Protein AF-A0A841FTJ8-F1 (afdb_monomer)

Nearest PDB structures (foldseek):
  2ci8-assembly1_A-2  TM=3.590E-01  e=4.843E+00  Homo sapiens
  6zc9-assembly1_A  TM=1.571E-01  e=7.563E-01  Homo sapiens
  1qja-assembly1_B  TM=1.603E-01  e=1.628E+00  Homo sapiens
  8c2e-assembly1_A  TM=1.521E-01  e=3.506E+00  Homo sapiens

Radius of gyration: 32.27 Å; Cα contacts (8 Å, |Δi|>4): 971; chains: 1; bounding box: 82×83×96 Å

Structure (mmCIF, N/CA/C/O backbone):
data_AF-A0A841FTJ8-F1
#
_entry.id   AF-A0A841FTJ8-F1
#
loop_
_atom_site.group_PDB
_atom_site.id
_atom_site.type_symbol
_atom_site.label_atom_id
_atom_site.label_alt_id
_atom_site.label_comp_id
_atom_site.label_asym_id
_atom_site.label_entity_id
_atom_site.label_seq_id
_atom_site.pdbx_PDB_ins_code
_atom_site.Cartn_x
_atom_site.Cartn_y
_atom_site.Cartn_z
_atom_site.occupancy
_atom_site.B_iso_or_equiv
_atom_site.auth_seq_id
_atom_site.auth_comp_id
_atom_site.auth_asym_id
_atom_site.auth_atom_id
_atom_site.pdbx_PDB_model_num
ATOM 1 N N . MET A 1 1 ? 6.053 -15.725 -32.789 1.00 42.06 1 MET A N 1
ATOM 2 C CA . MET A 1 1 ? 6.900 -16.629 -31.986 1.00 42.06 1 MET A CA 1
ATOM 3 C C . MET A 1 1 ? 7.951 -15.773 -31.309 1.00 42.06 1 MET A C 1
ATOM 5 O O . MET A 1 1 ? 8.833 -15.284 -31.997 1.00 42.06 1 MET A O 1
ATOM 9 N N . THR A 1 2 ? 7.784 -15.495 -30.020 1.00 47.81 2 THR A N 1
ATOM 10 C CA . THR A 1 2 ? 8.752 -14.738 -29.214 1.00 47.81 2 THR A CA 1
ATOM 11 C C . THR A 1 2 ? 9.993 -15.592 -28.963 1.00 47.81 2 THR A C 1
ATOM 13 O O . THR A 1 2 ? 9.895 -16.817 -28.851 1.00 47.81 2 THR A O 1
ATOM 16 N N . GLY A 1 3 ? 11.174 -14.976 -28.895 1.00 54.88 3 GLY A N 1
ATOM 17 C CA . GLY A 1 3 ? 12.377 -15.702 -28.485 1.00 54.88 3 GLY A CA 1
ATOM 18 C C . GLY A 1 3 ? 12.261 -16.193 -27.028 1.00 54.88 3 GLY A C 1
ATOM 19 O O . GLY A 1 3 ? 11.746 -15.450 -26.193 1.00 54.88 3 GLY A O 1
ATOM 20 N N . PRO A 1 4 ? 12.789 -17.380 -26.663 1.00 55.88 4 PRO A N 1
ATOM 21 C CA . PRO A 1 4 ? 12.723 -17.936 -25.297 1.00 55.88 4 PRO A CA 1
ATOM 22 C C . PRO A 1 4 ? 13.490 -17.123 -24.230 1.00 55.88 4 PRO A C 1
ATOM 24 O O . PRO A 1 4 ? 13.618 -17.552 -23.087 1.00 55.88 4 PRO A O 1
ATOM 27 N N . HIS A 1 5 ? 14.032 -15.960 -24.598 1.00 63.34 5 HIS A N 1
ATOM 28 C CA . HIS A 1 5 ? 14.869 -15.102 -23.761 1.00 63.34 5 HIS A CA 1
ATOM 29 C C . HIS A 1 5 ? 14.371 -13.650 -23.694 1.00 63.34 5 HIS A C 1
ATOM 31 O O . HIS A 1 5 ? 15.117 -12.785 -23.238 1.00 63.34 5 HIS A O 1
ATOM 37 N N . SER A 1 6 ? 13.157 -13.350 -24.173 1.00 79.44 6 SER A N 1
ATOM 38 C CA . SER A 1 6 ? 12.636 -11.984 -24.083 1.00 79.44 6 SER A CA 1
ATOM 39 C C . SER A 1 6 ? 12.113 -11.657 -22.684 1.00 79.44 6 SER A C 1
ATOM 41 O O . SER A 1 6 ? 11.625 -12.533 -21.966 1.00 79.44 6 SER A O 1
ATOM 43 N N . VAL A 1 7 ? 12.193 -10.377 -22.302 1.00 75.06 7 VAL A N 1
ATOM 44 C CA . VAL A 1 7 ? 11.660 -9.873 -21.023 1.00 75.06 7 VAL A CA 1
ATOM 45 C C . VAL A 1 7 ? 10.173 -10.188 -20.904 1.00 75.06 7 VAL A C 1
ATOM 47 O O . VAL A 1 7 ? 9.724 -10.661 -19.865 1.00 75.06 7 VAL A O 1
ATOM 50 N N . TYR A 1 8 ? 9.418 -10.010 -21.988 1.00 75.12 8 TYR A N 1
ATOM 51 C CA . TYR A 1 8 ? 8.000 -10.347 -22.024 1.00 75.12 8 TYR A CA 1
ATOM 52 C C . TYR A 1 8 ? 7.744 -11.839 -21.760 1.00 75.12 8 TYR A C 1
ATOM 54 O O . TYR A 1 8 ? 6.919 -12.171 -20.913 1.00 75.12 8 TYR A O 1
ATOM 62 N N . ALA A 1 9 ? 8.476 -12.743 -22.421 1.00 75.94 9 ALA A N 1
ATOM 63 C CA . ALA A 1 9 ? 8.326 -14.182 -22.197 1.00 75.94 9 ALA A CA 1
ATOM 64 C C . ALA A 1 9 ? 8.664 -14.576 -20.749 1.00 75.94 9 ALA A C 1
ATOM 66 O O . ALA A 1 9 ? 7.989 -15.425 -20.169 1.00 75.94 9 ALA A O 1
ATOM 67 N N . HIS A 1 10 ? 9.667 -13.926 -20.153 1.00 75.88 10 HIS A N 1
ATOM 68 C CA . HIS A 1 10 ? 10.031 -14.133 -18.755 1.00 75.88 10 HIS A CA 1
ATOM 69 C C . HIS A 1 10 ? 8.925 -13.683 -17.793 1.00 75.88 10 HIS A C 1
ATOM 71 O O . HIS A 1 10 ? 8.542 -14.448 -16.914 1.00 75.88 10 HIS A O 1
ATOM 77 N N . VAL A 1 11 ? 8.364 -12.487 -17.994 1.00 75.44 11 VAL A N 1
ATOM 78 C CA . VAL A 1 11 ? 7.267 -11.964 -17.163 1.00 75.44 11 VAL A CA 1
ATOM 79 C C . VAL A 1 11 ? 6.016 -12.835 -17.284 1.00 75.44 11 VAL A C 1
ATOM 81 O O . VAL A 1 11 ? 5.396 -13.155 -16.275 1.00 75.44 11 VAL A O 1
ATOM 84 N N . VAL A 1 12 ? 5.663 -13.274 -18.497 1.00 78.62 12 VAL A N 1
ATOM 85 C CA . VAL A 1 12 ? 4.526 -14.184 -18.721 1.00 78.62 12 VAL A CA 1
ATOM 86 C C . VAL A 1 12 ? 4.740 -15.525 -18.015 1.00 78.62 12 VAL A C 1
ATOM 88 O O . VAL A 1 12 ? 3.825 -16.008 -17.352 1.00 78.62 12 VAL A O 1
ATOM 91 N N . ALA A 1 13 ? 5.938 -16.110 -18.112 1.00 75.81 13 ALA A N 1
ATOM 92 C CA . ALA A 1 13 ? 6.262 -17.357 -17.421 1.00 75.81 13 ALA A CA 1
ATOM 93 C C . ALA A 1 13 ? 6.172 -17.197 -15.895 1.00 75.81 13 ALA A C 1
ATOM 95 O O . ALA A 1 13 ? 5.537 -18.007 -15.226 1.00 75.81 13 ALA A O 1
ATOM 96 N N . GLN A 1 14 ? 6.715 -16.107 -15.348 1.00 72.44 14 GLN A N 1
ATOM 97 C CA . GLN A 1 14 ? 6.654 -15.851 -13.910 1.00 72.44 14 GLN A CA 1
ATOM 98 C C . GLN A 1 14 ? 5.227 -15.573 -13.418 1.00 72.44 14 GLN A C 1
ATOM 100 O O . GLN A 1 14 ? 4.876 -16.035 -12.341 1.00 72.44 14 GLN A O 1
ATOM 105 N N . LEU A 1 15 ? 4.382 -14.877 -14.189 1.00 69.12 15 LEU A N 1
ATOM 106 C CA . LEU A 1 15 ? 2.966 -14.672 -13.843 1.00 69.12 15 LEU A CA 1
ATOM 107 C C . LEU A 1 15 ? 2.156 -15.977 -13.872 1.00 69.12 15 LEU A C 1
ATOM 109 O O . LEU A 1 15 ? 1.186 -16.114 -13.127 1.00 69.12 15 LEU A O 1
ATOM 113 N N . ALA A 1 16 ? 2.541 -16.935 -14.718 1.00 73.25 16 ALA A N 1
ATOM 114 C CA . ALA A 1 16 ? 1.932 -18.262 -14.737 1.00 73.25 16 ALA A CA 1
ATOM 115 C C . ALA A 1 16 ? 2.339 -19.112 -13.516 1.00 73.25 16 ALA A C 1
ATOM 117 O O . ALA A 1 16 ? 1.539 -19.918 -13.044 1.00 73.25 16 ALA A O 1
ATOM 118 N N . GLU A 1 17 ? 3.557 -18.920 -12.999 1.00 65.56 17 GLU A N 1
ATOM 119 C CA . GLU A 1 17 ? 4.138 -19.708 -11.900 1.00 65.56 17 GLU A CA 1
ATOM 120 C C . GLU A 1 17 ? 3.917 -19.091 -10.506 1.00 65.56 17 GLU A C 1
ATOM 122 O O . GLU A 1 17 ? 3.791 -19.814 -9.517 1.00 65.56 17 GLU A O 1
ATOM 127 N N . HIS A 1 18 ? 3.834 -17.763 -10.406 1.00 53.47 18 HIS A N 1
ATOM 128 C CA . HIS A 1 18 ? 3.761 -17.029 -9.145 1.00 53.47 18 HIS A CA 1
ATOM 129 C C . HIS A 1 18 ? 2.646 -15.985 -9.177 1.00 53.47 18 HIS A C 1
ATOM 131 O O . HIS A 1 18 ? 2.782 -14.927 -9.790 1.00 53.47 18 HIS A O 1
ATOM 137 N N . ARG A 1 19 ? 1.554 -16.252 -8.449 1.00 52.12 19 ARG A N 1
ATOM 138 C CA . ARG A 1 19 ? 0.486 -15.260 -8.254 1.00 52.12 19 ARG A CA 1
ATOM 139 C C . ARG A 1 19 ? 0.878 -14.126 -7.296 1.00 52.12 19 ARG A C 1
ATOM 141 O O . ARG A 1 19 ? 0.397 -13.019 -7.492 1.00 52.12 19 ARG A O 1
ATOM 148 N N . ASP A 1 20 ? 1.811 -14.358 -6.359 1.00 45.50 20 ASP A N 1
ATOM 149 C CA . ASP A 1 20 ? 2.019 -13.437 -5.222 1.00 45.50 20 ASP A CA 1
ATOM 150 C C . ASP A 1 20 ? 3.480 -12.963 -4.983 1.00 45.50 20 ASP A C 1
ATOM 152 O O . ASP A 1 20 ? 3.733 -12.135 -4.106 1.00 45.50 20 ASP A O 1
ATOM 156 N N . GLY A 1 21 ? 4.470 -13.408 -5.770 1.00 41.66 21 GLY A N 1
ATOM 157 C CA . GLY A 1 21 ? 5.902 -13.109 -5.538 1.00 41.66 21 GLY A CA 1
ATOM 158 C C . GLY A 1 21 ? 6.442 -11.809 -6.180 1.00 41.66 21 GLY A C 1
ATOM 159 O O . GLY A 1 21 ? 5.797 -11.245 -7.069 1.00 41.66 21 GLY A O 1
ATOM 160 N N . PRO A 1 22 ? 7.618 -11.293 -5.753 1.00 40.25 22 PRO A N 1
ATOM 161 C CA . PRO A 1 22 ? 8.302 -10.181 -6.420 1.00 40.25 22 PRO A CA 1
ATOM 162 C C . PRO A 1 22 ? 9.004 -10.629 -7.715 1.00 40.25 22 PRO A C 1
ATOM 164 O O . PRO A 1 22 ? 9.734 -11.619 -7.731 1.00 40.25 22 PRO A O 1
ATOM 167 N N . PHE A 1 23 ? 8.837 -9.859 -8.795 1.00 53.91 23 PHE A N 1
ATOM 168 C CA . PHE A 1 23 ? 9.532 -10.089 -10.065 1.00 53.91 23 PHE A CA 1
ATOM 169 C C . PHE A 1 23 ? 10.942 -9.490 -10.012 1.00 53.91 23 PHE A C 1
ATOM 171 O O . PHE A 1 23 ? 11.120 -8.271 -10.006 1.00 53.91 23 PHE A O 1
ATOM 178 N N . ALA A 1 24 ? 11.965 -10.342 -9.970 1.00 45.09 24 ALA A N 1
ATOM 179 C CA . ALA A 1 24 ? 13.355 -9.906 -10.025 1.00 45.09 24 ALA A CA 1
ATOM 180 C C . ALA A 1 24 ? 13.814 -9.779 -11.486 1.00 45.09 24 ALA A C 1
ATOM 182 O O . ALA A 1 24 ? 14.283 -10.744 -12.086 1.00 45.09 24 ALA A O 1
ATOM 183 N N . PHE A 1 25 ? 13.710 -8.576 -12.055 1.00 48.94 25 PHE A N 1
ATOM 184 C CA . PHE A 1 25 ? 14.395 -8.241 -13.303 1.00 48.94 25 PHE A CA 1
ATOM 185 C C . PHE A 1 25 ? 15.772 -7.637 -12.988 1.00 48.94 25 PHE A C 1
ATOM 187 O O . PHE A 1 25 ? 15.862 -6.562 -12.398 1.00 48.94 25 PHE A O 1
ATOM 194 N N . GLN A 1 26 ? 16.855 -8.326 -13.359 1.00 49.16 26 GLN A N 1
ATOM 195 C CA . GLN A 1 26 ? 18.214 -7.793 -13.221 1.00 49.16 26 GLN A CA 1
ATOM 196 C C . GLN A 1 26 ? 18.483 -6.766 -14.329 1.00 49.16 26 GLN A C 1
ATOM 198 O O . GLN A 1 26 ? 18.614 -7.129 -15.498 1.00 49.16 26 GLN A O 1
ATOM 203 N N . GLN A 1 27 ? 18.603 -5.486 -13.965 1.00 47.94 27 GLN A N 1
ATOM 204 C CA . GLN A 1 27 ? 19.182 -4.486 -14.860 1.00 47.94 27 GLN A CA 1
ATOM 205 C C . GLN A 1 27 ? 20.668 -4.816 -15.093 1.00 47.94 27 GLN A C 1
ATOM 207 O O . GLN A 1 27 ? 21.406 -5.014 -14.125 1.00 47.94 27 GLN A O 1
ATOM 212 N N . PRO A 1 28 ? 21.151 -4.867 -16.347 1.00 41.59 28 PRO A N 1
ATOM 213 C CA . PRO A 1 28 ? 22.578 -4.718 -16.606 1.00 41.59 28 PRO A CA 1
ATOM 214 C C . PRO A 1 28 ? 23.021 -3.358 -16.048 1.00 41.59 28 PRO A C 1
ATOM 216 O O . PRO A 1 28 ? 22.341 -2.365 -16.293 1.00 41.59 28 PRO A O 1
ATOM 219 N N . ALA A 1 29 ? 24.122 -3.308 -15.293 1.00 42.47 29 ALA A N 1
ATOM 220 C CA . ALA A 1 29 ? 24.654 -2.055 -14.756 1.00 42.47 29 ALA A CA 1
ATOM 221 C C . ALA A 1 29 ? 24.838 -1.018 -15.884 1.00 42.47 29 ALA A C 1
ATOM 223 O O . ALA A 1 29 ? 25.480 -1.318 -16.889 1.00 42.47 29 ALA A O 1
ATOM 224 N N . GLU A 1 30 ? 24.294 0.190 -15.711 1.00 44.53 30 GLU A N 1
ATOM 225 C CA . GLU A 1 30 ? 24.241 1.294 -16.694 1.00 44.53 30 GLU A CA 1
ATOM 226 C C . GLU A 1 30 ? 25.617 1.913 -17.057 1.00 44.53 30 GLU A C 1
ATOM 228 O O . GLU A 1 30 ? 25.700 3.009 -17.600 1.00 44.53 30 GLU A O 1
ATOM 233 N N . GLN A 1 31 ? 26.727 1.214 -16.819 1.00 48.34 31 GLN A N 1
ATOM 234 C CA . GLN A 1 31 ? 28.083 1.782 -16.801 1.00 48.34 31 GLN A CA 1
ATOM 235 C C . GLN A 1 31 ? 28.710 2.081 -18.179 1.00 48.34 31 GLN A C 1
ATOM 237 O O . GLN A 1 31 ? 29.831 2.578 -18.237 1.00 48.34 31 GLN A O 1
ATOM 242 N N . HIS A 1 32 ? 28.028 1.807 -19.296 1.00 45.75 32 HIS A N 1
ATOM 243 C CA . HIS A 1 32 ? 28.493 2.241 -20.628 1.00 45.75 32 HIS A CA 1
ATOM 244 C C . HIS A 1 32 ? 27.820 3.516 -21.136 1.00 45.75 32 HIS A C 1
ATOM 246 O O . HIS A 1 32 ? 28.271 4.089 -22.128 1.00 45.75 32 HIS A O 1
ATOM 252 N N . ALA A 1 33 ? 26.793 3.999 -20.439 1.00 49.69 33 ALA A N 1
ATOM 253 C CA . ALA A 1 33 ? 26.031 5.148 -20.891 1.00 49.69 33 ALA A CA 1
ATOM 254 C C . ALA A 1 33 ? 26.772 6.485 -20.636 1.00 49.69 33 ALA A C 1
ATOM 256 O O . ALA A 1 33 ? 26.528 7.462 -21.340 1.00 49.69 33 ALA A O 1
ATOM 257 N N . ASP A 1 34 ? 27.730 6.537 -19.706 1.00 51.25 34 ASP A N 1
ATOM 258 C CA . ASP A 1 34 ? 28.390 7.784 -19.268 1.00 51.25 34 ASP A CA 1
ATOM 259 C C . ASP A 1 34 ? 29.349 8.425 -20.284 1.00 51.25 34 ASP A C 1
ATOM 261 O O . ASP A 1 34 ? 29.845 9.524 -20.053 1.00 51.25 34 ASP A O 1
ATOM 265 N N . THR A 1 35 ? 29.618 7.777 -21.420 1.00 58.56 35 THR A N 1
ATOM 266 C CA . THR A 1 35 ? 30.501 8.355 -22.453 1.00 58.56 35 THR A CA 1
ATOM 267 C C . THR A 1 35 ? 29.766 9.202 -23.483 1.00 58.56 35 THR A C 1
ATOM 269 O O . THR A 1 35 ? 30.394 10.030 -24.138 1.00 58.56 35 THR A O 1
ATOM 272 N N . VAL A 1 36 ? 28.450 9.016 -23.620 1.00 67.75 36 VAL A N 1
ATOM 273 C CA . VAL A 1 36 ? 27.624 9.790 -24.547 1.00 67.75 36 VAL A CA 1
ATOM 274 C C . VAL A 1 36 ? 26.747 10.733 -23.728 1.00 67.75 36 VAL A C 1
ATOM 276 O O . VAL A 1 36 ? 25.923 10.240 -22.941 1.00 67.75 36 VAL A O 1
ATOM 279 N N . PRO A 1 37 ? 26.892 12.061 -23.906 1.00 78.31 37 PRO A N 1
ATOM 280 C CA . PRO A 1 37 ? 26.016 13.044 -23.290 1.00 78.31 37 PRO A CA 1
ATOM 281 C C . PRO A 1 37 ? 24.549 12.666 -23.483 1.00 78.31 37 PRO A C 1
ATOM 283 O O . PRO A 1 37 ? 24.140 12.206 -24.546 1.00 78.31 37 PRO A O 1
ATOM 286 N N . PHE A 1 38 ? 23.750 12.854 -22.437 1.00 75.81 38 PHE A N 1
ATOM 287 C CA . PHE A 1 38 ? 22.328 12.506 -22.417 1.00 75.81 38 PHE A CA 1
ATOM 288 C C . PHE A 1 38 ? 21.565 13.018 -23.652 1.00 75.81 38 PHE A C 1
ATOM 290 O O . PHE A 1 38 ? 20.762 12.285 -24.227 1.00 75.81 38 PHE A O 1
ATOM 297 N N . GLU A 1 39 ? 21.874 14.244 -24.079 1.00 76.94 39 GLU A N 1
ATOM 298 C CA . GLU A 1 39 ? 21.274 14.922 -25.232 1.00 76.94 39 GLU A CA 1
ATOM 299 C C . GLU A 1 39 ? 21.627 14.242 -26.569 1.00 76.94 39 GLU A C 1
ATOM 301 O O . GLU A 1 39 ? 20.786 14.159 -27.458 1.00 76.94 39 GLU A O 1
ATOM 306 N N . GLU A 1 40 ? 22.821 13.651 -26.694 1.00 86.06 40 GLU A N 1
ATOM 307 C CA . GLU A 1 40 ? 23.288 12.993 -27.925 1.00 86.06 40 GLU A CA 1
ATOM 308 C C . GLU A 1 40 ? 22.736 11.567 -28.097 1.00 86.06 40 GLU A C 1
ATOM 310 O O . GLU A 1 40 ? 22.706 11.019 -29.204 1.00 86.06 40 GLU A O 1
ATOM 315 N N . ARG A 1 41 ? 22.272 10.932 -27.012 1.00 87.31 41 ARG A N 1
ATOM 316 C CA . ARG A 1 41 ? 21.759 9.552 -27.067 1.00 87.31 41 ARG A CA 1
ATOM 317 C C . ARG A 1 41 ? 20.503 9.434 -27.931 1.00 87.31 41 ARG A C 1
ATOM 319 O O . ARG A 1 41 ? 20.353 8.430 -28.625 1.00 87.31 41 ARG A O 1
ATOM 326 N N . GLY A 1 42 ? 19.627 10.442 -27.913 1.00 86.75 42 GLY A N 1
ATOM 327 C CA . GLY A 1 42 ? 18.427 10.477 -28.757 1.00 86.75 42 GLY A CA 1
ATOM 328 C C . GLY A 1 42 ? 18.781 10.421 -30.245 1.00 86.75 42 GLY A C 1
ATOM 329 O O . GLY A 1 42 ? 18.271 9.569 -30.977 1.00 86.75 42 GLY A O 1
ATOM 330 N N . ASP A 1 43 ? 19.742 11.242 -30.668 1.00 88.31 43 ASP A N 1
ATOM 331 C CA . ASP A 1 43 ? 20.221 11.283 -32.053 1.00 88.31 43 ASP A CA 1
ATOM 332 C C . ASP A 1 43 ? 20.885 9.970 -32.482 1.00 88.31 43 ASP A C 1
ATOM 334 O O . ASP A 1 43 ? 20.654 9.488 -33.596 1.00 88.31 43 ASP A O 1
ATOM 338 N N . LEU A 1 44 ? 21.660 9.333 -31.596 1.00 90.88 44 LEU A N 1
ATOM 339 C CA . LEU A 1 44 ? 22.253 8.020 -31.868 1.00 90.88 44 LEU A CA 1
ATOM 340 C C . LEU A 1 44 ? 21.196 6.921 -32.018 1.00 90.88 44 LEU A C 1
ATOM 342 O O . LEU A 1 44 ? 21.311 6.086 -32.921 1.00 90.88 44 LEU A O 1
ATOM 346 N N . ILE A 1 45 ? 20.160 6.922 -31.174 1.00 90.81 45 ILE A N 1
ATOM 347 C CA . ILE A 1 45 ? 19.036 5.981 -31.279 1.00 90.81 45 ILE A CA 1
ATOM 348 C C . ILE A 1 45 ? 18.337 6.155 -32.629 1.00 90.81 45 ILE A C 1
ATOM 350 O O . ILE A 1 45 ? 18.133 5.173 -33.345 1.00 90.81 45 ILE A O 1
ATOM 354 N N . LEU A 1 46 ? 18.031 7.394 -33.019 1.00 89.12 46 LEU A N 1
ATOM 355 C CA . LEU A 1 46 ? 17.394 7.692 -34.303 1.00 89.12 46 LEU A CA 1
ATOM 356 C C . LEU A 1 46 ? 18.269 7.287 -35.488 1.00 89.12 46 LEU A C 1
ATOM 358 O O . LEU A 1 46 ? 17.770 6.712 -36.457 1.00 89.12 46 LEU A O 1
ATOM 362 N N . ALA A 1 47 ? 19.574 7.546 -35.414 1.00 91.00 47 ALA A N 1
ATOM 363 C CA . ALA A 1 47 ? 20.517 7.147 -36.449 1.00 91.00 47 ALA A CA 1
ATOM 364 C C . ALA A 1 47 ? 20.558 5.620 -36.619 1.00 91.00 47 ALA A C 1
ATOM 366 O O . ALA A 1 47 ? 20.532 5.132 -37.752 1.00 91.00 47 ALA A O 1
ATOM 367 N N . GLU A 1 48 ? 20.581 4.852 -35.525 1.00 92.50 48 GLU A N 1
ATOM 368 C CA . GLU A 1 48 ? 20.565 3.387 -35.593 1.00 92.50 48 GLU A CA 1
ATOM 369 C C . GLU A 1 48 ? 19.217 2.832 -36.075 1.00 92.50 48 GLU A C 1
ATOM 371 O O . GLU A 1 48 ? 19.211 1.903 -36.886 1.00 92.50 48 GLU A O 1
ATOM 376 N N . ILE A 1 49 ? 18.088 3.431 -35.677 1.00 89.69 49 ILE A N 1
ATOM 377 C CA . ILE A 1 49 ? 16.758 3.061 -36.189 1.00 89.69 49 ILE A CA 1
ATOM 378 C C . ILE A 1 49 ? 16.661 3.334 -37.698 1.00 89.69 49 ILE A C 1
ATOM 380 O O . ILE A 1 49 ? 16.221 2.469 -38.451 1.00 89.69 49 ILE A O 1
ATOM 384 N N . ARG A 1 50 ? 17.135 4.484 -38.190 1.00 87.56 50 ARG A N 1
ATOM 385 C CA . ARG A 1 50 ? 17.113 4.810 -39.632 1.00 87.56 50 ARG A CA 1
ATOM 386 C C . ARG A 1 50 ? 18.024 3.892 -40.454 1.00 87.56 50 ARG A C 1
ATOM 388 O O . ARG A 1 50 ? 17.663 3.475 -41.557 1.00 87.56 50 ARG A O 1
ATOM 395 N N . ARG A 1 51 ? 19.187 3.515 -39.905 1.00 86.69 51 ARG A N 1
ATOM 396 C CA . ARG A 1 51 ? 20.131 2.549 -40.511 1.00 86.69 51 ARG A CA 1
ATOM 397 C C . ARG A 1 51 ? 19.615 1.111 -40.529 1.00 86.69 51 ARG A C 1
ATOM 399 O O . ARG A 1 51 ? 20.224 0.259 -41.174 1.00 86.69 51 ARG A O 1
ATOM 406 N N . PHE A 1 52 ? 18.539 0.819 -39.806 1.00 82.38 52 PHE A N 1
ATOM 407 C CA . PHE A 1 52 ? 18.020 -0.533 -39.656 1.00 82.38 52 PHE A CA 1
ATOM 408 C C . PHE A 1 52 ? 17.367 -1.101 -40.923 1.00 82.38 52 PHE A C 1
ATOM 410 O O . PHE A 1 52 ? 17.180 -2.314 -40.995 1.00 82.38 52 PHE A O 1
ATOM 417 N N . SER A 1 53 ? 17.072 -0.273 -41.932 1.00 64.81 53 SER A N 1
ATOM 418 C CA . SER A 1 53 ? 16.526 -0.704 -43.227 1.00 64.81 53 SER A CA 1
ATOM 419 C C . SER A 1 53 ? 17.446 -1.735 -43.922 1.00 64.81 53 SER A C 1
ATOM 421 O O . SER A 1 53 ? 18.331 -1.399 -44.700 1.00 64.81 53 SER A O 1
ATOM 423 N N . GLY A 1 54 ? 17.264 -3.024 -43.600 1.00 61.03 54 GLY A N 1
ATOM 424 C CA . GLY A 1 54 ? 18.020 -4.161 -44.145 1.00 61.03 54 GLY A CA 1
ATOM 425 C C . GLY A 1 54 ? 18.944 -4.919 -43.175 1.00 61.03 54 GLY A C 1
ATOM 426 O O . GLY A 1 54 ? 19.621 -5.851 -43.609 1.00 61.03 54 GLY A O 1
ATOM 427 N N . ARG A 1 55 ? 19.000 -4.578 -41.877 1.00 73.88 55 ARG A N 1
ATOM 428 C CA . ARG A 1 55 ? 19.806 -5.312 -40.872 1.00 73.88 55 ARG A CA 1
ATOM 429 C C . ARG A 1 55 ? 18.973 -6.314 -40.070 1.00 73.88 55 ARG A C 1
ATOM 431 O O . ARG A 1 55 ? 17.753 -6.235 -40.001 1.00 73.88 55 ARG A O 1
ATOM 438 N N . THR A 1 56 ? 19.643 -7.268 -39.417 1.00 80.56 56 THR A N 1
ATOM 439 C CA . THR A 1 56 ? 18.950 -8.210 -38.524 1.00 80.56 56 THR A CA 1
ATOM 440 C C . THR A 1 56 ? 18.460 -7.508 -37.259 1.00 80.56 56 THR A C 1
ATOM 442 O O . THR A 1 56 ? 19.196 -6.750 -36.624 1.00 80.56 56 THR A O 1
ATOM 445 N N . HIS A 1 57 ? 17.247 -7.852 -36.845 1.00 82.56 57 HIS A N 1
ATOM 446 C CA . HIS A 1 57 ? 16.598 -7.441 -35.600 1.00 82.56 57 HIS A CA 1
ATOM 447 C C . HIS A 1 57 ? 17.545 -7.531 -34.379 1.00 82.56 57 HIS A C 1
ATOM 449 O O . HIS A 1 57 ? 17.708 -6.577 -33.621 1.00 82.56 57 HIS A O 1
ATOM 455 N N . ARG A 1 58 ? 18.317 -8.620 -34.261 1.00 82.81 58 ARG A N 1
ATOM 456 C CA . ARG A 1 58 ? 19.289 -8.826 -33.172 1.00 82.81 58 ARG A CA 1
ATOM 457 C C . ARG A 1 58 ? 20.392 -7.761 -33.101 1.00 82.81 58 ARG A C 1
ATOM 459 O O . ARG A 1 58 ? 20.760 -7.351 -32.002 1.00 82.81 58 ARG A O 1
ATOM 466 N N . SER A 1 59 ? 20.917 -7.317 -34.246 1.00 85.94 59 SER A N 1
ATOM 467 C CA . SER A 1 59 ? 21.964 -6.283 -34.267 1.00 85.94 59 SER A CA 1
ATOM 468 C C . SER A 1 59 ? 21.458 -4.928 -33.779 1.00 85.94 59 SER A C 1
ATOM 470 O O . SER A 1 59 ? 22.174 -4.261 -33.040 1.00 85.94 59 SER A O 1
ATOM 472 N N . LEU A 1 60 ? 20.214 -4.558 -34.106 1.00 88.38 60 LEU A N 1
ATOM 473 C CA . LEU A 1 60 ? 19.612 -3.324 -33.603 1.00 88.38 60 LEU A CA 1
ATOM 474 C C . LEU A 1 60 ? 19.434 -3.384 -32.086 1.00 88.38 60 LEU A C 1
ATOM 476 O O . LEU A 1 60 ? 19.832 -2.458 -31.391 1.00 88.38 60 LEU A O 1
ATOM 480 N N . HIS A 1 61 ? 18.911 -4.498 -31.566 1.00 88.56 61 HIS A N 1
ATOM 481 C CA . HIS A 1 61 ? 18.739 -4.686 -30.122 1.00 88.56 61 HIS A CA 1
ATOM 482 C C . HIS A 1 61 ? 20.044 -4.473 -29.346 1.00 88.56 61 HIS A C 1
ATOM 484 O O . HIS A 1 61 ? 20.064 -3.715 -28.379 1.00 88.56 61 HIS A O 1
ATOM 490 N N . THR A 1 62 ? 21.135 -5.097 -29.804 1.00 89.44 62 THR A N 1
ATOM 491 C CA . THR A 1 62 ? 22.449 -4.978 -29.151 1.00 89.44 62 THR A CA 1
ATOM 492 C C . THR A 1 62 ? 22.945 -3.533 -29.169 1.00 89.44 62 THR A C 1
ATOM 494 O O . THR A 1 62 ? 23.365 -3.026 -28.135 1.00 89.44 62 THR A O 1
ATOM 497 N N . ARG A 1 63 ? 22.816 -2.834 -30.303 1.00 91.62 63 ARG A N 1
ATOM 498 C CA . ARG A 1 63 ? 23.233 -1.429 -30.422 1.00 91.62 63 ARG A CA 1
ATOM 499 C C . ARG A 1 63 ? 22.408 -0.493 -29.542 1.00 91.62 63 ARG A C 1
ATOM 501 O O . ARG A 1 63 ? 22.980 0.356 -28.872 1.00 91.62 63 ARG A O 1
ATOM 508 N N . LEU A 1 64 ? 21.089 -0.670 -29.481 1.00 91.50 64 LEU A N 1
ATOM 509 C CA . LEU A 1 64 ? 20.230 0.123 -28.595 1.00 91.50 64 LEU A CA 1
ATOM 510 C C . LEU A 1 64 ? 20.529 -0.143 -27.110 1.00 91.50 64 LEU A C 1
ATOM 512 O O . LEU A 1 64 ? 20.472 0.772 -26.293 1.00 91.50 64 LEU A O 1
ATOM 516 N N . ALA A 1 65 ? 20.881 -1.381 -26.753 1.00 89.00 65 ALA A N 1
ATOM 517 C CA . ALA A 1 65 ? 21.317 -1.710 -25.399 1.00 89.00 65 ALA A CA 1
ATOM 518 C C . ALA A 1 65 ? 22.667 -1.059 -25.043 1.00 89.00 65 ALA A C 1
ATOM 520 O O . ALA A 1 65 ? 22.837 -0.639 -23.904 1.00 89.00 65 ALA A O 1
ATOM 521 N N . GLU A 1 66 ? 23.593 -0.955 -26.004 1.00 89.75 66 GLU A N 1
ATOM 522 C CA . GLU A 1 66 ? 24.882 -0.264 -25.842 1.00 89.75 66 GLU A CA 1
ATOM 523 C C . GLU A 1 66 ? 24.722 1.257 -25.698 1.00 89.75 66 GLU A C 1
ATOM 525 O O . GLU A 1 66 ? 25.412 1.856 -24.879 1.00 89.75 66 GLU A O 1
ATOM 530 N N . ILE A 1 67 ? 23.815 1.878 -26.464 1.00 89.88 67 ILE A N 1
ATOM 531 C CA . ILE A 1 67 ? 23.551 3.328 -26.391 1.00 89.88 67 ILE A CA 1
ATOM 532 C C . ILE A 1 67 ? 22.868 3.704 -25.065 1.00 89.88 67 ILE A C 1
ATOM 534 O O . ILE A 1 67 ? 23.131 4.770 -24.506 1.00 89.88 67 ILE A O 1
ATOM 538 N N . GLY A 1 68 ? 22.007 2.827 -24.540 1.00 88.31 68 GLY A N 1
ATOM 539 C CA . GLY A 1 68 ? 21.226 3.091 -23.333 1.00 88.31 68 GLY A CA 1
ATOM 540 C C . GLY A 1 68 ? 19.967 3.921 -23.604 1.00 88.31 68 GLY A C 1
ATOM 541 O O . GLY A 1 68 ? 19.663 4.276 -24.740 1.00 88.31 68 GLY A O 1
ATOM 542 N N . PHE A 1 69 ? 19.190 4.193 -22.551 1.00 84.25 69 PHE A N 1
ATOM 543 C CA . PHE A 1 69 ? 17.961 4.982 -22.654 1.00 84.25 69 PHE A CA 1
ATOM 544 C C . PHE A 1 69 ? 18.244 6.437 -22.240 1.00 84.25 69 PHE A C 1
ATOM 546 O O . PHE A 1 69 ? 18.814 6.652 -21.167 1.00 84.25 69 PHE A O 1
ATOM 553 N N . PRO A 1 70 ? 17.846 7.442 -23.036 1.00 76.94 70 PRO A N 1
ATOM 554 C CA . PRO A 1 70 ? 17.969 8.869 -22.719 1.00 76.94 70 PRO A CA 1
ATOM 555 C C . PRO A 1 70 ? 16.975 9.335 -21.637 1.00 76.94 70 PRO A C 1
ATOM 557 O O . PRO A 1 70 ? 16.545 10.474 -21.638 1.00 76.94 70 PRO A O 1
ATOM 560 N N . GLY A 1 71 ? 16.570 8.474 -20.699 1.00 79.19 71 GLY A N 1
ATOM 561 C CA . GLY A 1 71 ? 15.700 8.836 -19.574 1.00 79.19 71 GLY A CA 1
ATOM 562 C C . GLY A 1 71 ? 14.296 9.349 -19.940 1.00 79.19 71 GLY A C 1
ATOM 563 O O . GLY A 1 71 ? 13.842 9.298 -21.079 1.00 79.19 71 GLY A O 1
ATOM 564 N N . ARG A 1 72 ? 13.574 9.841 -18.923 1.00 68.62 72 ARG A N 1
ATOM 565 C CA . ARG A 1 72 ? 12.146 10.216 -19.016 1.00 68.62 72 ARG A CA 1
ATOM 566 C C . ARG A 1 72 ? 11.842 11.426 -19.909 1.00 68.62 72 ARG A C 1
ATOM 568 O O . ARG A 1 72 ? 10.678 11.642 -20.223 1.00 68.62 72 ARG A O 1
ATOM 575 N N . ARG A 1 73 ? 12.858 12.216 -20.274 1.00 71.62 73 ARG A N 1
ATOM 576 C CA . ARG A 1 73 ? 12.704 13.429 -21.099 1.00 71.62 73 ARG A CA 1
ATOM 577 C C . ARG A 1 73 ? 12.683 13.141 -22.597 1.00 71.62 73 ARG A C 1
ATOM 579 O O . ARG A 1 73 ? 12.482 14.055 -23.380 1.00 71.62 73 ARG A O 1
ATOM 586 N N . TRP A 1 74 ? 12.916 11.896 -23.003 1.00 80.56 74 TRP A N 1
ATOM 587 C CA . TRP A 1 74 ? 12.880 11.533 -24.410 1.00 80.56 74 TRP A CA 1
ATOM 588 C C . TRP A 1 74 ? 11.445 11.252 -24.853 1.00 80.56 74 TRP A C 1
ATOM 590 O O . TRP A 1 74 ? 10.848 10.242 -24.466 1.00 80.56 74 TRP A O 1
ATOM 600 N N . HIS A 1 75 ? 10.891 12.159 -25.656 1.00 77.69 75 HIS A N 1
ATOM 601 C CA . HIS A 1 75 ? 9.533 12.074 -26.181 1.00 77.69 75 HIS A CA 1
ATOM 602 C C . HIS A 1 75 ? 9.562 11.620 -27.642 1.00 77.69 75 HIS A C 1
ATOM 604 O O . HIS A 1 75 ? 10.211 12.236 -28.481 1.00 77.69 75 HIS A O 1
ATOM 610 N N . ALA A 1 76 ? 8.839 10.544 -27.973 1.00 74.31 76 ALA A N 1
ATOM 611 C CA . ALA A 1 76 ? 8.800 10.047 -29.351 1.00 74.31 76 ALA A CA 1
ATOM 612 C C . ALA A 1 76 ? 8.235 11.078 -30.340 1.00 74.31 76 ALA A C 1
ATOM 614 O O . ALA A 1 76 ? 8.617 11.086 -31.505 1.00 74.31 76 ALA A O 1
ATOM 615 N N . ASP A 1 77 ? 7.347 11.956 -29.880 1.00 76.56 77 ASP A N 1
ATOM 616 C CA . ASP A 1 77 ? 6.666 12.927 -30.738 1.00 76.56 77 ASP A CA 1
ATOM 617 C C . ASP A 1 77 ? 7.583 14.078 -31.183 1.00 76.56 77 ASP A C 1
ATOM 619 O O . ASP A 1 77 ? 7.269 14.787 -32.135 1.00 76.56 77 ASP A O 1
ATOM 623 N N . GLU A 1 78 ? 8.751 14.227 -30.552 1.00 80.88 78 GLU A N 1
ATOM 624 C CA . GLU A 1 78 ? 9.784 15.196 -30.942 1.00 80.88 78 GLU A CA 1
ATOM 625 C C . GLU A 1 78 ? 10.662 14.688 -32.098 1.00 80.88 78 GLU A C 1
ATOM 627 O O . GLU A 1 78 ? 11.529 15.410 -32.599 1.00 80.88 78 GLU A O 1
ATOM 632 N N . HIS A 1 79 ? 10.454 13.444 -32.542 1.00 81.00 79 HIS A N 1
ATOM 633 C CA . HIS A 1 79 ? 11.351 12.777 -33.472 1.00 81.00 79 HIS A CA 1
ATOM 634 C C . HIS A 1 79 ? 10.629 12.111 -34.645 1.00 81.00 79 HIS A C 1
ATOM 636 O O . HIS A 1 79 ? 9.675 11.352 -34.496 1.00 81.00 79 HIS A O 1
ATOM 642 N N . ASP A 1 80 ? 11.161 12.335 -35.846 1.00 82.88 80 ASP A N 1
ATOM 643 C CA . ASP A 1 80 ? 10.709 11.654 -37.056 1.00 82.88 80 ASP A CA 1
ATOM 644 C C . ASP A 1 80 ? 11.379 10.273 -37.186 1.00 82.88 80 ASP A C 1
ATOM 646 O O . ASP A 1 80 ? 12.525 10.145 -37.648 1.00 82.88 80 ASP A O 1
ATOM 650 N N . PHE A 1 81 ? 10.657 9.235 -36.758 1.00 79.75 81 PHE A N 1
ATOM 651 C CA . PHE A 1 81 ? 11.042 7.828 -36.910 1.00 79.75 81 PHE A CA 1
ATOM 652 C C . PHE A 1 81 ? 10.674 7.240 -38.287 1.00 79.75 81 PHE A C 1
ATOM 654 O O . PHE A 1 81 ? 10.964 6.069 -38.545 1.00 79.75 81 PHE A O 1
ATOM 661 N N . GLY A 1 82 ? 10.065 8.027 -39.179 1.00 84.31 82 GLY A N 1
ATOM 662 C CA . GLY A 1 82 ? 9.542 7.573 -40.463 1.00 84.31 82 GLY A CA 1
ATOM 663 C C . GLY A 1 82 ? 8.055 7.181 -40.416 1.00 84.31 82 GLY A C 1
ATOM 664 O O . GLY A 1 82 ? 7.324 7.611 -39.523 1.00 84.31 82 GLY A O 1
ATOM 665 N N . PRO A 1 83 ? 7.575 6.378 -41.388 1.00 83.88 83 PRO A N 1
ATOM 666 C CA . PRO A 1 83 ? 6.155 6.057 -41.532 1.00 83.88 83 PRO A CA 1
ATOM 667 C C . PRO A 1 83 ? 5.570 5.376 -40.291 1.00 83.88 83 PRO A C 1
ATOM 669 O O . PRO A 1 83 ? 6.110 4.377 -39.817 1.00 83.88 83 PRO A O 1
ATOM 672 N N . GLU A 1 84 ? 4.427 5.870 -39.818 1.00 82.12 84 GLU A N 1
ATOM 673 C CA . GLU A 1 84 ? 3.797 5.473 -38.551 1.00 82.12 84 GLU A CA 1
ATOM 674 C C . GLU A 1 84 ? 3.625 3.952 -38.388 1.00 82.12 84 GLU A C 1
ATOM 676 O O . GLU A 1 84 ? 3.972 3.393 -37.348 1.00 82.12 84 GLU A O 1
ATOM 681 N N . GLU A 1 85 ? 3.189 3.257 -39.442 1.00 81.31 85 GLU A N 1
ATOM 682 C CA . GLU A 1 85 ? 3.011 1.799 -39.433 1.00 81.31 85 GLU A CA 1
ATOM 683 C C . GLU A 1 85 ? 4.336 1.047 -39.205 1.00 81.31 85 GLU A C 1
ATOM 685 O O . GLU A 1 85 ? 4.393 0.066 -38.460 1.00 81.31 85 GLU A O 1
ATOM 690 N N . SER A 1 86 ? 5.432 1.543 -39.787 1.00 85.06 86 SER A N 1
ATOM 691 C CA . SER A 1 86 ? 6.770 0.963 -39.608 1.00 85.06 86 SER A CA 1
ATOM 692 C C . SER A 1 86 ? 7.303 1.203 -38.195 1.00 85.06 86 SER A C 1
ATOM 694 O O . SER A 1 86 ? 7.932 0.318 -37.611 1.00 85.06 86 SER A O 1
ATOM 696 N N . VAL A 1 87 ? 7.007 2.372 -37.621 1.00 89.00 87 VAL A N 1
ATOM 697 C CA . VAL A 1 87 ? 7.375 2.733 -36.245 1.00 89.00 87 VAL A CA 1
ATOM 698 C C . VAL A 1 87 ? 6.644 1.842 -35.247 1.00 89.00 87 VAL A C 1
ATOM 700 O O . VAL A 1 87 ? 7.288 1.248 -34.385 1.00 89.00 87 VAL A O 1
ATOM 703 N N . ALA A 1 88 ? 5.328 1.674 -35.398 1.00 91.00 88 ALA A N 1
ATOM 704 C CA . ALA A 1 88 ? 4.528 0.816 -34.527 1.00 91.00 88 ALA A CA 1
ATOM 705 C C . ALA A 1 88 ? 4.951 -0.660 -34.628 1.00 91.00 88 ALA A C 1
ATOM 707 O O . ALA A 1 88 ? 5.077 -1.348 -33.613 1.00 91.00 88 ALA A O 1
ATOM 708 N N . ALA A 1 89 ? 5.235 -1.157 -35.838 1.00 91.19 89 ALA A N 1
ATOM 709 C CA . ALA A 1 89 ? 5.743 -2.514 -36.034 1.00 91.19 89 ALA A CA 1
ATOM 710 C C . ALA A 1 89 ? 7.100 -2.732 -35.341 1.00 91.19 89 ALA A C 1
ATOM 712 O O . ALA A 1 89 ? 7.288 -3.740 -34.650 1.00 91.19 89 ALA A O 1
ATOM 713 N N . LEU A 1 90 ? 8.027 -1.777 -35.474 1.00 91.38 90 LEU A N 1
ATOM 714 C CA . LEU A 1 90 ? 9.333 -1.832 -34.818 1.00 91.38 90 LEU A CA 1
ATOM 715 C C . LEU A 1 90 ? 9.215 -1.723 -33.291 1.00 91.38 90 LEU A C 1
ATOM 717 O O . LEU A 1 90 ? 9.856 -2.491 -32.573 1.00 91.38 90 LEU A O 1
ATOM 721 N N . ALA A 1 91 ? 8.362 -0.827 -32.795 1.00 94.19 91 ALA A N 1
ATOM 722 C CA . ALA A 1 91 ? 8.085 -0.652 -31.373 1.00 94.19 91 ALA A CA 1
ATOM 723 C C . ALA A 1 91 ? 7.563 -1.951 -30.743 1.00 94.19 91 ALA A C 1
ATOM 725 O O . ALA A 1 91 ? 8.115 -2.439 -29.757 1.00 94.19 91 ALA A O 1
ATOM 726 N N . ARG A 1 92 ? 6.562 -2.584 -31.367 1.00 95.06 92 ARG A N 1
ATOM 727 C CA . ARG A 1 92 ? 6.017 -3.879 -30.927 1.00 95.06 92 ARG A CA 1
ATOM 728 C C . ARG A 1 92 ? 7.061 -4.983 -30.940 1.00 95.06 92 ARG A C 1
ATOM 730 O O . ARG A 1 92 ? 7.064 -5.827 -30.044 1.00 95.06 92 ARG A O 1
ATOM 737 N N . TRP A 1 93 ? 7.934 -4.993 -31.945 1.00 93.81 93 TRP A N 1
ATOM 738 C CA . TRP A 1 93 ? 9.036 -5.944 -32.002 1.00 93.81 93 TRP A CA 1
ATOM 739 C C . TRP A 1 93 ? 10.011 -5.737 -30.832 1.00 93.81 93 TRP A C 1
ATOM 741 O O . TRP A 1 93 ? 10.295 -6.689 -30.106 1.00 93.81 93 TRP A O 1
ATOM 751 N N . LEU A 1 94 ? 10.448 -4.498 -30.580 1.00 93.81 94 LEU A N 1
ATOM 752 C CA . LEU A 1 94 ? 11.314 -4.165 -29.445 1.00 93.81 94 LEU A CA 1
ATOM 753 C C . LEU A 1 94 ? 10.679 -4.572 -28.112 1.00 93.81 94 LEU A C 1
ATOM 755 O O . LEU A 1 94 ? 11.328 -5.214 -27.297 1.00 93.81 94 LEU A O 1
ATOM 759 N N . ILE A 1 95 ? 9.398 -4.275 -27.909 1.00 94.88 95 ILE A N 1
ATOM 760 C CA . ILE A 1 95 ? 8.670 -4.618 -26.682 1.00 94.88 95 ILE A CA 1
ATOM 761 C C . ILE A 1 95 ? 8.611 -6.137 -26.457 1.00 94.88 95 ILE A C 1
ATOM 763 O O . ILE A 1 95 ? 8.813 -6.615 -25.339 1.00 94.88 95 ILE A O 1
ATOM 767 N N . ARG A 1 96 ? 8.340 -6.915 -27.512 1.00 92.81 96 ARG A N 1
ATOM 768 C CA . ARG A 1 96 ? 8.155 -8.372 -27.411 1.00 92.81 96 ARG A CA 1
ATOM 769 C C . ARG A 1 96 ? 9.463 -9.148 -27.325 1.00 92.81 96 ARG A C 1
ATOM 771 O O . ARG A 1 96 ? 9.483 -10.194 -26.673 1.00 92.81 96 ARG A O 1
ATOM 778 N N . ASP A 1 97 ? 10.521 -8.665 -27.974 1.00 89.25 97 ASP A N 1
ATOM 779 C CA . ASP A 1 97 ? 11.787 -9.388 -28.134 1.00 89.25 97 ASP A CA 1
ATOM 780 C C . ASP A 1 97 ? 12.974 -8.751 -27.394 1.00 89.25 97 ASP A C 1
ATOM 782 O O . ASP A 1 97 ? 14.058 -9.339 -27.375 1.00 89.25 97 ASP A O 1
ATOM 786 N N . ALA A 1 98 ? 12.807 -7.596 -26.737 1.00 89.75 98 ALA A N 1
ATOM 787 C CA . ALA A 1 98 ? 13.878 -7.021 -25.933 1.00 89.75 98 ALA A CA 1
ATOM 788 C C . ALA A 1 98 ? 14.311 -7.981 -24.820 1.00 89.75 98 ALA A C 1
ATOM 790 O O . ALA A 1 98 ? 13.490 -8.517 -24.079 1.00 89.75 98 ALA A O 1
ATOM 791 N N . SER A 1 99 ? 15.626 -8.152 -24.678 1.00 86.88 99 SER A N 1
ATOM 792 C CA . SER A 1 99 ? 16.276 -8.857 -23.567 1.00 86.88 99 SER A CA 1
ATOM 793 C C . SER A 1 99 ? 16.970 -7.908 -22.574 1.00 86.88 99 SER A C 1
ATOM 795 O O . SER A 1 99 ? 17.754 -8.356 -21.744 1.00 86.88 99 SER A O 1
ATOM 797 N N . ALA A 1 100 ? 16.752 -6.593 -22.697 1.00 87.88 100 ALA A N 1
ATOM 798 C CA . ALA A 1 100 ? 17.372 -5.553 -21.874 1.00 87.88 100 ALA A CA 1
ATOM 799 C C . ALA A 1 100 ? 16.426 -4.349 -21.719 1.00 87.88 100 ALA A C 1
ATOM 801 O O . ALA A 1 100 ? 15.565 -4.132 -22.573 1.00 87.88 100 ALA A O 1
ATOM 802 N N . SER A 1 101 ? 16.608 -3.558 -20.654 1.00 89.44 101 SER A N 1
ATOM 803 C CA . SER A 1 101 ? 15.739 -2.410 -20.338 1.00 89.44 101 SER A CA 1
ATOM 804 C C . SER A 1 101 ? 15.756 -1.297 -21.396 1.00 89.44 101 SER A C 1
ATOM 806 O O . SER A 1 101 ? 14.673 -0.826 -21.734 1.00 89.44 101 SER A O 1
ATOM 808 N N . PRO A 1 102 ? 16.909 -0.867 -21.957 1.00 92.94 102 PRO A N 1
ATOM 809 C CA . PRO A 1 102 ? 16.905 0.261 -22.889 1.00 92.94 102 PRO A CA 1
ATOM 810 C C . PRO A 1 102 ? 16.121 0.005 -24.184 1.00 92.94 102 PRO A C 1
ATOM 812 O O . PRO A 1 102 ? 15.245 0.807 -24.492 1.00 92.94 102 PRO A O 1
ATOM 815 N N . PRO A 1 103 ? 16.309 -1.121 -24.904 1.00 93.00 103 PRO A N 1
ATOM 816 C CA . PRO A 1 103 ? 15.505 -1.412 -26.093 1.00 93.00 103 PRO A CA 1
ATOM 817 C C . PRO A 1 103 ? 14.007 -1.534 -25.788 1.00 93.00 103 PRO A C 1
ATOM 819 O O . PRO A 1 103 ? 13.187 -1.122 -26.603 1.00 93.00 103 PRO A O 1
ATOM 822 N N . LEU A 1 104 ? 13.647 -2.057 -24.608 1.00 94.69 104 LEU A N 1
ATOM 823 C CA . LEU A 1 104 ? 12.258 -2.123 -24.154 1.00 94.69 104 LEU A CA 1
ATOM 824 C C . LEU A 1 104 ? 11.670 -0.722 -23.938 1.00 94.69 104 LEU A C 1
ATOM 826 O O . LEU A 1 104 ? 10.593 -0.438 -24.450 1.00 94.69 104 LEU A O 1
ATOM 830 N N . LEU A 1 105 ? 12.374 0.152 -23.214 1.00 93.81 105 LEU A N 1
ATOM 831 C CA . LEU A 1 105 ? 11.939 1.529 -22.968 1.00 93.81 105 LEU A CA 1
ATOM 832 C C . LEU A 1 105 ? 11.839 2.334 -24.264 1.00 93.81 105 LEU A C 1
ATOM 834 O O . LEU A 1 105 ? 10.864 3.049 -24.446 1.00 93.81 105 LEU A O 1
ATOM 838 N N . ILE A 1 106 ? 12.782 2.156 -25.195 1.00 93.62 106 ILE A N 1
ATOM 839 C CA . ILE A 1 106 ? 12.714 2.769 -26.527 1.00 93.62 106 ILE A CA 1
ATOM 840 C C . ILE A 1 106 ? 11.458 2.301 -27.265 1.00 93.62 106 ILE A C 1
ATOM 842 O O . ILE A 1 106 ? 10.712 3.127 -27.784 1.00 93.62 106 ILE A O 1
ATOM 846 N N . GLY A 1 107 ? 11.189 0.992 -27.260 1.00 95.19 107 GLY A N 1
ATOM 847 C CA . GLY A 1 107 ? 9.976 0.430 -27.849 1.00 95.19 107 GLY A CA 1
ATOM 848 C C . GLY A 1 107 ? 8.696 0.981 -27.215 1.00 95.19 107 GLY A C 1
ATOM 849 O O . GLY A 1 107 ? 7.781 1.360 -27.938 1.00 95.19 107 GLY A O 1
ATOM 850 N N . LEU A 1 108 ? 8.639 1.084 -25.883 1.00 95.19 108 LEU A N 1
ATOM 851 C CA . LEU A 1 108 ? 7.509 1.677 -25.159 1.00 95.19 108 LEU A CA 1
ATOM 852 C C . LEU A 1 108 ? 7.325 3.157 -25.532 1.00 95.19 108 LEU A C 1
ATOM 854 O O . LEU A 1 108 ? 6.224 3.558 -25.896 1.00 95.19 108 LEU A O 1
ATOM 858 N N . THR A 1 109 ? 8.396 3.954 -25.533 1.00 93.12 109 THR A N 1
ATOM 859 C CA . THR A 1 109 ? 8.344 5.365 -25.939 1.00 93.12 109 THR A CA 1
ATOM 860 C C . THR A 1 109 ? 7.843 5.523 -27.374 1.00 93.12 109 THR A C 1
ATOM 862 O O . THR A 1 109 ? 6.964 6.343 -27.611 1.00 93.12 109 THR A O 1
ATOM 865 N N . MET A 1 110 ? 8.324 4.706 -28.317 1.00 92.94 110 MET A N 1
ATOM 866 C CA . MET A 1 110 ? 7.860 4.725 -29.711 1.00 92.94 110 MET A CA 1
ATOM 867 C C . MET A 1 110 ? 6.395 4.293 -29.870 1.00 92.94 110 MET A C 1
ATOM 869 O O . MET A 1 110 ? 5.726 4.747 -30.795 1.00 92.94 110 MET A O 1
ATOM 873 N N . LEU A 1 111 ? 5.897 3.407 -29.001 1.00 94.81 111 LEU A N 1
ATOM 874 C CA . LEU A 1 111 ? 4.506 2.943 -29.037 1.00 94.81 111 LEU A CA 1
ATOM 875 C C . LEU A 1 111 ? 3.525 3.972 -28.448 1.00 94.81 111 LEU A C 1
ATOM 877 O O . LEU A 1 111 ? 2.321 3.882 -28.689 1.00 94.81 111 LEU A O 1
ATOM 881 N N . ARG A 1 112 ? 4.013 4.958 -27.691 1.00 93.50 112 ARG A N 1
ATOM 882 C CA . ARG A 1 112 ? 3.180 6.015 -27.111 1.00 93.50 112 ARG A CA 1
ATOM 883 C C . ARG A 1 112 ? 2.448 6.812 -28.198 1.00 93.50 112 ARG A C 1
ATOM 885 O O . ARG A 1 112 ? 3.011 7.077 -29.261 1.00 93.50 112 ARG A O 1
ATOM 892 N N . GLY A 1 113 ? 1.170 7.113 -27.966 1.00 91.69 113 GLY A N 1
ATOM 893 C CA . GLY A 1 113 ? 0.264 7.734 -28.938 1.00 91.69 113 GLY A CA 1
ATOM 894 C C . GLY A 1 113 ? -0.153 6.834 -30.110 1.00 91.69 113 GLY A C 1
ATOM 895 O O . GLY A 1 113 ? -1.013 7.224 -30.892 1.00 91.69 113 GLY A O 1
ATOM 896 N N . ARG A 1 114 ? 0.433 5.632 -30.238 1.00 93.56 114 ARG A N 1
ATOM 897 C CA . ARG A 1 114 ? 0.253 4.701 -31.371 1.00 93.56 114 ARG A CA 1
ATOM 898 C C . ARG A 1 114 ? -0.249 3.319 -30.943 1.00 93.56 114 ARG A C 1
ATOM 900 O O . ARG A 1 114 ? -0.420 2.439 -31.784 1.00 93.56 114 ARG A O 1
ATOM 907 N N . ALA A 1 115 ? -0.437 3.102 -29.643 1.00 94.56 115 ALA A N 1
ATOM 908 C CA . ALA A 1 115 ? -0.892 1.828 -29.105 1.00 94.56 115 ALA A CA 1
ATOM 909 C C . ALA A 1 115 ? -2.332 1.534 -29.545 1.00 94.56 115 ALA A C 1
ATOM 911 O O . ALA A 1 115 ? -3.234 2.351 -29.353 1.00 94.56 115 ALA A O 1
ATOM 912 N N . GLY A 1 116 ? -2.544 0.344 -30.104 1.00 92.88 116 GLY A N 1
ATOM 913 C CA . GLY A 1 116 ? -3.867 -0.169 -30.445 1.00 92.88 116 GLY A CA 1
ATOM 914 C C . GLY A 1 116 ? -4.404 -1.139 -29.384 1.00 92.88 116 GLY A C 1
ATOM 915 O O . GLY A 1 116 ? -3.675 -1.534 -28.466 1.00 92.88 116 GLY A O 1
ATOM 916 N N . PRO A 1 117 ? -5.670 -1.579 -29.494 1.00 92.69 117 PRO A N 1
ATOM 917 C CA . PRO A 1 117 ? -6.233 -2.619 -28.629 1.00 92.69 117 PRO A CA 1
ATOM 918 C C . PRO A 1 117 ? -5.399 -3.913 -28.595 1.00 92.69 117 PRO A C 1
ATOM 920 O O . PRO A 1 117 ? -5.332 -4.578 -27.564 1.00 92.69 117 PRO A O 1
ATOM 923 N N . GLU A 1 118 ? -4.713 -4.253 -29.689 1.00 92.62 118 GLU A N 1
ATOM 924 C CA . GLU A 1 118 ? -3.816 -5.410 -29.797 1.00 92.62 118 GLU A CA 1
ATOM 925 C C . GLU A 1 118 ? -2.572 -5.332 -28.894 1.00 92.62 118 GLU A C 1
ATOM 927 O O . GLU A 1 118 ? -1.911 -6.347 -28.653 1.00 92.62 118 GLU A O 1
ATOM 932 N N . ASP A 1 119 ? -2.246 -4.140 -28.388 1.00 95.31 119 ASP A N 1
ATOM 933 C CA . ASP A 1 119 ? -1.099 -3.901 -27.516 1.00 95.31 119 ASP A CA 1
ATOM 934 C C . ASP A 1 119 ? -1.471 -3.987 -26.022 1.00 95.31 119 ASP A C 1
ATOM 936 O O . ASP A 1 119 ? -0.594 -4.114 -25.163 1.00 95.31 119 ASP A O 1
ATOM 940 N N . ALA A 1 120 ? -2.766 -3.981 -25.686 1.00 94.62 120 ALA A N 1
ATOM 941 C CA . ALA A 1 120 ? -3.239 -3.907 -24.304 1.00 94.62 120 ALA A CA 1
ATOM 942 C C . ALA A 1 120 ? -2.767 -5.091 -23.448 1.00 94.62 120 ALA A C 1
ATOM 944 O O . ALA A 1 120 ? -2.340 -4.911 -22.305 1.00 94.62 120 ALA A O 1
ATOM 945 N N . ASP A 1 121 ? -2.772 -6.304 -24.008 1.00 92.62 121 ASP A N 1
ATOM 946 C CA . ASP A 1 121 ? -2.303 -7.484 -23.290 1.00 92.62 121 ASP A CA 1
ATOM 947 C C . ASP A 1 121 ? -0.804 -7.427 -23.011 1.00 92.62 121 ASP A C 1
ATOM 949 O O . ASP A 1 121 ? -0.396 -7.656 -21.876 1.00 92.62 121 ASP A O 1
ATOM 953 N N . VAL A 1 122 ? 0.036 -7.098 -23.996 1.00 94.00 122 VAL A N 1
ATOM 954 C CA . VAL A 1 122 ? 1.489 -7.032 -23.770 1.00 94.00 122 VAL A CA 1
ATOM 955 C C . VAL A 1 122 ? 1.839 -5.946 -22.748 1.00 94.00 122 VAL A C 1
ATOM 957 O O . VAL A 1 122 ? 2.602 -6.213 -21.819 1.00 94.00 122 VAL A O 1
ATOM 960 N N . LEU A 1 123 ? 1.207 -4.772 -22.840 1.00 96.19 123 LEU A N 1
ATOM 961 C CA . LEU A 1 123 ? 1.395 -3.669 -21.896 1.00 96.19 123 LEU A CA 1
ATOM 962 C C . LEU A 1 123 ? 0.928 -4.038 -20.482 1.00 96.19 123 LEU A C 1
ATOM 964 O O . LEU A 1 123 ? 1.626 -3.743 -19.513 1.00 96.19 123 LEU A O 1
ATOM 968 N N . ARG A 1 124 ? -0.194 -4.760 -20.355 1.00 94.88 124 ARG A N 1
ATOM 969 C CA . ARG A 1 124 ? -0.687 -5.267 -19.066 1.00 94.88 124 ARG A CA 1
ATOM 970 C C . ARG A 1 124 ? 0.335 -6.152 -18.353 1.00 94.88 124 ARG A C 1
ATOM 972 O O . ARG A 1 124 ? 0.483 -6.035 -17.143 1.00 94.88 124 ARG A O 1
ATOM 979 N N . HIS A 1 125 ? 1.041 -7.024 -19.072 1.00 93.25 125 HIS A N 1
ATOM 980 C CA . HIS A 1 125 ? 2.081 -7.863 -18.462 1.00 93.25 125 HIS A CA 1
ATOM 981 C C . HIS A 1 125 ? 3.320 -7.033 -18.102 1.00 93.25 125 HIS A C 1
ATOM 983 O O . HIS A 1 125 ? 3.899 -7.205 -17.035 1.00 93.25 125 HIS A O 1
ATOM 989 N N . LEU A 1 126 ? 3.719 -6.094 -18.960 1.00 93.88 126 LEU A N 1
ATOM 990 C CA . LEU A 1 126 ? 4.895 -5.258 -18.707 1.00 93.88 126 LEU A CA 1
ATOM 991 C C . LEU A 1 126 ? 4.704 -4.272 -17.551 1.00 93.88 126 LEU A C 1
ATOM 993 O O . LEU A 1 126 ? 5.695 -3.865 -16.952 1.00 93.88 126 LEU A O 1
ATOM 997 N N . ALA A 1 127 ? 3.461 -3.954 -17.181 1.00 94.00 127 ALA A N 1
ATOM 998 C CA . ALA A 1 127 ? 3.135 -3.130 -16.018 1.00 94.00 127 ALA A CA 1
ATOM 999 C C . ALA A 1 127 ? 3.722 -3.658 -14.692 1.00 94.00 127 ALA A C 1
ATOM 1001 O O . ALA A 1 127 ? 3.917 -2.874 -13.767 1.00 94.00 127 ALA A O 1
ATOM 1002 N N . PHE A 1 128 ? 4.034 -4.957 -14.591 1.00 90.69 128 PHE A N 1
ATOM 1003 C CA . PHE A 1 128 ? 4.652 -5.553 -13.396 1.00 90.69 128 PHE A CA 1
ATOM 1004 C C . PHE A 1 128 ? 6.169 -5.401 -13.331 1.00 90.69 128 PHE A C 1
ATOM 1006 O O . PHE A 1 128 ? 6.776 -5.755 -12.317 1.00 90.69 128 PHE A O 1
ATOM 1013 N N . LEU A 1 129 ? 6.800 -4.902 -14.395 1.00 88.44 129 LEU A N 1
ATOM 1014 C CA . LEU A 1 129 ? 8.220 -4.606 -14.344 1.00 88.44 129 LEU A CA 1
ATOM 1015 C C . LEU A 1 129 ? 8.475 -3.475 -13.339 1.00 88.44 129 LEU A C 1
ATOM 1017 O O . LEU A 1 129 ? 7.712 -2.508 -13.285 1.00 88.44 129 LEU A O 1
ATOM 1021 N N . PRO A 1 130 ? 9.547 -3.566 -12.539 1.00 81.31 130 PRO A N 1
ATOM 1022 C CA . PRO A 1 130 ? 9.885 -2.512 -11.594 1.00 81.31 130 PRO A CA 1
ATOM 1023 C C . PRO A 1 130 ? 10.280 -1.225 -12.330 1.00 81.31 130 PRO A C 1
ATOM 1025 O O . PRO A 1 130 ? 10.779 -1.273 -13.452 1.00 81.31 130 PRO A O 1
ATOM 1028 N N . ASN A 1 131 ? 10.155 -0.082 -11.653 1.00 85.69 131 ASN A N 1
ATOM 1029 C CA . ASN A 1 131 ? 10.667 1.220 -12.098 1.00 85.69 131 ASN A CA 1
ATOM 1030 C C . ASN A 1 131 ? 10.053 1.717 -13.430 1.00 85.69 131 ASN A C 1
ATOM 1032 O O . ASN A 1 131 ? 8.838 1.670 -13.622 1.00 85.69 131 ASN A O 1
ATOM 1036 N N . GLU A 1 132 ? 10.893 2.257 -14.320 1.00 88.62 132 GLU A N 1
ATOM 1037 C CA . GLU A 1 132 ? 10.491 2.959 -15.547 1.00 88.62 132 GLU A CA 1
ATOM 1038 C C . GLU A 1 132 ? 9.675 2.111 -16.530 1.00 88.62 132 GLU A C 1
ATOM 1040 O O . GLU A 1 132 ? 8.657 2.611 -17.004 1.00 88.62 132 GLU A O 1
ATOM 1045 N N . PRO A 1 133 ? 10.039 0.850 -16.856 1.00 91.31 133 PRO A N 1
ATOM 1046 C CA . PRO A 1 133 ? 9.304 0.095 -17.870 1.00 91.31 133 PRO A CA 1
ATOM 1047 C C . PRO A 1 133 ? 7.854 -0.186 -17.473 1.00 91.31 133 PRO A C 1
ATOM 1049 O O . PRO A 1 133 ? 6.962 -0.045 -18.308 1.00 91.31 133 PRO A O 1
ATOM 1052 N N . GLY A 1 134 ? 7.603 -0.528 -16.204 1.00 92.75 134 GLY A N 1
ATOM 1053 C CA . GLY A 1 134 ? 6.242 -0.731 -15.705 1.00 92.75 134 GLY A CA 1
ATOM 1054 C C . GLY A 1 134 ? 5.432 0.562 -15.714 1.00 92.75 134 GLY A C 1
ATOM 1055 O O . GLY A 1 134 ? 4.285 0.575 -16.162 1.00 92.75 134 GLY A O 1
ATOM 1056 N N . ALA A 1 135 ? 6.048 1.676 -15.305 1.00 92.00 135 ALA A N 1
ATOM 1057 C CA . ALA A 1 135 ? 5.408 2.987 -15.340 1.00 92.00 135 ALA A CA 1
ATOM 1058 C C . ALA A 1 135 ? 5.064 3.439 -16.768 1.00 92.00 135 ALA A C 1
ATOM 1060 O O . ALA A 1 135 ? 3.950 3.902 -17.015 1.00 92.00 135 ALA A O 1
ATOM 1061 N N . ALA A 1 136 ? 5.992 3.262 -17.712 1.00 93.50 136 ALA A N 1
ATOM 1062 C CA . ALA A 1 136 ? 5.786 3.570 -19.121 1.00 93.50 136 ALA A CA 1
ATOM 1063 C C . ALA A 1 136 ? 4.683 2.693 -19.729 1.00 93.50 136 ALA A C 1
ATOM 1065 O O . ALA A 1 136 ? 3.797 3.212 -20.405 1.00 93.50 136 ALA A O 1
ATOM 1066 N N . ALA A 1 137 ? 4.675 1.389 -19.430 1.00 96.00 137 ALA A N 1
ATOM 1067 C CA . ALA A 1 137 ? 3.639 0.475 -19.903 1.00 96.00 137 ALA A CA 1
ATOM 1068 C C . ALA A 1 137 ? 2.237 0.879 -19.418 1.00 96.00 137 ALA A C 1
ATOM 1070 O O . ALA A 1 137 ? 1.300 0.880 -20.213 1.00 96.00 137 ALA A O 1
ATOM 1071 N N . ILE A 1 138 ? 2.091 1.280 -18.150 1.00 95.94 138 ILE A N 1
ATOM 1072 C CA . ILE A 1 138 ? 0.816 1.777 -17.604 1.00 95.94 138 ILE A CA 1
ATOM 1073 C C . ILE A 1 138 ? 0.414 3.102 -18.253 1.00 95.94 138 ILE A C 1
ATOM 1075 O O . ILE A 1 138 ? -0.755 3.278 -18.587 1.00 95.94 138 ILE A O 1
ATOM 1079 N N . GLY A 1 139 ? 1.367 4.018 -18.453 1.00 94.50 139 GLY A N 1
ATOM 1080 C CA . GLY A 1 139 ? 1.120 5.295 -19.123 1.00 94.50 139 GLY A CA 1
ATOM 1081 C C . GLY A 1 139 ? 0.575 5.110 -20.539 1.00 94.50 139 GLY A C 1
ATOM 1082 O O . GLY A 1 139 ? -0.423 5.727 -20.887 1.00 94.50 139 GLY A O 1
ATOM 1083 N N . ILE A 1 140 ? 1.167 4.198 -21.315 1.00 95.62 140 ILE A N 1
ATOM 1084 C CA . ILE A 1 140 ? 0.695 3.867 -22.668 1.00 95.62 140 ILE A CA 1
ATOM 1085 C C . ILE A 1 140 ? -0.652 3.152 -22.601 1.00 95.62 140 ILE A C 1
ATOM 1087 O O . ILE A 1 140 ? -1.561 3.481 -23.349 1.00 95.62 140 ILE A O 1
ATOM 1091 N N . LEU A 1 141 ? -0.828 2.205 -21.675 1.00 96.06 141 LEU A N 1
ATOM 1092 C CA . LEU A 1 141 ? -2.103 1.511 -21.491 1.00 96.06 141 LEU A CA 1
ATOM 1093 C C . LEU A 1 141 ? -3.236 2.481 -21.117 1.00 96.06 141 LEU A C 1
ATOM 1095 O O . LEU A 1 141 ? -4.394 2.191 -21.397 1.00 96.06 141 LEU A O 1
ATOM 1099 N N . ALA A 1 142 ? -2.929 3.633 -20.518 1.00 95.00 142 ALA A N 1
ATOM 1100 C CA . ALA A 1 142 ? -3.904 4.660 -20.174 1.00 95.00 142 ALA A CA 1
ATOM 1101 C C . ALA A 1 142 ? -4.421 5.477 -21.373 1.00 95.00 142 ALA A C 1
ATOM 1103 O O . ALA A 1 142 ? -5.431 6.164 -21.211 1.00 95.00 142 ALA A O 1
ATOM 1104 N N . GLU A 1 143 ? -3.797 5.398 -22.551 1.00 92.94 143 GLU A N 1
ATOM 1105 C CA . GLU A 1 143 ? -4.169 6.209 -23.720 1.00 92.94 143 GLU A CA 1
ATOM 1106 C C . GLU A 1 143 ? -5.318 5.590 -24.550 1.00 92.94 143 GLU A C 1
ATOM 1108 O O . GLU A 1 143 ? -6.292 6.299 -24.815 1.00 92.94 143 GLU A O 1
ATOM 1113 N N . PRO A 1 144 ? -5.299 4.291 -24.927 1.00 90.44 144 PRO A N 1
ATOM 1114 C CA . PRO A 1 144 ? -6.348 3.721 -25.765 1.00 90.44 144 PRO A CA 1
ATOM 1115 C C . PRO A 1 144 ? -7.711 3.640 -25.057 1.00 90.44 144 PRO A C 1
ATOM 1117 O O . PRO A 1 144 ? -7.781 3.277 -23.872 1.00 90.44 144 PRO A O 1
ATOM 1120 N N . PRO A 1 145 ? -8.821 3.876 -25.783 1.00 87.00 145 PRO A N 1
ATOM 1121 C CA . PRO A 1 145 ? -10.149 3.533 -25.294 1.00 87.00 145 PRO A CA 1
ATOM 1122 C C . PRO A 1 145 ? -10.273 2.010 -25.117 1.00 87.00 145 PRO A C 1
ATOM 1124 O O . PRO A 1 145 ? -9.700 1.227 -25.871 1.00 87.00 145 PRO A O 1
ATOM 1127 N N . GLY A 1 146 ? -11.024 1.573 -24.103 1.00 89.25 146 GLY A N 1
ATOM 1128 C CA . GLY A 1 146 ? -11.265 0.148 -23.830 1.00 89.25 146 GLY A CA 1
ATOM 1129 C C . GLY A 1 146 ? -10.211 -0.550 -22.960 1.00 89.25 146 GLY A C 1
ATOM 1130 O O . GLY A 1 146 ? -10.436 -1.675 -22.521 1.00 89.25 146 GLY A O 1
ATOM 1131 N N . SER A 1 147 ? -9.103 0.107 -22.606 1.00 94.06 147 SER A N 1
ATOM 1132 C CA . SER A 1 147 ? -8.079 -0.491 -21.731 1.00 94.06 147 SER A CA 1
ATOM 1133 C C . SER A 1 147 ? -8.427 -0.488 -20.231 1.00 94.06 147 SER A C 1
ATOM 1135 O O . SER A 1 147 ? -7.642 -0.959 -19.405 1.00 94.06 147 SER A O 1
ATOM 1137 N N . THR A 1 148 ? -9.611 0.005 -19.853 1.00 95.69 148 THR A N 1
ATOM 1138 C CA . THR A 1 148 ? -10.028 0.189 -18.450 1.00 95.69 148 THR A CA 1
ATOM 1139 C C . THR A 1 148 ? -10.039 -1.133 -17.700 1.00 95.69 148 THR A C 1
ATOM 1141 O O . THR A 1 148 ? -9.532 -1.205 -16.586 1.00 95.69 148 THR A O 1
ATOM 1144 N N . GLY A 1 149 ? -10.504 -2.212 -18.339 1.00 96.19 149 GLY A N 1
ATOM 1145 C CA . GLY A 1 149 ? -10.465 -3.552 -17.751 1.00 96.19 149 GLY A CA 1
ATOM 1146 C C . GLY A 1 149 ? -9.046 -4.019 -17.405 1.00 96.19 149 GLY A C 1
ATOM 1147 O O . GLY A 1 149 ? -8.839 -4.625 -16.356 1.00 96.19 149 GLY A O 1
ATOM 1148 N N . HIS A 1 150 ? -8.048 -3.681 -18.229 1.00 96.00 150 HIS A N 1
ATOM 1149 C CA . HIS A 1 150 ? -6.651 -4.024 -17.952 1.00 96.00 150 HIS A CA 1
ATOM 1150 C C . HIS A 1 150 ? -6.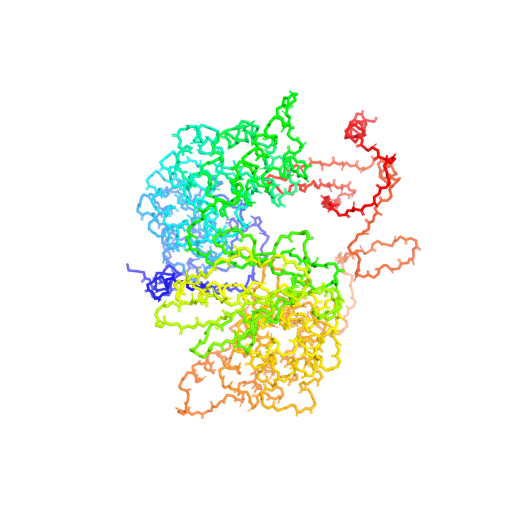089 -3.203 -16.783 1.00 96.00 150 HIS A C 1
ATOM 1152 O O . HIS A 1 150 ? -5.406 -3.764 -15.931 1.00 96.00 150 HIS A O 1
ATOM 1158 N N . LEU A 1 151 ? -6.409 -1.907 -16.700 1.00 95.94 151 LEU A N 1
ATOM 1159 C CA . LEU A 1 151 ? -5.997 -1.046 -15.584 1.00 95.94 151 LEU A CA 1
ATOM 1160 C C . LEU A 1 151 ? -6.650 -1.459 -14.256 1.00 95.94 151 LEU A C 1
ATOM 1162 O O . LEU A 1 151 ? -5.960 -1.533 -13.243 1.00 95.94 151 LEU A O 1
ATOM 1166 N N . LEU A 1 152 ? -7.946 -1.789 -14.267 1.00 94.81 152 LEU A N 1
ATOM 1167 C CA . LEU A 1 152 ? -8.665 -2.326 -13.105 1.00 94.81 152 LEU A CA 1
ATOM 1168 C C . LEU A 1 152 ? -8.043 -3.639 -12.624 1.00 94.81 152 LEU A C 1
ATOM 1170 O O . LEU A 1 152 ? -7.857 -3.843 -11.427 1.00 94.81 152 LEU A O 1
ATOM 1174 N N . TRP A 1 153 ? -7.667 -4.511 -13.560 1.00 93.62 153 TRP A N 1
ATOM 1175 C CA . TRP A 1 153 ? -6.988 -5.764 -13.248 1.00 93.62 153 TRP A CA 1
ATOM 1176 C C . TRP A 1 153 ? -5.595 -5.530 -12.639 1.00 93.62 153 TRP A C 1
ATOM 1178 O O . TRP A 1 153 ? -5.267 -6.154 -11.631 1.00 93.62 153 TRP A O 1
ATOM 1188 N N . ILE A 1 154 ? -4.796 -4.597 -13.180 1.00 92.75 154 ILE A N 1
ATOM 1189 C CA . ILE A 1 154 ? -3.481 -4.237 -12.610 1.00 92.75 154 ILE A CA 1
ATOM 1190 C C . ILE A 1 154 ? -3.656 -3.685 -11.193 1.00 92.75 154 ILE A C 1
ATOM 1192 O O . ILE A 1 154 ? -2.939 -4.104 -10.286 1.00 92.75 154 ILE A O 1
ATOM 1196 N N . ALA A 1 155 ? -4.608 -2.768 -11.000 1.00 91.25 155 ALA A N 1
ATOM 1197 C CA . ALA A 1 155 ? -4.882 -2.153 -9.707 1.00 91.25 155 ALA A CA 1
ATOM 1198 C C . ALA A 1 155 ? -5.360 -3.183 -8.668 1.00 91.25 155 ALA A C 1
ATOM 1200 O O . ALA A 1 155 ? -4.915 -3.141 -7.526 1.00 91.25 155 ALA A O 1
ATOM 1201 N N . GLY A 1 156 ? -6.202 -4.140 -9.074 1.00 86.81 156 GLY A N 1
ATOM 1202 C CA . GLY A 1 156 ? -6.710 -5.192 -8.192 1.00 86.81 156 GLY A CA 1
ATOM 1203 C C . GLY A 1 156 ? -5.668 -6.239 -7.789 1.00 86.81 156 GLY A C 1
ATOM 1204 O O . GLY A 1 156 ? -5.708 -6.723 -6.664 1.00 86.81 156 GLY A O 1
ATOM 1205 N N . ILE A 1 157 ? -4.727 -6.586 -8.675 1.00 83.94 157 ILE A N 1
ATOM 1206 C CA . ILE A 1 157 ? -3.715 -7.623 -8.392 1.00 83.94 157 ILE A CA 1
ATOM 1207 C C . ILE A 1 157 ? -2.493 -7.065 -7.669 1.00 83.94 157 ILE A C 1
ATOM 1209 O O . ILE A 1 157 ? -1.927 -7.728 -6.805 1.00 83.94 157 ILE A O 1
ATOM 1213 N N . CYS A 1 158 ? -2.046 -5.863 -8.026 1.00 76.38 158 CYS A N 1
ATOM 1214 C CA . CYS A 1 158 ? -0.788 -5.336 -7.505 1.00 76.38 158 CYS A CA 1
ATOM 1215 C C . CYS A 1 158 ? -0.867 -4.867 -6.044 1.00 76.38 158 CYS A C 1
ATOM 1217 O O . CYS A 1 158 ? 0.189 -4.616 -5.460 1.00 76.38 158 CYS A O 1
ATOM 1219 N N . GLY A 1 159 ? -2.064 -4.734 -5.459 1.00 73.81 159 GLY A N 1
ATOM 1220 C CA . GLY A 1 159 ? -2.242 -4.252 -4.088 1.00 73.81 159 GLY A CA 1
ATOM 1221 C C . GLY A 1 159 ? -1.498 -2.934 -3.850 1.00 73.81 159 GLY A C 1
ATOM 1222 O O . GLY A 1 159 ? -1.690 -1.970 -4.579 1.00 73.81 159 GLY A O 1
ATOM 1223 N N . GLU A 1 160 ? -0.602 -2.899 -2.866 1.00 64.88 160 GLU A N 1
ATOM 1224 C CA . GLU A 1 160 ? 0.182 -1.711 -2.473 1.00 64.88 160 GLU A CA 1
ATOM 1225 C C . GLU A 1 160 ? 1.383 -1.390 -3.386 1.00 64.88 160 GLU A C 1
ATOM 1227 O O . GLU A 1 160 ? 2.141 -0.451 -3.134 1.00 64.88 160 GLU A O 1
ATOM 1232 N N . ARG A 1 161 ? 1.630 -2.174 -4.441 1.00 68.56 161 ARG A N 1
ATOM 1233 C CA . ARG A 1 161 ? 2.853 -2.028 -5.246 1.00 68.56 161 ARG A CA 1
ATOM 1234 C C . ARG A 1 161 ? 2.791 -0.786 -6.147 1.00 68.56 161 ARG A C 1
ATOM 1236 O O . ARG A 1 161 ? 1.727 -0.365 -6.597 1.00 68.56 161 ARG A O 1
ATOM 1243 N N . GLY A 1 162 ? 3.964 -0.254 -6.507 1.00 77.19 162 GLY A N 1
ATOM 1244 C CA . GLY A 1 162 ? 4.115 0.904 -7.407 1.00 77.19 162 GLY A CA 1
ATOM 1245 C C . GLY A 1 162 ? 3.227 0.897 -8.671 1.00 77.19 162 GLY A C 1
ATOM 1246 O O . GLY A 1 162 ? 2.638 1.937 -8.977 1.00 77.19 162 GLY A O 1
ATOM 1247 N N . PRO A 1 163 ? 3.048 -0.244 -9.370 1.00 83.56 163 PRO A N 1
ATOM 1248 C CA . PRO A 1 163 ? 2.134 -0.350 -10.509 1.00 83.56 163 PRO A CA 1
ATOM 1249 C C . PRO A 1 163 ? 0.665 -0.044 -10.178 1.00 83.56 163 PRO A C 1
ATOM 1251 O O . PRO A 1 163 ? -0.011 0.611 -10.967 1.00 83.56 163 PRO A O 1
ATOM 1254 N N . ALA A 1 164 ? 0.166 -0.454 -9.007 1.00 85.75 164 ALA A N 1
ATOM 1255 C CA . ALA A 1 164 ? -1.224 -0.215 -8.614 1.00 85.75 164 ALA A CA 1
ATOM 1256 C C . ALA A 1 164 ? -1.514 1.282 -8.475 1.00 85.75 164 ALA A C 1
ATOM 1258 O O . ALA A 1 164 ? -2.525 1.781 -8.970 1.00 85.75 164 ALA A O 1
ATOM 1259 N N . ARG A 1 165 ? -0.573 2.026 -7.880 1.00 87.00 165 ARG A N 1
ATOM 1260 C CA . ARG A 1 165 ? -0.666 3.483 -7.753 1.00 87.00 165 ARG A CA 1
ATOM 1261 C C . ARG A 1 165 ? -0.757 4.158 -9.122 1.00 87.00 165 ARG A C 1
ATOM 1263 O O . ARG A 1 165 ? -1.586 5.045 -9.314 1.00 87.00 165 ARG A O 1
ATOM 1270 N N . LEU A 1 166 ? 0.071 3.764 -10.084 1.00 90.19 166 LEU A N 1
ATOM 1271 C CA . LEU A 1 166 ? 0.022 4.353 -11.426 1.00 90.19 166 LEU A CA 1
ATOM 1272 C C . LEU A 1 166 ? -1.261 3.962 -12.172 1.00 90.19 166 LEU A C 1
ATOM 1274 O O . LEU A 1 166 ? -1.860 4.810 -12.829 1.00 90.19 166 LEU A O 1
ATOM 1278 N N . ALA A 1 167 ? -1.726 2.720 -12.012 1.00 93.88 167 ALA A N 1
ATOM 1279 C CA . ALA A 1 167 ? -2.977 2.259 -12.605 1.00 93.88 167 ALA A CA 1
ATOM 1280 C C . ALA A 1 167 ? -4.189 3.027 -12.055 1.00 93.88 167 ALA A C 1
ATOM 1282 O O . ALA A 1 167 ? -5.012 3.499 -12.832 1.00 93.88 167 ALA A O 1
ATOM 1283 N N . VAL A 1 168 ? -4.273 3.247 -10.739 1.00 93.38 168 VAL A N 1
ATOM 1284 C CA . VAL A 1 168 ? -5.341 4.067 -10.139 1.00 93.38 168 VAL A CA 1
ATOM 1285 C C . VAL A 1 168 ? -5.275 5.515 -10.600 1.00 93.38 168 VAL A C 1
ATOM 1287 O O . VAL A 1 168 ? -6.311 6.089 -10.917 1.00 93.38 168 VAL A O 1
ATOM 1290 N N . ALA A 1 169 ? -4.078 6.095 -10.720 1.00 92.25 169 ALA A N 1
ATOM 1291 C CA . ALA A 1 169 ? -3.939 7.442 -11.269 1.00 92.25 169 ALA A CA 1
ATOM 1292 C C . ALA A 1 169 ? -4.490 7.541 -12.703 1.00 92.25 169 ALA A C 1
ATOM 1294 O O . ALA A 1 169 ? -5.139 8.532 -13.030 1.00 92.25 169 ALA A O 1
ATOM 1295 N N . ALA A 1 170 ? -4.266 6.518 -13.534 1.00 94.00 170 ALA A N 1
ATOM 1296 C CA . ALA A 1 170 ? -4.830 6.435 -14.880 1.00 94.00 170 ALA A CA 1
ATOM 1297 C C . ALA A 1 170 ? -6.357 6.232 -14.874 1.00 94.00 170 ALA A C 1
ATOM 1299 O O . ALA A 1 170 ? -7.062 6.825 -15.690 1.00 94.00 170 ALA A O 1
ATOM 1300 N N . LEU A 1 171 ? -6.881 5.434 -13.939 1.00 95.81 171 LEU A N 1
ATOM 1301 C CA . LEU A 1 171 ? -8.320 5.191 -13.783 1.00 95.81 171 LEU A CA 1
ATOM 1302 C C . LEU A 1 171 ? -9.095 6.448 -13.365 1.00 95.81 171 LEU A C 1
ATOM 1304 O O . LEU A 1 171 ? -10.257 6.574 -13.732 1.00 95.81 171 LEU A O 1
ATOM 1308 N N . CYS A 1 172 ? -8.472 7.404 -12.667 1.00 94.88 172 CYS A N 1
ATOM 1309 C CA . CYS A 1 172 ? -9.122 8.664 -12.284 1.00 94.88 172 CYS A CA 1
ATOM 1310 C C . CYS A 1 172 ? -9.629 9.495 -13.481 1.00 94.88 172 CYS A C 1
ATOM 1312 O O . CYS A 1 172 ? -10.504 10.335 -13.311 1.00 94.88 172 CYS A O 1
ATOM 1314 N N . GLY A 1 173 ? -9.098 9.281 -14.689 1.00 92.69 173 GLY A N 1
ATOM 1315 C CA . GLY A 1 173 ? -9.588 9.932 -15.909 1.00 92.69 173 GLY A CA 1
ATOM 1316 C C . GLY A 1 173 ? -10.741 9.199 -16.602 1.00 92.69 173 GLY A C 1
ATOM 1317 O O . GLY A 1 173 ? -11.102 9.580 -17.713 1.00 92.69 173 GLY A O 1
ATOM 1318 N N . ARG A 1 174 ? -11.275 8.118 -16.011 1.00 95.00 174 ARG A N 1
ATOM 1319 C CA . ARG A 1 174 ? -12.186 7.180 -16.684 1.00 95.00 174 ARG A CA 1
ATOM 1320 C C . ARG A 1 174 ? -13.522 7.055 -15.946 1.00 95.00 174 ARG A C 1
ATOM 1322 O O . ARG A 1 174 ? -13.562 6.424 -14.888 1.00 95.00 174 ARG A O 1
ATOM 1329 N N . PRO A 1 175 ? -14.626 7.598 -16.492 1.00 94.06 175 PRO A N 1
ATOM 1330 C CA . PRO A 1 175 ? -15.944 7.536 -15.855 1.00 94.06 175 PRO A CA 1
ATOM 1331 C C . PRO A 1 175 ? -16.400 6.110 -15.518 1.00 94.06 175 PRO A C 1
ATOM 1333 O O . PRO A 1 175 ? -16.964 5.863 -14.455 1.00 94.06 175 PRO A O 1
ATOM 1336 N N . GLU A 1 176 ? -16.100 5.137 -16.377 1.00 94.94 176 GLU A N 1
ATOM 1337 C CA . GLU A 1 176 ? -16.444 3.729 -16.169 1.00 94.94 176 GLU A CA 1
ATOM 1338 C C . GLU A 1 176 ? -15.702 3.077 -14.986 1.00 94.94 176 GLU A C 1
ATOM 1340 O O . GLU A 1 176 ? -16.114 2.020 -14.508 1.00 94.94 176 GLU A O 1
ATOM 1345 N N . ALA A 1 177 ? -14.621 3.694 -14.496 1.00 96.12 177 ALA A N 1
ATOM 1346 C CA . ALA A 1 177 ? -13.864 3.216 -13.344 1.00 96.12 177 ALA A CA 1
ATOM 1347 C C . ALA A 1 177 ? -14.399 3.746 -12.005 1.00 96.12 177 ALA A C 1
ATOM 1349 O O . ALA A 1 177 ? -14.032 3.203 -10.962 1.00 96.12 177 ALA A O 1
ATOM 1350 N N . VAL A 1 178 ? -15.272 4.763 -12.009 1.00 95.31 178 VAL A N 1
ATOM 1351 C CA . VAL A 1 178 ? -15.794 5.410 -10.791 1.00 95.31 178 VAL A CA 1
ATOM 1352 C C . VAL A 1 178 ? -16.396 4.407 -9.795 1.00 95.31 178 VAL A C 1
ATOM 1354 O O . VAL A 1 178 ? -15.992 4.439 -8.630 1.00 95.31 178 VAL A O 1
ATOM 1357 N N . PRO A 1 179 ? -17.254 3.444 -10.201 1.00 95.75 179 PRO A N 1
ATOM 1358 C CA . PRO A 1 179 ? -17.810 2.464 -9.265 1.00 95.75 179 PRO A CA 1
ATOM 1359 C C . PRO A 1 179 ? -16.750 1.583 -8.593 1.00 95.75 179 PRO A C 1
ATOM 1361 O O . PRO A 1 179 ? -16.945 1.137 -7.460 1.00 95.75 179 PRO A O 1
ATOM 1364 N N . TRP A 1 180 ? -15.646 1.302 -9.292 1.00 95.31 180 TRP A N 1
ATOM 1365 C CA . TRP A 1 180 ? -14.541 0.528 -8.737 1.00 95.31 180 TRP A CA 1
ATOM 1366 C C . TRP A 1 180 ? -13.680 1.388 -7.814 1.00 95.31 180 TRP A C 1
ATOM 1368 O O . TRP A 1 180 ? -13.379 0.942 -6.709 1.00 95.31 180 TRP A O 1
ATOM 1378 N N . LEU A 1 181 ? -13.346 2.617 -8.228 1.00 94.56 181 LEU A N 1
ATOM 1379 C CA . LEU A 1 181 ? -12.559 3.566 -7.438 1.00 94.56 181 LEU A CA 1
ATOM 1380 C C . LEU A 1 181 ? -13.218 3.823 -6.079 1.00 94.56 181 LEU A C 1
ATOM 1382 O O . LEU A 1 181 ? -12.570 3.652 -5.054 1.00 94.56 181 LEU A O 1
ATOM 1386 N N . LEU A 1 182 ? -14.527 4.091 -6.065 1.00 93.44 182 LEU A N 1
ATOM 1387 C CA . LEU A 1 182 ? -15.301 4.291 -4.835 1.00 93.44 182 LEU A CA 1
ATOM 1388 C C . LEU A 1 182 ? -15.212 3.120 -3.845 1.00 93.44 182 LEU A C 1
ATOM 1390 O O . LEU A 1 182 ? -15.282 3.328 -2.635 1.00 93.44 182 LEU A O 1
ATOM 1394 N N . ARG A 1 183 ? -15.064 1.885 -4.337 1.00 93.19 183 ARG A N 1
ATOM 1395 C CA . ARG A 1 183 ? -15.151 0.666 -3.514 1.00 93.19 183 ARG A CA 1
ATOM 1396 C C . ARG A 1 183 ? -13.808 -0.002 -3.221 1.00 93.19 183 ARG A C 1
ATOM 1398 O O . ARG A 1 183 ? -13.716 -0.726 -2.233 1.00 93.19 183 ARG A O 1
ATOM 1405 N N . HIS A 1 184 ? -12.775 0.255 -4.020 1.00 89.50 184 HIS A N 1
ATOM 1406 C CA . HIS A 1 184 ? -11.535 -0.525 -3.967 1.00 89.50 184 HIS A CA 1
ATOM 1407 C C . HIS A 1 184 ? -10.252 0.308 -4.009 1.00 89.50 184 HIS A C 1
ATOM 1409 O O . HIS A 1 184 ? -9.186 -0.236 -3.743 1.00 89.50 184 HIS A O 1
ATOM 1415 N N . SER A 1 185 ? -10.296 1.613 -4.312 1.00 82.75 185 SER A N 1
ATOM 1416 C CA . SER A 1 185 ? -9.049 2.377 -4.495 1.00 82.75 185 SER A CA 1
ATOM 1417 C C . SER A 1 185 ? -8.231 2.565 -3.213 1.00 82.75 185 SER A C 1
ATOM 1419 O O . SER A 1 185 ? -7.092 3.011 -3.300 1.00 82.75 185 SER A O 1
ATOM 1421 N N . MET A 1 186 ? -8.812 2.281 -2.041 1.00 80.12 186 MET A N 1
ATOM 1422 C CA . MET A 1 186 ? -8.208 2.517 -0.723 1.00 80.12 186 MET A CA 1
ATOM 1423 C C . MET A 1 186 ? -8.097 1.253 0.144 1.00 80.12 186 MET A C 1
ATOM 1425 O O . MET A 1 186 ? -7.882 1.359 1.346 1.00 80.12 186 MET A O 1
ATOM 1429 N N . THR A 1 187 ? -8.225 0.049 -0.423 1.00 70.56 187 THR A N 1
ATOM 1430 C CA . THR A 1 187 ? -8.218 -1.208 0.356 1.00 70.56 187 THR A CA 1
ATOM 1431 C C . THR A 1 187 ? -6.818 -1.693 0.771 1.00 70.56 187 THR A C 1
ATOM 1433 O O . THR A 1 187 ? -6.660 -2.863 1.103 1.00 70.56 187 THR A O 1
ATOM 1436 N N . GLY A 1 188 ? -5.795 -0.832 0.744 1.00 64.75 188 GLY A N 1
ATOM 1437 C CA . GLY A 1 188 ? -4.429 -1.159 1.170 1.00 64.75 188 GLY A CA 1
ATOM 1438 C C . GLY A 1 188 ? -3.915 -0.206 2.260 1.00 64.75 188 GLY A C 1
ATOM 1439 O O . GLY A 1 188 ? -4.377 0.934 2.320 1.00 64.75 188 GLY A O 1
ATOM 1440 N N . PRO A 1 189 ? -2.975 -0.640 3.118 1.00 52.53 189 PRO A N 1
ATOM 1441 C CA . PRO A 1 189 ? -2.348 0.192 4.140 1.00 52.53 189 PRO A CA 1
ATOM 1442 C C . PRO A 1 189 ? -1.704 1.447 3.532 1.00 52.53 189 PRO A C 1
ATOM 1444 O O . PRO A 1 189 ? -1.083 1.386 2.476 1.00 52.53 189 PRO A O 1
ATOM 1447 N N . ASP A 1 190 ? -1.934 2.567 4.221 1.00 54.41 190 ASP A N 1
ATOM 1448 C CA . ASP A 1 190 ? -1.351 3.923 4.265 1.00 54.41 190 ASP A CA 1
ATOM 1449 C C . ASP A 1 190 ? -0.543 4.554 3.096 1.00 54.41 190 ASP A C 1
ATOM 1451 O O . ASP A 1 190 ? -0.344 5.768 3.119 1.00 54.41 190 ASP A O 1
ATOM 1455 N N . ASP A 1 191 ? -0.121 3.853 2.042 1.00 56.09 191 ASP A N 1
ATOM 1456 C CA . ASP A 1 191 ? 0.786 4.375 1.000 1.00 56.09 191 ASP A CA 1
ATOM 1457 C C . ASP A 1 191 ? 0.083 4.901 -0.277 1.00 56.09 191 ASP A C 1
ATOM 1459 O O . ASP A 1 191 ? 0.729 5.429 -1.191 1.00 56.09 191 ASP A O 1
ATOM 1463 N N . TRP A 1 192 ? -1.256 4.881 -0.326 1.00 63.22 192 TRP A N 1
ATOM 1464 C CA . TRP A 1 192 ? -2.061 5.457 -1.425 1.00 63.22 192 TRP A CA 1
ATOM 1465 C C . TRP A 1 192 ? -2.159 6.994 -1.409 1.00 63.22 192 TRP A C 1
ATOM 1467 O O . TRP A 1 192 ? -2.762 7.596 -2.304 1.00 63.22 192 TRP A O 1
ATOM 1477 N N . THR A 1 193 ? -1.532 7.643 -0.425 1.00 65.38 193 THR A N 1
ATOM 1478 C CA . THR A 1 193 ? -1.616 9.090 -0.130 1.00 65.38 193 THR A CA 1
ATOM 1479 C C . THR A 1 193 ? -1.472 9.999 -1.346 1.00 65.38 193 THR A C 1
ATOM 1481 O O . THR A 1 193 ? -2.163 11.006 -1.447 1.00 65.38 193 THR A O 1
ATOM 1484 N N . GLY A 1 194 ? -0.644 9.627 -2.326 1.00 77.50 194 GLY A N 1
ATOM 1485 C CA . GLY A 1 194 ? -0.421 10.446 -3.519 1.00 77.50 194 GLY A CA 1
ATOM 1486 C C . GLY A 1 194 ? -1.602 10.555 -4.495 1.00 77.50 194 GLY A C 1
ATOM 1487 O O . GLY A 1 194 ? -1.638 11.508 -5.268 1.00 77.50 194 GLY A O 1
ATOM 1488 N N . ASN A 1 195 ? -2.546 9.608 -4.496 1.00 86.19 195 ASN A N 1
ATOM 1489 C CA . ASN A 1 195 ? -3.670 9.604 -5.445 1.00 86.19 195 ASN A CA 1
ATOM 1490 C C . ASN A 1 195 ? -5.000 10.022 -4.826 1.00 86.19 195 ASN A C 1
ATOM 1492 O O . ASN A 1 195 ? -5.921 10.321 -5.581 1.00 86.19 195 ASN A O 1
ATOM 1496 N N . ALA A 1 196 ? -5.113 10.066 -3.499 1.00 89.94 196 ALA A N 1
ATOM 1497 C CA . ALA A 1 196 ? -6.375 10.347 -2.822 1.00 89.94 196 ALA A CA 1
ATOM 1498 C C . ALA A 1 196 ? -7.082 11.627 -3.331 1.00 89.94 196 ALA A C 1
ATOM 1500 O O . ALA A 1 196 ? -8.265 11.532 -3.653 1.00 89.94 196 ALA A O 1
ATOM 1501 N N . PRO A 1 197 ? -6.401 12.774 -3.564 1.00 90.25 197 PRO A N 1
ATOM 1502 C CA . PRO A 1 197 ? -7.060 13.952 -4.142 1.00 90.25 197 PRO A CA 1
ATOM 1503 C C . PRO A 1 197 ? -7.561 13.732 -5.578 1.00 90.25 197 PRO A C 1
ATOM 1505 O O . PRO A 1 197 ? -8.601 14.257 -5.965 1.00 90.25 197 PRO A O 1
ATOM 1508 N N . ARG A 1 198 ? -6.833 12.948 -6.388 1.00 91.19 198 ARG A N 1
ATOM 1509 C CA . ARG A 1 198 ? -7.246 12.615 -7.763 1.00 91.19 198 ARG A CA 1
ATOM 1510 C C . ARG A 1 198 ? -8.452 11.689 -7.762 1.00 91.19 198 ARG A C 1
ATOM 1512 O O . ARG A 1 198 ? -9.350 11.892 -8.566 1.00 91.19 198 ARG A O 1
ATOM 1519 N N . VAL A 1 199 ? -8.459 10.698 -6.870 1.00 93.56 199 VAL A N 1
ATOM 1520 C CA . VAL A 1 199 ? -9.595 9.793 -6.688 1.00 93.56 199 VAL A CA 1
ATOM 1521 C C . VAL A 1 199 ? -10.812 10.593 -6.243 1.00 93.56 199 VAL A C 1
ATOM 1523 O O . VAL A 1 199 ? -11.833 10.494 -6.905 1.00 93.56 199 VAL A O 1
ATOM 1526 N N . ALA A 1 200 ? -10.687 11.437 -5.211 1.00 94.62 200 ALA A N 1
ATOM 1527 C CA . ALA A 1 200 ? -11.786 12.258 -4.696 1.00 94.62 200 ALA A CA 1
ATOM 1528 C C . ALA A 1 200 ? -12.480 13.077 -5.798 1.00 94.62 200 ALA A C 1
ATOM 1530 O O . ALA A 1 200 ? -13.702 13.056 -5.898 1.00 94.62 200 ALA A O 1
ATOM 1531 N N . ARG A 1 201 ? -11.694 13.732 -6.667 1.00 95.00 201 ARG A N 1
ATOM 1532 C CA . ARG A 1 201 ? -12.210 14.475 -7.830 1.00 95.00 201 ARG A CA 1
ATOM 1533 C C . ARG A 1 201 ? -12.839 13.564 -8.875 1.00 95.00 201 ARG A C 1
ATOM 1535 O O . ARG A 1 201 ? -13.909 13.869 -9.381 1.00 95.00 201 ARG A O 1
ATOM 1542 N N . ALA A 1 202 ? -12.169 12.462 -9.211 1.00 95.06 202 ALA A N 1
ATOM 1543 C CA . ALA A 1 202 ? -12.639 11.531 -10.233 1.00 95.06 202 ALA A CA 1
ATOM 1544 C C . ALA A 1 202 ? -13.997 10.922 -9.885 1.00 95.06 202 ALA A C 1
ATOM 1546 O O . ALA A 1 202 ? -14.811 10.691 -10.775 1.00 95.06 202 ALA A O 1
ATOM 1547 N N . VAL A 1 203 ? -14.230 10.664 -8.597 1.00 96.25 203 VAL A N 1
ATOM 1548 C CA . VAL A 1 203 ? -15.485 10.087 -8.119 1.00 96.25 203 VAL A CA 1
ATOM 1549 C C . VAL A 1 203 ? -16.535 11.129 -7.739 1.00 96.25 203 VAL A C 1
ATOM 1551 O O . VAL A 1 203 ? -17.617 10.718 -7.340 1.00 96.25 203 VAL A O 1
ATOM 1554 N N . ASP A 1 204 ? -16.228 12.432 -7.825 1.00 96.56 204 ASP A N 1
ATOM 1555 C CA . ASP A 1 204 ? -17.052 13.511 -7.254 1.00 96.56 204 ASP A CA 1
ATOM 1556 C C . ASP A 1 204 ? -17.481 13.148 -5.820 1.00 96.56 204 ASP A C 1
ATOM 1558 O O . ASP A 1 204 ? -18.642 12.852 -5.536 1.00 96.56 204 ASP A O 1
ATOM 1562 N N . LEU A 1 205 ? -16.499 13.054 -4.913 1.00 96.62 205 LEU A N 1
ATOM 1563 C CA . LEU A 1 205 ? -16.690 12.453 -3.589 1.00 96.62 205 LEU A CA 1
ATOM 1564 C C . LEU A 1 205 ? -17.908 12.995 -2.805 1.00 96.62 205 LEU A C 1
ATOM 1566 O O . LEU A 1 205 ? -18.612 12.168 -2.222 1.00 96.62 205 LEU A O 1
ATOM 1570 N N . PRO A 1 206 ? -18.219 14.312 -2.783 1.00 98.00 206 PRO A N 1
ATOM 1571 C CA . PRO A 1 206 ? -19.407 14.825 -2.110 1.00 98.00 206 PRO A CA 1
ATOM 1572 C C . PRO A 1 206 ? -20.688 14.270 -2.726 1.00 98.00 206 PRO A C 1
ATOM 1574 O O . PRO A 1 206 ? -21.596 13.861 -2.005 1.00 98.00 206 PRO A O 1
ATOM 1577 N N . ARG A 1 207 ? -20.778 14.234 -4.060 1.00 97.25 207 ARG A N 1
ATOM 1578 C CA . ARG A 1 207 ? -21.931 13.668 -4.759 1.00 97.25 207 ARG A CA 1
ATOM 1579 C C . ARG A 1 207 ? -22.039 12.166 -4.529 1.00 97.25 207 ARG A C 1
ATOM 1581 O O . ARG A 1 207 ? -23.119 11.700 -4.180 1.00 97.25 207 ARG A O 1
ATOM 1588 N N . ALA A 1 208 ? -20.938 11.429 -4.654 1.00 96.56 208 ALA A N 1
ATOM 1589 C CA . ALA A 1 208 ? -20.921 9.988 -4.433 1.00 96.56 208 ALA A CA 1
ATOM 1590 C C . ALA A 1 208 ? -21.342 9.614 -3.006 1.00 96.56 208 ALA A C 1
ATOM 1592 O O . ALA A 1 208 ? -22.070 8.643 -2.827 1.00 96.56 208 ALA A O 1
ATOM 1593 N N . LEU A 1 209 ? -20.954 10.398 -1.995 1.00 97.44 209 LEU A N 1
ATOM 1594 C CA . LEU A 1 209 ? -21.408 10.207 -0.614 1.00 97.44 209 LEU A CA 1
ATOM 1595 C C . LEU A 1 209 ? -22.910 10.459 -0.440 1.00 97.44 209 LEU A C 1
ATOM 1597 O O . LEU A 1 209 ? -23.548 9.769 0.346 1.00 97.44 209 LEU A O 1
ATOM 1601 N N . ARG A 1 210 ? -23.496 11.404 -1.181 1.00 96.69 210 ARG A N 1
ATOM 1602 C CA . ARG A 1 210 ? -24.950 11.647 -1.151 1.00 96.69 210 ARG A CA 1
ATOM 1603 C C . ARG A 1 210 ? -25.739 10.574 -1.902 1.00 96.69 210 ARG A C 1
ATOM 1605 O O . ARG A 1 210 ? -26.828 10.217 -1.470 1.00 96.69 210 ARG A O 1
ATOM 1612 N N . GLU A 1 211 ? -25.208 10.078 -3.019 1.00 96.94 211 GLU A N 1
ATOM 1613 C CA . GLU A 1 211 ? -25.875 9.082 -3.871 1.00 96.94 211 GLU A CA 1
ATOM 1614 C C . GLU A 1 211 ? -25.713 7.642 -3.355 1.00 96.94 211 GLU A C 1
ATOM 1616 O O . GLU A 1 211 ? -26.631 6.842 -3.515 1.00 96.94 211 GLU A O 1
ATOM 1621 N N . HIS A 1 212 ? -24.577 7.321 -2.726 1.00 96.38 212 HIS A N 1
ATOM 1622 C CA . HIS A 1 212 ? -24.200 5.965 -2.293 1.00 96.38 212 HIS A CA 1
ATOM 1623 C C . HIS A 1 212 ? -23.814 5.885 -0.807 1.00 96.38 212 HIS A C 1
ATOM 1625 O O . HIS A 1 212 ? -23.110 4.967 -0.382 1.00 96.38 212 HIS A O 1
ATOM 1631 N N . GLY A 1 213 ? -24.228 6.864 0.001 1.00 94.38 213 GLY A N 1
ATOM 1632 C CA . GLY A 1 213 ? -23.911 6.930 1.432 1.00 94.38 213 GLY A CA 1
ATOM 1633 C C . GLY A 1 213 ? -24.569 5.848 2.291 1.00 94.38 213 GLY A C 1
ATOM 1634 O O . GLY A 1 213 ? -24.254 5.729 3.471 1.00 94.38 213 GLY A O 1
ATOM 1635 N N . ASP A 1 214 ? -25.475 5.054 1.723 1.00 95.94 214 ASP A N 1
ATOM 1636 C CA . ASP A 1 214 ? -26.052 3.862 2.343 1.00 95.94 214 ASP A CA 1
ATOM 1637 C C . ASP A 1 214 ? -25.120 2.636 2.262 1.00 95.94 214 ASP A C 1
ATOM 1639 O O . ASP A 1 214 ? -25.244 1.708 3.065 1.00 95.94 214 ASP A O 1
ATOM 1643 N N . GLU A 1 215 ? -24.142 2.638 1.350 1.00 96.50 215 GLU A N 1
ATOM 1644 C CA . GLU A 1 215 ? -23.135 1.585 1.231 1.00 96.50 215 GLU A CA 1
ATOM 1645 C C . GLU A 1 215 ? -21.964 1.810 2.210 1.00 96.50 215 GLU A C 1
ATOM 1647 O O . GLU A 1 215 ? -21.096 2.657 1.991 1.00 96.50 215 GLU A O 1
ATOM 1652 N N . VAL A 1 216 ? -21.854 0.975 3.253 1.00 94.69 216 VAL A N 1
ATOM 1653 C CA . VAL A 1 216 ? -20.774 1.052 4.270 1.00 94.69 216 VAL A CA 1
ATOM 1654 C C . VAL A 1 216 ? -19.372 1.106 3.648 1.00 94.69 216 VAL A C 1
ATOM 1656 O O . VAL A 1 216 ? -18.507 1.843 4.117 1.00 94.69 216 VAL A O 1
ATOM 1659 N N . VAL A 1 217 ? -19.135 0.351 2.568 1.00 93.31 217 VAL A N 1
ATOM 1660 C CA . VAL A 1 217 ? -17.836 0.331 1.874 1.00 93.31 217 VAL A CA 1
ATOM 1661 C C . VAL A 1 217 ? -17.476 1.690 1.262 1.00 93.31 217 VAL A C 1
ATOM 1663 O O . VAL A 1 217 ? -16.309 2.077 1.301 1.00 93.31 217 VAL A O 1
ATOM 1666 N N . VAL A 1 218 ? -18.459 2.436 0.748 1.00 96.12 218 VAL A N 1
ATOM 1667 C CA . VAL A 1 218 ? -18.250 3.766 0.160 1.00 96.12 218 VAL A CA 1
ATOM 1668 C C . VAL A 1 218 ? -17.920 4.769 1.258 1.00 96.12 218 VAL A C 1
ATOM 1670 O O . VAL A 1 218 ? -16.933 5.494 1.141 1.00 96.12 218 VAL A O 1
ATOM 1673 N N . VAL A 1 219 ? -18.677 4.759 2.359 1.00 96.69 219 VAL A N 1
ATOM 1674 C CA . VAL A 1 219 ? -18.430 5.647 3.507 1.00 96.69 219 VAL A CA 1
ATOM 1675 C C . VAL A 1 219 ? -17.049 5.385 4.120 1.00 96.69 219 VAL A C 1
ATOM 1677 O O . VAL A 1 219 ? -16.297 6.325 4.385 1.00 96.69 219 VAL A O 1
ATOM 1680 N N . ARG A 1 220 ? -16.661 4.111 4.272 1.00 94.62 220 ARG A N 1
ATOM 1681 C CA . ARG A 1 220 ? -15.332 3.721 4.770 1.00 94.62 220 ARG A CA 1
ATOM 1682 C C . ARG A 1 220 ? -14.221 4.232 3.858 1.00 94.62 220 ARG A C 1
ATOM 1684 O O . ARG A 1 220 ? -13.264 4.849 4.322 1.00 94.62 220 ARG A O 1
ATOM 1691 N N . ASN A 1 221 ? -14.340 4.000 2.554 1.00 93.06 221 ASN A N 1
ATOM 1692 C CA . ASN A 1 221 ? -13.326 4.444 1.603 1.00 93.06 221 ASN A CA 1
ATOM 1693 C C . ASN A 1 221 ? -13.248 5.965 1.512 1.00 93.06 221 ASN A C 1
ATOM 1695 O O . ASN A 1 221 ? -12.150 6.498 1.383 1.00 93.06 221 ASN A O 1
ATOM 1699 N N . ALA A 1 222 ? -14.371 6.670 1.642 1.00 95.56 222 ALA A N 1
ATOM 1700 C CA . ALA A 1 222 ? -14.379 8.122 1.722 1.00 95.56 222 ALA A CA 1
ATOM 1701 C C . ALA A 1 222 ? -13.575 8.634 2.924 1.00 95.56 222 ALA A C 1
ATOM 1703 O O . ALA A 1 222 ? -12.753 9.533 2.750 1.00 95.56 222 ALA A O 1
ATOM 1704 N N . ALA A 1 223 ? -13.717 8.018 4.106 1.00 94.81 223 ALA A N 1
ATOM 1705 C CA . ALA A 1 223 ? -12.874 8.341 5.260 1.00 94.81 223 ALA A CA 1
ATOM 1706 C C . ALA A 1 223 ? -11.383 8.147 4.942 1.00 94.81 223 ALA A C 1
ATOM 1708 O O . ALA A 1 223 ? -10.571 9.030 5.213 1.00 94.81 223 ALA A O 1
ATOM 1709 N N . HIS A 1 224 ? -11.011 7.033 4.300 1.00 91.94 224 HIS A N 1
ATOM 1710 C CA . HIS A 1 224 ? -9.623 6.804 3.890 1.00 91.94 224 HIS A CA 1
ATOM 1711 C C . HIS A 1 224 ? -9.123 7.831 2.870 1.00 91.94 224 HIS A C 1
ATOM 1713 O O . HIS A 1 224 ? -7.981 8.280 2.984 1.00 91.94 224 HIS A O 1
ATOM 1719 N N . ILE A 1 225 ? -9.947 8.225 1.894 1.00 92.12 225 ILE A N 1
ATOM 1720 C CA . ILE A 1 225 ? -9.606 9.272 0.922 1.00 92.12 225 ILE A CA 1
ATOM 1721 C C . ILE A 1 225 ? -9.348 10.595 1.652 1.00 92.12 225 ILE A C 1
ATOM 1723 O O . ILE A 1 225 ? -8.302 11.206 1.426 1.00 92.12 225 ILE A O 1
ATOM 1727 N N . LEU A 1 226 ? -10.245 11.001 2.557 1.00 92.81 226 LEU A N 1
ATOM 1728 C CA . LEU A 1 226 ? -10.118 12.242 3.328 1.00 92.81 226 LEU A CA 1
ATOM 1729 C C . LEU A 1 226 ? -8.874 12.238 4.227 1.00 92.81 226 LEU A C 1
ATOM 1731 O O . LEU A 1 226 ? -8.141 13.217 4.228 1.00 92.81 226 LEU A O 1
ATOM 1735 N N . LEU A 1 227 ? -8.568 11.124 4.901 1.00 90.00 227 LEU A N 1
ATOM 1736 C CA . LEU A 1 227 ? -7.375 10.984 5.753 1.00 90.00 227 LEU A CA 1
ATOM 1737 C C . LEU A 1 227 ? -6.056 10.904 4.963 1.00 90.00 227 LEU A C 1
ATOM 1739 O O . LEU A 1 227 ? -4.982 11.210 5.486 1.00 90.00 227 LEU A O 1
ATOM 1743 N N . SER A 1 228 ? -6.111 10.464 3.704 1.00 85.31 228 SER A N 1
ATOM 1744 C CA . SER A 1 228 ? -4.923 10.250 2.866 1.00 85.31 228 SER A CA 1
ATOM 1745 C C . SER A 1 228 ? -4.576 11.456 1.993 1.00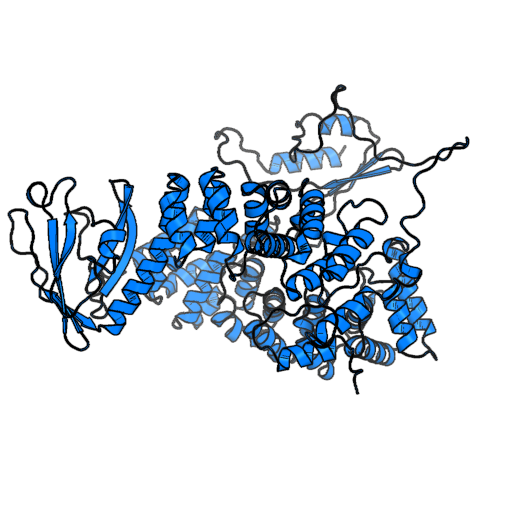 85.31 228 SER A C 1
ATOM 1747 O O . SER A 1 228 ? -3.398 11.711 1.734 1.00 85.31 228 SER A O 1
ATOM 1749 N N . ALA A 1 229 ? -5.581 12.214 1.551 1.00 80.25 229 ALA A N 1
ATOM 1750 C CA . ALA A 1 229 ? -5.428 13.408 0.724 1.00 80.25 229 ALA A CA 1
ATOM 1751 C C . ALA A 1 229 ? -4.538 14.530 1.311 1.00 80.25 229 ALA A C 1
ATOM 1753 O O . ALA A 1 229 ? -3.872 15.212 0.525 1.00 80.25 229 ALA A O 1
ATOM 1754 N N . PRO A 1 230 ? -4.456 14.739 2.639 1.00 71.25 230 PRO A N 1
ATOM 1755 C CA . PRO A 1 230 ? -3.555 15.735 3.213 1.00 71.25 230 PRO A CA 1
ATOM 1756 C C . PRO A 1 230 ? -2.096 15.266 3.352 1.00 71.25 230 PRO A C 1
ATOM 1758 O O . PRO A 1 230 ? -1.209 16.093 3.536 1.00 71.25 230 PRO A O 1
ATOM 1761 N N . ARG A 1 231 ? -1.802 13.966 3.203 1.00 69.12 231 ARG A N 1
ATOM 1762 C CA . ARG A 1 231 ? -0.462 13.376 3.420 1.00 69.12 231 ARG A CA 1
ATOM 1763 C C . ARG A 1 231 ? 0.402 13.287 2.157 1.00 69.12 231 ARG A C 1
ATOM 1765 O O . ARG A 1 231 ? 1.348 12.498 2.102 1.00 69.12 231 ARG A O 1
ATOM 1772 N N . VAL A 1 232 ? 0.088 14.058 1.116 1.00 61.97 232 VAL A N 1
ATOM 1773 C CA . VAL A 1 232 ? 0.846 14.022 -0.141 1.00 61.97 232 VAL A CA 1
ATOM 1774 C C . VAL A 1 232 ? 2.293 14.461 0.125 1.00 61.97 232 VAL A C 1
ATOM 1776 O O . VAL A 1 232 ? 2.573 15.626 0.374 1.00 61.97 232 VAL A O 1
ATOM 1779 N N . ARG A 1 233 ? 3.222 13.497 0.051 1.00 54.50 233 ARG A N 1
ATOM 1780 C CA . ARG A 1 233 ? 4.668 13.639 0.329 1.00 54.50 233 ARG A CA 1
ATOM 1781 C C . ARG A 1 233 ? 5.412 14.680 -0.515 1.00 54.50 233 ARG A C 1
ATOM 1783 O O . ARG A 1 233 ? 6.578 14.949 -0.242 1.00 54.50 233 ARG A O 1
ATOM 1790 N N . THR A 1 234 ? 4.806 15.217 -1.566 1.00 52.19 234 THR A N 1
ATOM 1791 C CA . THR A 1 234 ? 5.460 16.216 -2.411 1.00 52.19 234 THR A CA 1
ATOM 1792 C C . THR A 1 234 ? 5.313 17.579 -1.754 1.00 52.19 234 THR A C 1
ATOM 1794 O O . THR A 1 234 ? 4.188 18.023 -1.554 1.00 52.19 234 THR A O 1
ATOM 1797 N N . GLY A 1 235 ? 6.425 18.261 -1.467 1.00 48.38 235 GLY A N 1
ATOM 1798 C CA . GLY A 1 235 ? 6.466 19.589 -0.837 1.00 48.38 235 GLY A CA 1
ATOM 1799 C C . GLY A 1 235 ? 5.684 20.705 -1.551 1.00 48.38 235 GLY A C 1
ATOM 1800 O O . GLY A 1 235 ? 5.707 21.846 -1.102 1.00 48.38 235 GLY A O 1
ATOM 1801 N N . SER A 1 236 ? 4.959 20.409 -2.635 1.00 53.66 236 SER A N 1
ATOM 1802 C CA . SER A 1 236 ? 3.931 21.291 -3.170 1.00 53.66 236 SER A CA 1
ATOM 1803 C C . SER A 1 236 ? 2.623 21.104 -2.389 1.00 53.66 236 SER A C 1
ATOM 1805 O O . SER A 1 236 ? 1.869 20.154 -2.624 1.00 53.66 236 SER A O 1
ATOM 1807 N N . LEU A 1 237 ? 2.306 22.057 -1.510 1.00 51.16 237 LEU A N 1
ATOM 1808 C CA . LEU A 1 237 ? 0.990 22.144 -0.862 1.00 51.16 237 LEU A CA 1
ATOM 1809 C C . LEU A 1 237 ? -0.152 22.116 -1.900 1.00 51.16 237 LEU A C 1
ATOM 1811 O O . LEU A 1 237 ? -1.192 21.528 -1.638 1.00 51.16 237 LEU A O 1
ATOM 1815 N N . ARG A 1 238 ? 0.073 22.649 -3.113 1.00 53.53 238 ARG A N 1
ATOM 1816 C CA . ARG A 1 238 ? -0.920 22.757 -4.202 1.00 53.53 238 ARG A CA 1
ATOM 1817 C C . ARG A 1 238 ? -1.418 21.425 -4.784 1.00 53.53 238 ARG A C 1
ATOM 1819 O O . ARG A 1 238 ? -2.473 21.402 -5.410 1.00 53.53 238 ARG A O 1
ATOM 1826 N N . GLY A 1 239 ? -0.683 20.324 -4.613 1.00 57.16 239 GLY A N 1
ATOM 1827 C CA . GLY A 1 239 ? -1.075 19.008 -5.142 1.00 57.16 239 GLY A CA 1
ATOM 1828 C C . GLY A 1 239 ? -2.002 18.203 -4.223 1.00 57.16 239 GLY A C 1
ATOM 1829 O O . GLY A 1 239 ? -2.605 17.226 -4.673 1.00 57.16 239 GLY A O 1
ATOM 1830 N N . GLY A 1 240 ? -2.095 18.596 -2.950 1.00 71.88 240 GLY A N 1
ATOM 1831 C CA . GLY A 1 240 ? -2.859 17.900 -1.917 1.00 71.88 240 GLY A CA 1
ATOM 1832 C C . GLY A 1 240 ? -4.312 18.360 -1.810 1.00 71.88 240 GLY A C 1
ATOM 1833 O O . GLY A 1 240 ? -4.924 18.821 -2.775 1.00 71.88 240 GLY A O 1
ATOM 1834 N N . LEU A 1 241 ? -4.857 18.235 -0.601 1.00 76.00 241 LEU A N 1
ATOM 1835 C CA . LEU A 1 241 ? -6.233 18.597 -0.253 1.00 76.00 241 LEU A CA 1
ATOM 1836 C C . LEU A 1 241 ? -6.589 20.065 -0.574 1.00 76.00 241 LEU A C 1
ATOM 1838 O O . LEU A 1 241 ? -7.714 20.337 -0.966 1.00 76.00 241 LEU A O 1
ATOM 1842 N N . THR A 1 242 ? -5.641 21.004 -0.492 1.00 76.06 242 THR A N 1
ATOM 1843 C CA . THR A 1 242 ? -5.881 22.424 -0.834 1.00 76.06 242 THR A CA 1
ATOM 1844 C C . THR A 1 242 ? -6.104 22.655 -2.331 1.00 76.06 242 THR A C 1
ATOM 1846 O O . THR A 1 242 ? -6.716 23.641 -2.721 1.00 76.06 242 THR A O 1
ATOM 1849 N N . GLY A 1 243 ? -5.643 21.736 -3.186 1.00 77.06 243 GLY A N 1
ATOM 1850 C CA . GLY A 1 243 ? -5.958 21.730 -4.615 1.00 77.06 243 GLY A CA 1
ATOM 1851 C C . GLY A 1 243 ? -7.269 21.009 -4.939 1.00 77.06 243 GLY A C 1
ATOM 1852 O O . GLY A 1 243 ? -7.605 20.846 -6.112 1.00 77.06 243 GLY A O 1
ATOM 1853 N N . TYR A 1 244 ? -7.978 20.478 -3.941 1.00 86.00 244 TYR A N 1
ATOM 1854 C CA . TYR A 1 244 ? -9.286 19.859 -4.110 1.00 86.00 244 TYR A CA 1
ATOM 1855 C C . TYR A 1 244 ? -10.375 20.856 -3.705 1.00 86.00 244 TYR A C 1
ATOM 1857 O O . TYR A 1 244 ? -10.678 21.000 -2.527 1.00 86.00 244 TYR A O 1
ATOM 1865 N N . ALA A 1 245 ? -10.934 21.555 -4.698 1.00 88.88 245 ALA A N 1
ATOM 1866 C CA . ALA A 1 245 ? -11.902 22.633 -4.482 1.00 88.88 245 ALA A CA 1
ATOM 1867 C C . ALA A 1 245 ? -13.114 22.193 -3.640 1.00 88.88 245 ALA A C 1
ATOM 1869 O O . ALA A 1 245 ? -13.565 22.943 -2.781 1.00 88.88 245 ALA A O 1
ATOM 1870 N N . ASP A 1 246 ? -13.560 20.948 -3.813 1.00 94.25 246 ASP A N 1
ATOM 1871 C CA . ASP A 1 246 ? -14.741 20.403 -3.136 1.00 94.25 246 ASP A CA 1
ATOM 1872 C C . ASP A 1 246 ? -14.399 19.695 -1.812 1.00 94.25 246 ASP A C 1
ATOM 1874 O O . ASP A 1 246 ? -15.183 18.895 -1.300 1.00 94.25 246 ASP A O 1
ATOM 1878 N N . ALA A 1 247 ? -13.211 19.942 -1.240 1.00 94.06 247 ALA A N 1
ATOM 1879 C CA . ALA A 1 247 ? -12.785 19.298 0.002 1.00 94.06 247 ALA A CA 1
ATOM 1880 C C . ALA A 1 247 ? -13.755 19.582 1.157 1.00 94.06 247 ALA A C 1
ATOM 1882 O O . ALA A 1 247 ? -14.167 18.648 1.842 1.00 94.06 247 ALA A O 1
ATOM 1883 N N . VAL A 1 248 ? -14.158 20.845 1.343 1.00 96.50 248 VAL A N 1
ATOM 1884 C CA . VAL A 1 248 ? -15.118 21.250 2.388 1.00 96.50 248 VAL A CA 1
ATOM 1885 C C . VAL A 1 248 ? -16.447 20.507 2.223 1.00 96.50 248 VAL A C 1
ATOM 1887 O O . VAL A 1 248 ? -16.948 19.922 3.185 1.00 96.50 248 VAL A O 1
ATOM 1890 N N . ASP A 1 249 ? -16.966 20.442 0.995 1.00 97.25 249 ASP A N 1
ATOM 1891 C CA . ASP A 1 249 ? -18.204 19.723 0.684 1.00 97.25 249 ASP A CA 1
ATOM 1892 C C . ASP A 1 249 ? -18.072 18.214 0.912 1.00 97.25 249 ASP A C 1
ATOM 1894 O O . ASP A 1 249 ? -19.027 17.569 1.346 1.00 97.25 249 ASP A O 1
ATOM 1898 N N . ALA A 1 250 ? -16.892 17.638 0.668 1.00 97.25 250 ALA A N 1
ATOM 1899 C CA . ALA A 1 250 ? -16.634 16.225 0.914 1.00 97.25 250 ALA A CA 1
ATOM 1900 C C . ALA A 1 250 ? -16.629 15.900 2.416 1.00 97.25 250 ALA A C 1
ATOM 1902 O O . ALA A 1 250 ? -17.201 14.885 2.814 1.00 97.25 250 ALA A O 1
ATOM 1903 N N . TYR A 1 251 ? -16.046 16.763 3.260 1.00 97.62 251 TYR A N 1
ATOM 1904 C CA . TYR A 1 251 ? -16.137 16.616 4.719 1.00 97.62 251 TYR A CA 1
ATOM 1905 C C . TYR A 1 251 ? -17.577 16.769 5.212 1.00 97.62 251 TYR A C 1
ATOM 1907 O O . TYR A 1 251 ? -18.011 15.973 6.045 1.00 97.62 251 TYR A O 1
ATOM 1915 N N . ALA A 1 252 ? -18.326 17.742 4.686 1.00 97.81 252 ALA A N 1
ATOM 1916 C CA . ALA A 1 252 ? -19.732 17.934 5.035 1.00 97.81 252 ALA A CA 1
ATOM 1917 C C . ALA A 1 252 ? -20.578 16.702 4.669 1.00 97.81 252 ALA A C 1
ATOM 1919 O O . ALA A 1 252 ? -21.273 16.153 5.525 1.00 97.81 252 ALA A O 1
ATOM 1920 N N . ALA A 1 253 ? -20.445 16.209 3.432 1.00 98.06 253 ALA A N 1
ATOM 1921 C CA . ALA A 1 253 ? -21.134 15.011 2.959 1.00 98.06 253 ALA A CA 1
ATOM 1922 C C . ALA A 1 253 ? -20.726 13.758 3.751 1.00 98.06 253 ALA A C 1
ATOM 1924 O O . ALA A 1 253 ? -21.565 12.914 4.049 1.00 98.06 253 ALA A O 1
ATOM 1925 N N . PHE A 1 254 ? -19.458 13.634 4.155 1.00 98.00 254 PHE A N 1
ATOM 1926 C CA . PHE A 1 254 ? -19.024 12.525 5.004 1.00 98.00 254 PHE A CA 1
ATOM 1927 C C . PHE A 1 254 ? -19.670 12.596 6.392 1.00 98.00 254 PHE A C 1
ATOM 1929 O O . PHE A 1 254 ? -20.204 11.597 6.872 1.00 98.00 254 PHE A O 1
ATOM 1936 N N . ALA A 1 255 ? -19.693 13.776 7.020 1.00 98.00 255 ALA A N 1
ATOM 1937 C CA . ALA A 1 255 ? -20.356 13.978 8.309 1.00 98.00 255 ALA A CA 1
ATOM 1938 C C . ALA A 1 255 ? -21.857 13.647 8.246 1.00 98.00 255 ALA A C 1
ATOM 1940 O O . ALA A 1 255 ? -22.452 13.258 9.256 1.00 98.00 255 ALA A O 1
ATOM 1941 N N . GLU A 1 256 ? -22.470 13.782 7.065 1.00 97.81 256 GLU A N 1
ATOM 1942 C CA . GLU A 1 256 ? -23.865 13.428 6.833 1.00 97.81 256 GLU A CA 1
ATOM 1943 C C . GLU A 1 256 ? -24.162 11.936 6.921 1.00 97.81 256 GLU A C 1
ATOM 1945 O O . GLU A 1 256 ? -25.230 11.586 7.425 1.00 97.81 256 GLU A O 1
ATOM 1950 N N . VAL A 1 257 ? -23.226 11.094 6.483 1.00 97.81 257 VAL A N 1
ATOM 1951 C CA . VAL A 1 257 ? -23.439 9.648 6.295 1.00 97.81 257 VAL A CA 1
ATOM 1952 C C . VAL A 1 257 ? -22.546 8.771 7.180 1.00 97.81 257 VAL A C 1
ATOM 1954 O O . VAL A 1 257 ? -22.659 7.548 7.165 1.00 97.81 257 VAL A O 1
ATOM 1957 N N . CYS A 1 258 ? -21.642 9.363 7.967 1.00 96.56 258 CYS A N 1
ATOM 1958 C CA . CYS A 1 258 ? -20.696 8.621 8.807 1.00 96.56 258 CYS A CA 1
ATOM 1959 C C . CYS A 1 258 ? -21.355 7.777 9.914 1.00 96.56 258 CYS A C 1
ATOM 1961 O O . CYS A 1 258 ? -20.733 6.837 10.398 1.00 96.56 258 CYS A O 1
ATOM 1963 N N . ASP A 1 259 ? -22.614 8.047 10.274 1.00 96.06 259 ASP A N 1
ATOM 1964 C CA . ASP A 1 259 ? -23.400 7.245 11.223 1.00 96.06 259 ASP A CA 1
ATOM 1965 C C . ASP A 1 259 ? -23.763 5.845 10.697 1.00 96.06 259 ASP A C 1
ATOM 1967 O O . ASP A 1 259 ? -24.257 5.005 11.449 1.00 96.06 259 ASP A O 1
ATOM 1971 N N . ARG A 1 260 ? -23.500 5.580 9.412 1.00 95.31 260 ARG A N 1
ATOM 1972 C CA . ARG A 1 260 ? -23.637 4.262 8.783 1.00 95.31 260 ARG A CA 1
ATOM 1973 C C . ARG A 1 260 ? -22.437 3.353 9.008 1.00 95.31 260 ARG A C 1
ATOM 1975 O O . ARG A 1 260 ? -22.555 2.149 8.778 1.00 95.31 260 ARG A O 1
ATOM 1982 N N . LEU A 1 261 ? -21.292 3.895 9.428 1.00 93.94 261 LEU A N 1
ATOM 1983 C CA . LEU A 1 261 ? -20.139 3.066 9.763 1.00 93.94 261 LEU A CA 1
ATOM 1984 C C . LEU A 1 261 ? -20.439 2.228 11.013 1.00 93.94 261 LEU A C 1
ATOM 1986 O O . LEU A 1 261 ? -21.059 2.724 11.955 1.00 93.94 261 LEU A O 1
ATOM 1990 N N . PRO A 1 262 ? -20.005 0.957 11.054 1.00 91.25 262 PRO A N 1
ATOM 1991 C CA . PRO A 1 262 ? -20.157 0.142 12.248 1.00 91.25 262 PRO A CA 1
ATOM 1992 C C . PRO A 1 262 ? -19.321 0.724 13.394 1.00 91.25 262 PRO A C 1
ATOM 1994 O O . PRO A 1 262 ? -18.273 1.325 13.166 1.00 91.25 262 PRO A O 1
ATOM 1997 N N . VAL A 1 263 ? -19.728 0.462 14.641 1.00 87.19 263 VAL A N 1
ATOM 1998 C CA . VAL A 1 263 ? -19.020 0.941 15.848 1.00 87.19 263 VAL A CA 1
ATOM 1999 C C . VAL A 1 263 ? -17.534 0.561 15.839 1.00 87.19 263 VAL A C 1
ATOM 2001 O O . VAL A 1 263 ? -16.688 1.365 16.220 1.00 87.19 263 VAL A O 1
ATOM 2004 N N . ALA A 1 264 ? -17.194 -0.623 15.316 1.00 83.44 264 ALA A N 1
ATOM 2005 C CA . ALA A 1 264 ? -15.810 -1.081 15.160 1.00 83.44 264 ALA A CA 1
ATOM 2006 C C . ALA A 1 264 ? -14.937 -0.163 14.275 1.00 83.44 264 ALA A C 1
ATOM 2008 O O . ALA A 1 264 ? -13.713 -0.251 14.323 1.00 83.44 264 ALA A O 1
ATOM 2009 N N . GLU A 1 265 ? -15.550 0.715 13.480 1.00 87.00 265 GLU A N 1
ATOM 2010 C CA . GLU A 1 265 ? -14.895 1.657 12.571 1.00 87.00 265 GLU A CA 1
ATOM 2011 C C . GLU A 1 265 ? -15.005 3.118 13.027 1.00 87.00 265 GLU A C 1
ATOM 2013 O O . GLU A 1 265 ? -14.530 4.014 12.331 1.00 87.00 265 GLU A O 1
ATOM 2018 N N . HIS A 1 266 ? -15.549 3.392 14.217 1.00 93.44 266 HIS A N 1
ATOM 2019 C CA . HIS A 1 266 ? -15.617 4.751 14.770 1.00 93.44 266 HIS A CA 1
ATOM 2020 C C . HIS A 1 266 ? -14.237 5.416 14.923 1.00 93.44 266 HIS A C 1
ATOM 2022 O O . HIS A 1 266 ? -14.137 6.637 14.818 1.00 93.44 266 HIS A O 1
ATOM 2028 N N . GLY A 1 267 ? -13.152 4.639 15.034 1.00 89.44 267 GLY A N 1
ATOM 2029 C CA . GLY A 1 267 ? -11.783 5.168 14.976 1.00 89.44 267 GLY A CA 1
ATOM 2030 C C . GLY A 1 267 ? -11.420 5.850 13.642 1.00 89.44 267 GLY A C 1
ATOM 2031 O O . GLY A 1 267 ? -10.468 6.625 13.578 1.00 89.44 267 GLY A O 1
ATOM 2032 N N . LEU A 1 268 ? -12.154 5.604 12.547 1.00 90.50 268 LEU A N 1
ATOM 2033 C CA . LEU A 1 268 ? -12.036 6.399 11.316 1.00 90.50 268 LEU A CA 1
ATOM 2034 C C . LEU A 1 268 ? -12.697 7.771 11.475 1.00 90.50 268 LEU A C 1
ATOM 2036 O O . LEU A 1 268 ? -12.106 8.773 11.083 1.00 90.50 268 LEU A O 1
ATOM 2040 N N . ILE A 1 269 ? -13.889 7.816 12.072 1.00 96.12 269 ILE A N 1
ATOM 2041 C CA . ILE A 1 269 ? -14.654 9.050 12.316 1.00 96.12 269 ILE A CA 1
ATOM 2042 C C . ILE A 1 269 ? -13.871 9.981 13.245 1.00 96.12 269 ILE A C 1
ATOM 2044 O O . ILE A 1 269 ? -13.743 11.170 12.960 1.00 96.12 269 ILE A O 1
ATOM 2048 N N . GLU A 1 270 ? -13.307 9.429 14.320 1.00 93.75 270 GLU A N 1
ATOM 2049 C CA . GLU A 1 270 ? -12.445 10.155 15.252 1.00 93.75 270 GLU A CA 1
ATOM 2050 C C . GLU A 1 270 ? -11.227 10.757 14.551 1.00 93.75 270 GLU A C 1
ATOM 2052 O O . GLU A 1 270 ? -11.005 11.962 14.639 1.00 93.75 270 GLU A O 1
ATOM 2057 N N . ARG A 1 271 ? -10.498 9.963 13.759 1.00 91.00 271 ARG A N 1
ATOM 2058 C CA . ARG A 1 271 ? -9.351 10.483 13.007 1.00 91.00 271 ARG A CA 1
ATOM 2059 C C . ARG A 1 271 ? -9.748 11.586 12.033 1.00 91.00 271 ARG A C 1
ATOM 2061 O O . ARG A 1 271 ? -9.037 12.577 11.947 1.00 91.00 271 ARG A O 1
ATOM 2068 N N . VAL A 1 272 ? -10.867 11.439 11.316 1.00 94.88 272 VAL A N 1
ATOM 2069 C CA . VAL A 1 272 ? -11.362 12.473 10.389 1.00 94.88 272 VAL A CA 1
ATOM 2070 C C . VAL A 1 272 ? -11.703 13.758 11.146 1.00 94.88 272 VAL A C 1
ATOM 2072 O O . VAL A 1 272 ? -11.368 14.840 10.671 1.00 94.88 272 VAL A O 1
ATOM 2075 N N . ARG A 1 273 ? -12.325 13.652 12.329 1.00 95.94 273 ARG A N 1
ATOM 2076 C CA . ARG A 1 273 ? -12.613 14.792 13.212 1.00 95.94 273 ARG A CA 1
ATOM 2077 C C . ARG A 1 273 ? -11.329 15.489 13.655 1.00 95.94 273 ARG A C 1
ATOM 2079 O O . ARG A 1 273 ? -11.260 16.712 13.588 1.00 95.94 273 ARG A O 1
ATOM 2086 N N . ASP A 1 274 ? -10.330 14.738 14.098 1.00 89.88 274 ASP A N 1
ATOM 2087 C CA . ASP A 1 274 ? -9.078 15.303 14.607 1.00 89.88 274 ASP A CA 1
ATOM 2088 C C . ASP A 1 274 ? -8.273 15.990 13.485 1.00 89.88 274 ASP A C 1
ATOM 2090 O O . ASP A 1 274 ? -7.685 17.057 13.691 1.00 89.88 274 ASP A O 1
ATOM 2094 N N . ASP A 1 275 ? -8.330 15.448 12.263 1.00 89.19 275 ASP A N 1
ATOM 2095 C CA . ASP A 1 275 ? -7.697 16.011 11.061 1.00 89.19 275 ASP A CA 1
ATOM 2096 C C . ASP A 1 275 ? -8.201 17.432 10.739 1.00 89.19 275 ASP A C 1
ATOM 2098 O O . ASP A 1 275 ? -7.428 18.265 10.258 1.00 89.19 275 ASP A O 1
ATOM 2102 N N . LEU A 1 276 ? -9.462 17.753 11.080 1.00 92.00 276 LEU A N 1
ATOM 2103 C CA . LEU A 1 276 ? -10.046 19.098 10.929 1.00 92.00 276 LEU A CA 1
ATOM 2104 C C . LEU A 1 276 ? -9.289 20.178 11.718 1.00 92.00 276 LEU A C 1
ATOM 2106 O O . LEU A 1 276 ? -9.362 21.356 11.358 1.00 92.00 276 LEU A O 1
ATOM 2110 N N . TYR A 1 277 ? -8.573 19.794 12.779 1.00 85.31 277 TYR A N 1
ATOM 2111 C CA . TYR A 1 277 ? -7.887 20.720 13.683 1.00 85.31 277 TYR A CA 1
ATOM 2112 C C . TYR A 1 277 ? -6.366 20.583 13.672 1.00 85.31 277 TYR A C 1
ATOM 2114 O O . TYR A 1 277 ? -5.672 21.572 13.904 1.00 85.31 277 TYR A O 1
ATOM 2122 N N . LEU A 1 278 ? -5.841 19.382 13.421 1.00 75.94 278 LEU A N 1
ATOM 2123 C CA . LEU A 1 278 ? -4.420 19.082 13.616 1.00 75.94 278 LEU A CA 1
ATOM 2124 C C . LEU A 1 278 ? -3.593 19.095 12.322 1.00 75.94 278 LEU A C 1
ATOM 2126 O O . LEU A 1 278 ? -2.363 19.104 12.387 1.00 75.94 278 LEU A O 1
ATOM 2130 N N . HIS A 1 279 ? -4.235 19.108 11.149 1.00 81.94 279 HIS A N 1
ATOM 2131 C CA . HIS A 1 279 ? -3.560 18.850 9.873 1.00 81.94 279 HIS A CA 1
ATOM 2132 C C . HIS A 1 279 ? -3.987 19.808 8.744 1.00 81.94 279 HIS A C 1
ATOM 2134 O O . HIS A 1 279 ? -4.570 20.863 8.980 1.00 81.94 279 HIS A O 1
ATOM 2140 N N . VAL A 1 280 ? -3.652 19.473 7.490 1.00 82.56 280 VAL A N 1
ATOM 2141 C CA . VAL A 1 280 ? -3.955 20.288 6.293 1.00 82.56 280 VAL A CA 1
ATOM 2142 C C . VAL A 1 280 ? -5.437 20.676 6.161 1.00 82.56 280 VAL A C 1
ATOM 2144 O O . VAL A 1 280 ? -5.677 21.783 5.684 1.00 82.56 280 VAL A O 1
ATOM 2147 N N . PRO A 1 281 ? -6.439 19.876 6.590 1.00 87.25 281 PRO A N 1
ATOM 2148 C CA . PRO A 1 281 ? -7.828 20.330 6.570 1.00 87.25 281 PRO A CA 1
ATOM 2149 C C . PRO A 1 281 ? -8.060 21.613 7.377 1.00 87.25 281 PRO A C 1
ATOM 2151 O O . PRO A 1 281 ? -8.900 22.419 6.989 1.00 87.25 281 PRO A O 1
ATOM 2154 N N . ALA A 1 282 ? -7.284 21.873 8.436 1.00 86.69 282 ALA A N 1
ATOM 2155 C CA . ALA A 1 282 ? -7.365 23.122 9.196 1.00 86.69 282 ALA A CA 1
ATOM 2156 C C . ALA A 1 282 ? -6.970 24.367 8.373 1.00 86.69 282 ALA A C 1
ATOM 2158 O O . ALA A 1 282 ? -7.281 25.483 8.786 1.00 86.69 282 ALA A O 1
ATOM 2159 N N . LEU A 1 283 ? -6.299 24.176 7.229 1.00 87.25 283 LEU A N 1
ATOM 2160 C CA . LEU A 1 283 ? -5.869 25.223 6.297 1.00 87.25 283 LEU A CA 1
ATOM 2161 C C . LEU A 1 283 ? -6.840 25.441 5.126 1.00 87.25 283 LEU A C 1
ATOM 2163 O O . LEU A 1 283 ? -6.546 26.260 4.259 1.00 87.25 283 LEU A O 1
ATOM 2167 N N . LEU A 1 284 ? -7.945 24.693 5.043 1.00 89.06 284 LEU A N 1
ATOM 2168 C CA . LEU A 1 284 ? -8.958 24.929 4.012 1.00 89.06 284 LEU A CA 1
ATOM 2169 C C . LEU A 1 284 ? -9.718 26.233 4.285 1.00 89.06 284 LEU A C 1
ATOM 2171 O O . LEU A 1 284 ? -9.887 26.640 5.436 1.00 89.06 284 LEU A O 1
ATOM 2175 N N . ASP A 1 285 ? -10.238 26.844 3.222 1.00 92.69 285 ASP A N 1
ATOM 2176 C CA . ASP A 1 285 ? -11.089 28.033 3.296 1.00 92.69 285 ASP A CA 1
ATOM 2177 C C . ASP A 1 285 ? -12.511 27.656 3.751 1.00 92.69 285 ASP A C 1
ATOM 2179 O O . ASP A 1 285 ? -13.467 27.636 2.974 1.00 92.69 285 ASP A O 1
ATOM 2183 N N . TRP A 1 286 ? -12.652 27.301 5.029 1.00 95.25 286 TRP A N 1
ATOM 2184 C CA . TRP A 1 286 ? -13.941 26.955 5.626 1.00 95.25 286 TRP A CA 1
ATOM 2185 C C . TRP A 1 286 ? -14.871 28.173 5.687 1.00 95.25 286 TRP A C 1
ATOM 2187 O O . TRP A 1 286 ? -14.470 29.221 6.208 1.00 95.25 286 TRP A O 1
ATOM 2197 N N . PRO A 1 287 ? -16.143 28.044 5.268 1.00 96.50 287 PRO A N 1
ATOM 2198 C CA . PRO A 1 287 ? -17.139 29.048 5.602 1.00 96.50 287 PRO A CA 1
ATOM 2199 C C . PRO A 1 287 ? -17.282 29.177 7.134 1.00 96.50 287 PRO A C 1
ATOM 2201 O O . PRO A 1 287 ? -17.107 28.185 7.855 1.00 96.50 287 PRO A O 1
ATOM 2204 N N . PRO A 1 288 ? -17.585 30.379 7.665 1.00 96.50 288 PRO A N 1
ATOM 2205 C CA . PRO A 1 288 ? -17.652 30.604 9.107 1.00 96.50 288 PRO A CA 1
ATOM 2206 C C . PRO A 1 288 ? -18.601 29.630 9.820 1.00 96.50 288 PRO A C 1
ATOM 2208 O O . PRO A 1 288 ? -19.785 29.569 9.502 1.00 96.50 288 PRO A O 1
ATOM 2211 N N . GLY A 1 289 ? -18.079 28.892 10.805 1.00 95.94 289 GLY A N 1
ATOM 2212 C CA . GLY A 1 289 ? -18.837 27.940 11.626 1.00 95.94 289 GLY A CA 1
ATOM 2213 C C . GLY A 1 289 ? -19.028 26.549 11.012 1.00 95.94 289 GLY A C 1
ATOM 2214 O O . GLY A 1 289 ? -19.370 25.617 11.737 1.00 95.94 289 GLY A O 1
ATOM 2215 N N . THR A 1 290 ? -18.768 26.367 9.711 1.00 96.81 290 THR A N 1
ATOM 2216 C CA . THR A 1 290 ? -18.982 25.082 9.023 1.00 96.81 290 THR A CA 1
ATOM 2217 C C . THR A 1 290 ? -18.062 23.984 9.552 1.00 96.81 290 THR A C 1
ATOM 2219 O O . THR A 1 290 ? -18.495 22.848 9.738 1.00 96.81 290 THR A O 1
ATOM 2222 N N . ARG A 1 291 ? -16.797 24.304 9.846 1.00 96.81 291 ARG A N 1
ATOM 2223 C CA . ARG A 1 291 ? -15.847 23.329 10.400 1.00 96.81 291 ARG A CA 1
ATOM 2224 C C . ARG A 1 291 ? -16.292 22.836 11.777 1.00 96.81 291 ARG A C 1
ATOM 2226 O O . ARG A 1 291 ? -16.264 21.637 12.042 1.00 96.81 291 ARG A O 1
ATOM 2233 N N . GLU A 1 292 ? -16.703 23.758 12.645 1.00 97.25 292 GLU A N 1
ATOM 2234 C CA . GLU A 1 292 ? -17.172 23.460 13.998 1.00 97.25 292 GLU A CA 1
ATOM 2235 C C . GLU A 1 292 ? -18.484 22.663 13.974 1.00 97.25 292 GLU A C 1
ATOM 2237 O O . GLU A 1 292 ? -18.642 21.726 14.755 1.00 97.25 292 GLU A O 1
ATOM 2242 N N . GLU A 1 293 ? -19.394 22.973 13.046 1.00 97.75 293 GLU A N 1
ATOM 2243 C CA . GLU A 1 293 ? -20.626 22.209 12.824 1.00 97.75 293 GLU A CA 1
ATOM 2244 C C . GLU A 1 293 ? -20.334 20.761 12.400 1.00 97.75 293 GLU A C 1
ATOM 2246 O O . GLU A 1 293 ? -20.876 19.818 12.984 1.00 97.75 293 GLU A O 1
ATOM 2251 N N . ILE A 1 294 ? -19.432 20.566 11.432 1.00 98.00 294 ILE A N 1
ATOM 2252 C CA . ILE A 1 294 ? -19.003 19.235 10.985 1.00 98.00 294 ILE A CA 1
ATOM 2253 C C . ILE A 1 294 ? -18.370 18.464 12.147 1.00 98.00 294 ILE A C 1
ATOM 2255 O O . ILE A 1 294 ? -18.770 17.332 12.423 1.00 98.00 294 ILE A O 1
ATOM 2259 N N . ALA A 1 295 ? -17.434 19.071 12.879 1.00 96.94 295 ALA A N 1
ATOM 2260 C CA . ALA A 1 295 ? -16.788 18.437 14.026 1.00 96.94 295 ALA A CA 1
ATOM 2261 C C . ALA A 1 295 ? -17.786 18.058 15.135 1.00 96.94 295 ALA A C 1
ATOM 2263 O O . ALA A 1 295 ? -17.700 16.963 15.704 1.00 96.94 295 ALA A O 1
ATOM 2264 N N . ALA A 1 296 ? -18.767 18.921 15.416 1.00 96.81 296 ALA A N 1
ATOM 2265 C CA . ALA A 1 296 ? -19.842 18.638 16.362 1.00 96.81 296 ALA A CA 1
ATOM 2266 C C . ALA A 1 296 ? -20.705 17.457 15.895 1.00 96.81 296 ALA A C 1
ATOM 2268 O O . ALA A 1 296 ? -21.055 16.596 16.702 1.00 96.81 296 ALA A O 1
ATOM 2269 N N . ARG A 1 297 ? -20.998 17.359 14.593 1.00 97.44 297 ARG A N 1
ATOM 2270 C CA . ARG A 1 297 ? -21.757 16.240 14.021 1.00 97.44 297 ARG A CA 1
ATOM 2271 C C . ARG A 1 297 ? -21.006 14.914 14.122 1.00 97.44 297 ARG A C 1
ATOM 2273 O O . ARG A 1 297 ? -21.600 13.931 14.564 1.00 97.44 297 ARG A O 1
ATOM 2280 N N . LEU A 1 298 ? -19.714 14.894 13.785 1.00 96.81 298 LEU A N 1
ATOM 2281 C CA . LEU A 1 298 ? -18.856 13.714 13.960 1.00 96.81 298 LEU A CA 1
ATOM 2282 C C . LEU A 1 298 ? -18.807 13.295 15.440 1.00 96.81 298 LEU A C 1
ATOM 2284 O O . LEU A 1 298 ? -18.999 12.126 15.767 1.00 96.81 298 LEU A O 1
ATOM 2288 N N . THR A 1 299 ? -18.658 14.261 16.351 1.00 95.56 299 THR A N 1
ATOM 2289 C CA . THR A 1 299 ? -18.681 14.024 17.806 1.00 95.56 299 THR A CA 1
ATOM 2290 C C . THR A 1 299 ? -20.025 13.468 18.276 1.00 95.56 299 THR A C 1
ATOM 2292 O O . THR A 1 299 ? -20.061 12.550 19.090 1.00 95.56 299 THR A O 1
ATOM 2295 N N . ALA A 1 300 ? -21.139 13.960 17.735 1.00 95.69 300 ALA A N 1
ATOM 2296 C CA . ALA A 1 300 ? -22.464 13.438 18.043 1.00 95.69 300 ALA A CA 1
ATOM 2297 C C . ALA A 1 300 ? -22.650 11.996 17.551 1.00 95.69 300 ALA A C 1
ATOM 2299 O O . ALA A 1 300 ? -23.343 11.231 18.207 1.00 95.69 300 ALA A O 1
ATOM 2300 N N . VAL A 1 301 ? -22.045 11.591 16.428 1.00 94.81 301 VAL A N 1
ATOM 2301 C CA . VAL A 1 301 ? -22.031 10.179 15.996 1.00 94.81 301 VAL A CA 1
ATOM 2302 C C . VAL A 1 301 ? -21.214 9.323 16.964 1.00 94.81 301 VAL A C 1
ATOM 2304 O O . VAL A 1 301 ? -21.710 8.298 17.425 1.00 94.81 301 VAL A O 1
ATOM 2307 N N . LEU A 1 302 ? -20.032 9.792 17.369 1.00 91.06 302 LEU A N 1
ATOM 2308 C CA . LEU A 1 302 ? -19.198 9.116 18.369 1.00 91.06 302 LEU A CA 1
ATOM 2309 C C . LEU A 1 302 ? -19.885 9.009 19.744 1.00 91.06 302 LEU A C 1
ATOM 2311 O O . LEU A 1 302 ? -19.716 8.008 20.428 1.00 91.06 302 LEU A O 1
ATOM 2315 N N . GLY A 1 303 ? -20.706 9.994 20.127 1.00 87.00 303 GLY A N 1
ATOM 2316 C CA . GLY A 1 303 ? -21.510 9.975 21.358 1.00 87.00 303 GLY A CA 1
ATOM 2317 C C . GLY A 1 303 ? -22.857 9.247 21.239 1.00 87.00 303 GLY A C 1
ATOM 2318 O O . GLY A 1 303 ? -23.426 8.849 22.251 1.00 87.00 303 GLY A O 1
ATOM 2319 N N . ARG A 1 304 ? -23.374 9.071 20.012 1.00 81.06 304 ARG A N 1
ATOM 2320 C CA . ARG A 1 304 ? -24.521 8.202 19.680 1.00 81.06 304 ARG A CA 1
ATOM 2321 C C . ARG A 1 304 ? -24.131 6.748 19.544 1.00 81.06 304 ARG A C 1
ATOM 2323 O O . ARG A 1 304 ? -25.032 5.910 19.492 1.00 81.06 304 ARG A O 1
ATOM 2330 N N . SER A 1 305 ? -22.828 6.465 19.491 1.00 53.28 305 SER A N 1
ATOM 2331 C CA . SER A 1 305 ? -22.318 5.151 19.837 1.00 53.28 305 SER A CA 1
ATOM 2332 C C . SER A 1 305 ? -23.067 4.765 21.105 1.00 53.28 305 SER A C 1
ATOM 2334 O O . SER A 1 305 ? -22.966 5.499 22.092 1.00 53.28 305 SER A O 1
ATOM 2336 N N . PRO A 1 306 ? -23.960 3.763 21.037 1.00 42.81 306 PRO A N 1
ATOM 2337 C CA . PRO A 1 306 ? -24.830 3.455 22.154 1.00 42.81 306 PRO A CA 1
ATOM 2338 C C . PRO A 1 306 ? -23.935 3.361 23.380 1.00 42.81 306 PRO A C 1
ATOM 2340 O O . PRO A 1 306 ? -22.851 2.780 23.274 1.00 42.81 306 PRO A O 1
ATOM 2343 N N . ALA A 1 307 ? -24.359 3.932 24.517 1.00 47.00 307 ALA A N 1
ATOM 2344 C CA . ALA A 1 307 ? -23.873 3.432 25.801 1.00 47.00 307 ALA A CA 1
ATOM 2345 C C . ALA A 1 307 ? -23.837 1.915 25.633 1.00 47.00 307 ALA A C 1
ATOM 2347 O O . ALA A 1 307 ? -24.881 1.387 25.234 1.00 47.00 307 ALA A O 1
ATOM 2348 N N . PRO A 1 308 ? -22.635 1.317 25.697 1.00 40.97 308 PRO A N 1
ATOM 2349 C CA . PRO A 1 308 ? -22.176 0.242 24.831 1.00 40.97 308 PRO A CA 1
ATOM 2350 C C . PRO A 1 308 ? -23.340 -0.610 24.376 1.00 40.97 308 PRO A C 1
ATOM 2352 O O . PRO A 1 308 ? -24.046 -1.153 25.236 1.00 40.97 308 PRO A O 1
ATOM 2355 N N . ALA A 1 309 ? -23.579 -0.640 23.050 1.00 34.81 309 ALA A N 1
ATOM 2356 C CA . ALA A 1 309 ? -24.580 -1.506 22.431 1.00 34.81 309 ALA A CA 1
ATOM 2357 C C . ALA A 1 309 ? -24.611 -2.778 23.253 1.00 34.81 309 ALA A C 1
ATOM 2359 O O . ALA A 1 309 ? -23.546 -3.328 23.522 1.00 34.81 309 ALA A O 1
ATOM 2360 N N . THR A 1 310 ? -25.794 -3.222 23.675 1.00 42.56 310 THR A N 1
ATOM 2361 C CA . THR A 1 310 ? -25.889 -4.630 24.058 1.00 42.56 310 THR A CA 1
ATOM 2362 C C . THR A 1 310 ? -25.424 -5.352 22.796 1.00 42.56 310 THR A C 1
ATOM 2364 O O . THR A 1 310 ? -26.094 -5.226 21.770 1.00 42.56 310 THR A O 1
ATOM 2367 N N . PRO A 1 311 ? -24.203 -5.874 22.751 1.00 37.12 311 PRO A N 1
ATOM 2368 C CA . PRO A 1 311 ? -23.547 -6.187 21.513 1.00 37.12 311 PRO A CA 1
ATOM 2369 C C . PRO A 1 311 ? -24.012 -7.576 21.151 1.00 37.12 311 PRO A C 1
ATOM 2371 O O . PRO A 1 311 ? -24.847 -8.187 21.826 1.00 37.12 311 PRO A O 1
ATOM 2374 N N . SER A 1 312 ? -23.453 -8.098 20.072 1.00 42.62 312 SER A N 1
ATOM 2375 C CA . SER A 1 312 ? -23.318 -9.543 19.990 1.00 42.62 312 SER A CA 1
ATOM 2376 C C . SER A 1 312 ? -22.899 -10.058 21.366 1.00 42.62 312 SER A C 1
ATOM 2378 O O . SER A 1 312 ? -21.903 -9.567 21.901 1.00 42.62 312 SER A O 1
ATOM 2380 N N . ALA A 1 313 ? -23.688 -10.968 21.937 1.00 51.53 313 ALA A N 1
ATOM 2381 C CA . ALA A 1 313 ? -23.306 -11.672 23.145 1.00 51.53 313 ALA A CA 1
ATOM 2382 C C . ALA A 1 313 ? -21.889 -12.222 22.912 1.00 51.53 313 ALA A C 1
ATOM 2384 O O . ALA A 1 313 ? -21.712 -13.065 22.034 1.00 51.53 313 ALA A O 1
ATOM 2385 N N . GLY A 1 314 ? -20.865 -11.627 23.515 1.00 79.44 314 GLY A N 1
ATOM 2386 C CA . GLY A 1 314 ? -19.530 -11.668 22.931 1.00 79.44 314 GLY A CA 1
ATOM 2387 C C . GLY A 1 314 ? -18.457 -11.057 23.816 1.00 79.44 314 GLY A C 1
ATOM 2388 O O . GLY A 1 314 ? -18.604 -9.961 24.358 1.00 79.44 314 GLY A O 1
ATOM 2389 N N . PHE A 1 315 ? -17.367 -11.801 23.943 1.00 90.31 315 PHE A N 1
ATOM 2390 C CA . PHE A 1 315 ? -16.169 -11.444 24.688 1.00 90.31 315 PHE A CA 1
ATOM 2391 C C . PHE A 1 315 ? -15.201 -10.659 23.794 1.00 90.31 315 PHE A C 1
ATOM 2393 O O . PHE A 1 315 ? -14.939 -11.073 22.664 1.00 90.31 315 PHE A O 1
ATOM 2400 N N . ARG A 1 316 ? -14.671 -9.532 24.285 1.00 91.12 316 ARG A N 1
ATOM 2401 C CA . ARG A 1 316 ? -13.673 -8.704 23.588 1.00 91.12 316 ARG A CA 1
ATOM 2402 C C . ARG A 1 316 ? -12.644 -8.132 24.561 1.00 91.12 316 ARG A C 1
ATOM 2404 O O . ARG A 1 316 ? -12.975 -7.819 25.698 1.00 91.12 316 ARG A O 1
ATOM 2411 N N . VAL A 1 317 ? -11.400 -7.986 24.112 1.00 88.38 317 VAL A N 1
ATOM 2412 C CA . VAL A 1 317 ? -10.280 -7.464 24.906 1.00 88.38 317 VAL A CA 1
ATOM 2413 C C . VAL A 1 317 ? -9.602 -6.321 24.152 1.00 88.38 317 VAL A C 1
ATOM 2415 O O . VAL A 1 317 ? -9.052 -6.503 23.065 1.00 88.38 317 VAL A O 1
ATOM 2418 N N . GLU A 1 318 ? -9.625 -5.122 24.719 1.00 87.31 318 GLU A N 1
ATOM 2419 C CA . GLU A 1 318 ? -9.013 -3.924 24.134 1.00 87.31 318 GLU A CA 1
ATOM 2420 C C . GLU A 1 318 ? -7.843 -3.434 24.983 1.00 87.31 318 GLU A C 1
ATOM 2422 O O . GLU A 1 318 ? -7.850 -3.577 26.203 1.00 87.31 318 GLU A O 1
ATOM 2427 N N . THR A 1 319 ? -6.824 -2.847 24.355 1.00 77.31 319 THR A N 1
ATOM 2428 C CA . THR A 1 319 ? -5.757 -2.154 25.081 1.00 77.31 319 THR A CA 1
ATOM 2429 C C . THR A 1 319 ? -6.277 -0.789 25.529 1.00 77.31 319 THR A C 1
ATOM 2431 O O . THR A 1 319 ? -6.635 0.054 24.711 1.00 77.31 319 THR A O 1
ATOM 2434 N N . ALA A 1 320 ? -6.349 -0.574 26.841 1.00 68.62 320 ALA A N 1
ATOM 2435 C CA . ALA A 1 320 ? -6.850 0.659 27.451 1.00 68.62 320 ALA A CA 1
ATOM 2436 C C . ALA A 1 320 ? -5.745 1.718 27.661 1.00 68.62 320 ALA A C 1
ATOM 2438 O O . ALA A 1 320 ? -5.973 2.731 28.322 1.00 68.62 320 ALA A O 1
ATOM 2439 N N . GLY A 1 321 ? -4.551 1.493 27.098 1.00 67.19 321 GLY A N 1
ATOM 2440 C CA . GLY A 1 321 ? -3.362 2.324 27.292 1.00 67.19 321 GLY A CA 1
ATOM 2441 C C . GLY A 1 321 ? -2.605 2.003 28.585 1.00 67.19 321 GLY A C 1
ATOM 2442 O O . GLY A 1 321 ? -2.822 0.969 29.215 1.00 67.19 321 GLY A O 1
ATOM 2443 N N . ILE A 1 322 ? -1.687 2.891 28.978 1.00 58.66 322 ILE A N 1
ATOM 2444 C CA . ILE A 1 322 ? -0.877 2.753 30.197 1.00 58.66 322 ILE A CA 1
ATOM 2445 C C . ILE A 1 322 ? -1.686 3.271 31.396 1.00 58.66 322 ILE A C 1
ATOM 2447 O O . ILE A 1 322 ? -2.041 4.449 31.453 1.00 58.66 322 ILE A O 1
ATOM 2451 N N . GLY A 1 323 ? -1.982 2.391 32.353 1.00 60.72 323 GLY A N 1
ATOM 2452 C CA . GLY A 1 323 ? -2.671 2.731 33.597 1.00 60.72 323 GLY A CA 1
ATOM 2453 C C . GLY A 1 323 ? -1.819 3.588 34.541 1.00 60.72 323 GLY A C 1
ATOM 2454 O O . GLY A 1 323 ? -0.624 3.791 34.329 1.00 60.72 323 GLY A O 1
ATOM 2455 N N . ALA A 1 324 ? -2.424 4.063 35.636 1.00 53.31 324 ALA A N 1
ATOM 2456 C CA . ALA A 1 324 ? -1.782 4.964 36.605 1.00 53.31 324 ALA A CA 1
ATOM 2457 C C . ALA A 1 324 ? -0.487 4.409 37.242 1.00 53.31 324 ALA A C 1
ATOM 2459 O O . ALA A 1 324 ? 0.341 5.180 37.718 1.00 53.31 324 ALA A O 1
ATOM 2460 N N . GLU A 1 325 ? -0.294 3.087 37.225 1.00 59.91 325 GLU A N 1
ATOM 2461 C CA . GLU A 1 325 ? 0.907 2.412 37.736 1.00 59.91 325 GLU A CA 1
ATOM 2462 C C . GLU A 1 325 ? 1.996 2.175 36.675 1.00 59.91 325 GLU A C 1
ATOM 2464 O O . GLU A 1 325 ? 2.996 1.519 36.958 1.00 59.91 325 GLU A O 1
ATOM 2469 N N . GLY A 1 326 ? 1.818 2.658 35.441 1.00 56.41 326 GLY A N 1
ATOM 2470 C CA . GLY A 1 326 ? 2.769 2.408 34.355 1.00 56.41 326 GLY A CA 1
ATOM 2471 C C . GLY A 1 326 ? 2.643 1.026 33.702 1.00 56.41 326 GLY A C 1
ATOM 2472 O O . GLY A 1 326 ? 3.475 0.678 32.871 1.00 56.41 326 GLY A O 1
ATOM 2473 N N . LYS A 1 327 ? 1.619 0.239 34.056 1.00 64.75 327 LYS A N 1
ATOM 2474 C CA . LYS A 1 327 ? 1.299 -1.050 33.422 1.00 64.75 327 LYS A CA 1
ATOM 2475 C C . LYS A 1 327 ? 0.289 -0.848 32.300 1.00 64.75 327 LYS A C 1
ATOM 2477 O O . LYS A 1 327 ? -0.641 -0.056 32.456 1.00 64.75 327 LYS A O 1
ATOM 2482 N N . THR A 1 328 ? 0.418 -1.585 31.202 1.00 69.50 328 THR A N 1
ATOM 2483 C CA . THR A 1 328 ? -0.608 -1.604 30.155 1.00 69.50 328 THR A CA 1
ATOM 2484 C C . THR A 1 328 ? -1.892 -2.223 30.707 1.00 69.50 328 THR A C 1
ATOM 2486 O O . THR A 1 328 ? -1.896 -3.356 31.193 1.00 69.50 328 THR A O 1
ATOM 2489 N N . ALA A 1 329 ? -2.981 -1.466 30.646 1.00 75.62 329 ALA A N 1
ATOM 2490 C CA . ALA A 1 329 ? -4.298 -1.884 31.087 1.00 75.62 329 ALA A CA 1
ATOM 2491 C C . ALA A 1 329 ? -5.051 -2.571 29.939 1.00 75.62 329 ALA A C 1
ATOM 2493 O O . ALA A 1 329 ? -5.011 -2.106 28.796 1.00 75.62 329 ALA A O 1
ATOM 2494 N N . LEU A 1 330 ? -5.773 -3.655 30.234 1.00 84.31 330 LEU A N 1
ATOM 2495 C CA . LEU A 1 330 ? -6.720 -4.259 29.292 1.00 84.31 330 LEU A CA 1
ATOM 2496 C C . LEU A 1 330 ? -8.149 -3.916 29.694 1.00 84.31 330 LEU A C 1
ATOM 2498 O O . LEU A 1 330 ? -8.558 -4.143 30.830 1.00 84.31 330 LEU A O 1
ATOM 2502 N N . SER A 1 331 ? -8.937 -3.432 28.741 1.00 87.12 331 SER A N 1
ATOM 2503 C CA . SER A 1 331 ? -10.384 -3.349 28.883 1.00 87.12 331 SER A CA 1
ATOM 2504 C C . SER A 1 331 ? -11.003 -4.662 28.418 1.00 87.12 331 SER A C 1
ATOM 2506 O O . SER A 1 331 ? -11.031 -4.966 27.224 1.00 87.12 331 SER A O 1
ATOM 2508 N N . VAL A 1 332 ? -11.482 -5.462 29.372 1.00 89.44 332 VAL A N 1
ATOM 2509 C CA . VAL A 1 332 ? -12.300 -6.639 29.076 1.00 89.44 332 VAL A CA 1
ATOM 2510 C C . VAL A 1 332 ? -13.743 -6.192 28.908 1.00 89.44 332 VAL A C 1
ATOM 2512 O O . VAL A 1 332 ? -14.345 -5.632 29.824 1.00 89.44 332 VAL A O 1
ATOM 2515 N N . LEU A 1 333 ? -14.302 -6.476 27.743 1.00 90.50 333 LEU A N 1
ATOM 2516 C CA . LEU A 1 333 ? -15.664 -6.163 27.359 1.00 90.50 333 LEU A CA 1
ATOM 2517 C C . LEU A 1 333 ? -16.455 -7.474 27.305 1.00 90.50 333 LEU A C 1
ATOM 2519 O O . LEU A 1 333 ? -16.173 -8.346 26.482 1.00 90.50 333 LEU A O 1
ATOM 2523 N N . VAL A 1 334 ? -17.449 -7.610 28.179 1.00 89.94 334 VAL A N 1
ATOM 2524 C CA . VAL A 1 334 ? -18.416 -8.714 28.143 1.00 89.94 334 VAL A CA 1
ATOM 2525 C C . VAL A 1 334 ? -19.716 -8.136 27.681 1.00 89.94 334 VAL A C 1
ATOM 2527 O O . VAL A 1 334 ? -20.264 -7.238 28.325 1.00 89.94 334 VAL A O 1
ATOM 2530 N N . ASP A 1 335 ? -20.180 -8.621 26.538 1.00 84.56 335 ASP A N 1
ATOM 2531 C CA . ASP A 1 335 ? -21.307 -8.014 25.872 1.00 84.56 335 ASP A CA 1
ATOM 2532 C C . ASP A 1 335 ? -21.038 -6.500 25.798 1.00 84.56 335 ASP A C 1
ATOM 2534 O O . ASP A 1 335 ? -21.873 -5.685 26.185 1.00 84.56 335 ASP A O 1
ATOM 2538 N N . GLY A 1 336 ? -19.839 -6.136 25.293 1.00 82.50 336 GLY A N 1
ATOM 2539 C CA . GLY A 1 336 ? -19.391 -4.770 24.946 1.00 82.50 336 GLY A CA 1
ATOM 2540 C C . GLY A 1 336 ? -19.449 -3.768 26.087 1.00 82.50 336 GLY A C 1
ATOM 2541 O O . GLY A 1 336 ? -19.077 -2.613 25.911 1.00 82.50 336 GLY A O 1
ATOM 2542 N N . ARG A 1 337 ? -19.886 -4.204 27.261 1.00 83.81 337 ARG A N 1
ATOM 2543 C CA . ARG A 1 337 ? -19.836 -3.472 28.502 1.00 83.81 337 ARG A CA 1
ATOM 2544 C C . ARG A 1 337 ? -18.495 -3.795 29.129 1.00 83.81 337 ARG A C 1
ATOM 2546 O O . ARG A 1 337 ? -18.163 -4.977 29.266 1.00 83.81 337 ARG A O 1
ATOM 2553 N N . PRO A 1 338 ? -17.714 -2.777 29.498 1.00 86.00 338 PRO A N 1
ATOM 2554 C CA . PRO A 1 338 ? -16.480 -3.028 30.206 1.00 86.00 338 PRO A CA 1
ATOM 2555 C C . PRO A 1 338 ? -16.834 -3.700 31.534 1.00 86.00 338 PRO A C 1
ATOM 2557 O O . PRO A 1 338 ? -17.684 -3.213 32.281 1.00 86.00 338 PRO A O 1
ATOM 2560 N N . VAL A 1 339 ? -16.213 -4.849 31.801 1.00 86.62 339 VAL A N 1
ATOM 2561 C CA . VAL A 1 339 ? -16.378 -5.587 33.063 1.00 86.62 339 VAL A CA 1
ATOM 2562 C C . VAL A 1 339 ? -15.916 -4.723 34.236 1.00 86.62 339 VAL A C 1
ATOM 2564 O O . VAL A 1 339 ? -16.474 -4.799 35.327 1.00 86.62 339 VAL A O 1
ATOM 2567 N N . LEU A 1 340 ? -14.927 -3.864 33.981 1.00 82.56 340 LEU A N 1
ATOM 2568 C CA . LEU A 1 340 ? -14.378 -2.895 34.915 1.00 82.56 340 LEU A CA 1
ATOM 2569 C C . LEU A 1 340 ? -14.788 -1.489 34.482 1.00 82.56 340 LEU A C 1
ATOM 2571 O O . LEU A 1 340 ? -14.397 -1.023 33.413 1.00 82.56 340 LEU A O 1
ATOM 2575 N N . THR A 1 341 ? -15.567 -0.795 35.306 1.00 66.69 341 THR A N 1
ATOM 2576 C CA . THR A 1 341 ? -15.813 0.637 35.111 1.00 66.69 341 THR A CA 1
ATOM 2577 C C . THR A 1 341 ? -14.642 1.441 35.676 1.00 66.69 341 THR A C 1
ATOM 2579 O O . THR A 1 341 ? -13.996 1.025 36.639 1.00 66.69 341 THR A O 1
ATOM 2582 N N . ALA A 1 342 ? -14.376 2.619 35.098 1.00 53.16 342 ALA A N 1
ATOM 2583 C CA . ALA A 1 342 ? -13.271 3.506 35.491 1.00 53.16 342 ALA A CA 1
ATOM 2584 C C . ALA A 1 342 ? -13.304 3.952 36.970 1.00 53.16 342 ALA A C 1
ATOM 2586 O O . ALA A 1 342 ? -12.355 4.555 37.460 1.00 53.16 342 ALA A O 1
ATOM 2587 N N . GLU A 1 343 ? -14.406 3.679 37.667 1.00 53.31 343 GLU A N 1
ATOM 2588 C CA . GLU A 1 343 ? -14.688 4.146 39.018 1.00 53.31 343 GLU A CA 1
ATOM 2589 C C . GLU A 1 343 ? -14.185 3.196 40.113 1.00 53.31 343 GLU A C 1
ATOM 2591 O O . GLU A 1 343 ? -14.119 3.629 41.261 1.00 53.31 343 GLU A O 1
ATOM 2596 N N . PHE A 1 344 ? -13.830 1.936 39.799 1.00 57.00 344 PHE A N 1
ATOM 2597 C CA . PHE A 1 344 ? -13.680 0.923 40.853 1.00 57.00 344 PHE A CA 1
ATOM 2598 C C .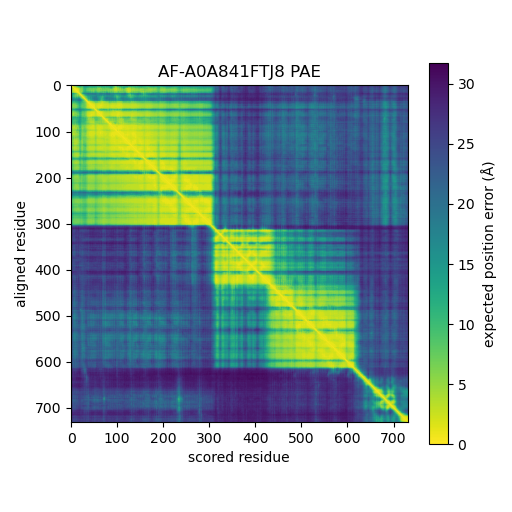 PHE A 1 344 ? -12.317 0.241 41.016 1.00 57.00 344 PHE A C 1
ATOM 2600 O O . PHE A 1 344 ? -11.962 0.006 42.164 1.00 57.00 344 PHE A O 1
ATOM 2607 N N . PHE A 1 345 ? -11.504 -0.026 39.987 1.00 64.44 345 PHE A N 1
ATOM 2608 C CA . PHE A 1 345 ? -10.209 -0.712 40.181 1.00 64.44 345 PHE A CA 1
ATOM 2609 C C . PHE A 1 345 ? -9.214 -0.442 39.042 1.00 64.44 345 PHE A C 1
ATOM 2611 O O . PHE A 1 345 ? -9.616 -0.074 37.937 1.00 64.44 345 PHE A O 1
ATOM 2618 N N . ALA A 1 346 ? -7.920 -0.671 39.290 1.00 71.25 346 ALA A N 1
ATOM 2619 C CA . ALA A 1 346 ? -6.945 -0.816 38.213 1.00 71.25 346 ALA A CA 1
ATOM 2620 C C . ALA A 1 346 ? -7.076 -2.227 37.617 1.00 71.25 346 ALA A C 1
ATOM 2622 O O . ALA A 1 346 ? -7.158 -3.214 38.347 1.00 71.25 346 ALA A O 1
ATOM 2623 N N . THR A 1 347 ? -7.122 -2.331 36.290 1.00 77.50 347 THR A N 1
ATOM 2624 C CA . THR A 1 347 ? -7.125 -3.627 35.594 1.00 77.50 347 THR A CA 1
ATOM 2625 C C . THR A 1 347 ? -5.867 -4.409 35.968 1.00 77.50 347 THR A C 1
ATOM 2627 O O . THR A 1 347 ? -4.785 -3.813 36.018 1.00 77.50 347 THR A O 1
ATOM 2630 N N . SER A 1 348 ? -5.979 -5.723 36.167 1.00 80.75 348 SER A N 1
ATOM 2631 C CA . SER A 1 348 ? -4.799 -6.571 36.342 1.00 80.75 348 SER A CA 1
ATOM 2632 C C . SER A 1 348 ? -3.888 -6.479 35.110 1.00 80.75 348 SER A C 1
ATOM 2634 O O . SER A 1 348 ? -4.319 -6.087 34.021 1.00 80.75 348 SER A O 1
ATOM 2636 N N . ASP A 1 349 ? -2.604 -6.790 35.299 1.00 79.38 349 ASP A N 1
ATOM 2637 C CA . ASP A 1 349 ? -1.589 -6.673 34.249 1.00 79.38 349 ASP A CA 1
ATOM 2638 C C . ASP A 1 349 ? -2.025 -7.440 32.991 1.00 79.38 349 ASP A C 1
ATOM 2640 O O . ASP A 1 349 ? -2.450 -8.598 33.067 1.00 79.38 349 ASP A O 1
ATOM 2644 N N . ALA A 1 350 ? -1.903 -6.799 31.829 1.00 82.25 350 ALA A N 1
ATOM 2645 C CA . ALA A 1 350 ? -2.216 -7.398 30.542 1.00 82.25 350 ALA A CA 1
ATOM 2646 C C . ALA A 1 350 ? -1.535 -8.763 30.326 1.00 82.25 350 ALA A C 1
ATOM 2648 O O . ALA A 1 350 ? -2.131 -9.647 29.715 1.00 82.25 350 ALA A O 1
ATOM 2649 N N . TRP A 1 351 ? -0.330 -8.974 30.866 1.00 77.81 351 TRP A N 1
ATOM 2650 C CA . TRP A 1 351 ? 0.361 -10.266 30.820 1.00 77.81 351 TRP A CA 1
ATOM 2651 C C . TRP A 1 351 ? -0.292 -11.302 31.690 1.00 77.81 351 TRP A C 1
ATOM 2653 O O . TRP A 1 351 ? -0.445 -12.428 31.244 1.00 77.81 351 TRP A O 1
ATOM 2663 N N . TYR A 1 352 ? -0.687 -10.933 32.904 1.00 85.06 352 TYR A N 1
ATOM 2664 C CA . TYR A 1 352 ? -1.394 -11.853 33.781 1.00 85.06 352 TYR A CA 1
ATOM 2665 C C . TYR A 1 352 ? -2.703 -12.302 33.122 1.00 85.06 352 TYR A C 1
ATOM 2667 O O . TYR A 1 352 ? -2.986 -13.494 33.059 1.00 85.06 352 TYR A O 1
ATOM 2675 N N . LEU A 1 353 ? -3.452 -11.361 32.541 1.00 89.50 353 LEU A N 1
ATOM 2676 C CA . LEU A 1 353 ? -4.721 -11.649 31.876 1.00 89.50 353 LEU A CA 1
ATOM 2677 C C . LEU A 1 353 ? -4.559 -12.418 30.558 1.00 89.50 353 LEU A C 1
ATOM 2679 O O . LEU A 1 353 ? -5.398 -13.251 30.233 1.00 89.50 353 LEU A O 1
ATOM 2683 N N . LEU A 1 354 ? -3.503 -12.179 29.784 1.00 89.56 354 LEU A N 1
ATOM 2684 C CA . LEU A 1 354 ? -3.272 -12.875 28.510 1.00 89.56 354 LEU A CA 1
ATOM 2685 C C . LEU A 1 354 ? -2.369 -14.109 28.651 1.00 89.56 354 LEU A C 1
ATOM 2687 O O . LEU A 1 354 ? -2.079 -14.768 27.652 1.00 89.56 354 LEU A O 1
ATOM 2691 N N . ASP A 1 355 ? -1.933 -14.446 29.867 1.00 83.06 355 ASP A N 1
ATOM 2692 C CA . ASP A 1 355 ? -1.130 -15.634 30.130 1.00 83.06 355 ASP A CA 1
ATOM 2693 C C . ASP A 1 355 ? -1.978 -16.902 29.987 1.00 83.06 355 ASP A C 1
ATOM 2695 O O . ASP A 1 355 ? -3.008 -17.099 30.639 1.00 83.06 355 ASP A O 1
ATOM 2699 N N . SER A 1 356 ? -1.485 -17.817 29.155 1.00 77.38 356 SER A N 1
ATOM 2700 C CA . SER A 1 356 ? -2.034 -19.160 28.990 1.00 77.38 356 SER A CA 1
ATOM 2701 C C . SER A 1 356 ? -2.065 -19.974 30.286 1.00 77.38 356 SER A C 1
ATOM 2703 O O . SER A 1 356 ? -2.851 -20.922 30.372 1.00 77.38 356 SER A O 1
ATOM 2705 N N . ALA A 1 357 ? -1.225 -19.637 31.279 1.00 76.38 357 ALA A N 1
ATOM 2706 C CA . ALA A 1 357 ? -1.086 -20.374 32.526 1.00 76.38 357 ALA A CA 1
ATOM 2707 C C . ALA A 1 357 ? -2.134 -20.002 33.594 1.00 76.38 357 ALA A C 1
ATOM 2709 O O . ALA A 1 357 ? -2.587 -20.909 34.292 1.00 76.38 357 ALA A O 1
ATOM 2710 N N . ASN A 1 358 ? -2.521 -18.731 33.734 1.00 70.50 358 ASN A N 1
ATOM 2711 C CA . ASN A 1 358 ? -3.384 -18.279 34.841 1.00 70.50 358 ASN A CA 1
ATOM 2712 C C . ASN A 1 358 ? -4.300 -17.082 34.500 1.00 70.50 358 ASN A C 1
ATOM 2714 O O . ASN A 1 358 ? -4.894 -16.504 35.405 1.00 70.50 358 ASN A O 1
ATOM 2718 N N . GLY A 1 359 ? -4.396 -16.697 33.224 1.00 89.50 359 GLY A N 1
ATOM 2719 C CA . GLY A 1 359 ? -5.166 -15.537 32.780 1.00 89.50 359 GLY A CA 1
ATOM 2720 C C . GLY A 1 359 ? -6.591 -15.864 32.344 1.00 89.50 359 GLY A C 1
ATOM 2721 O O . GLY A 1 359 ? -7.324 -16.610 32.986 1.00 89.50 359 GLY A O 1
ATOM 2722 N N . LEU A 1 360 ? -6.993 -15.285 31.218 1.00 95.00 360 LEU A N 1
ATOM 2723 C CA . LEU A 1 360 ? -8.319 -15.431 30.626 1.00 95.00 360 LEU A CA 1
ATOM 2724 C C . LEU A 1 360 ? -8.461 -16.745 29.833 1.00 95.00 360 LEU A C 1
ATOM 2726 O O . LEU A 1 360 ? -9.556 -17.103 29.422 1.00 95.00 360 LEU A O 1
ATOM 2730 N N . HIS A 1 361 ? -7.387 -17.507 29.606 1.00 94.56 361 HIS A N 1
ATOM 2731 C CA . HIS A 1 361 ? -7.462 -18.742 28.821 1.00 94.56 361 HIS A CA 1
ATOM 2732 C C . HIS A 1 361 ? -8.313 -19.828 29.499 1.00 94.56 361 HIS A C 1
ATOM 2734 O O . HIS A 1 361 ? -7.942 -20.415 30.514 1.00 94.56 361 HIS A O 1
ATOM 2740 N N . ALA A 1 362 ? -9.444 -20.164 28.876 1.00 93.75 362 ALA A N 1
ATOM 2741 C CA . ALA A 1 362 ? -10.397 -21.117 29.425 1.00 93.75 362 ALA A CA 1
ATOM 2742 C C . ALA A 1 362 ? -9.912 -22.576 29.365 1.00 93.75 362 ALA A C 1
ATOM 2744 O O . ALA A 1 362 ? -9.418 -23.061 28.342 1.00 93.75 362 ALA A O 1
ATOM 2745 N N . ARG A 1 363 ? -10.139 -23.316 30.456 1.00 94.75 363 ARG A N 1
ATOM 2746 C CA . ARG A 1 363 ? -9.713 -24.714 30.647 1.00 94.75 363 ARG A CA 1
ATOM 2747 C C . ARG A 1 363 ? -10.861 -25.582 31.130 1.00 94.75 363 ARG A C 1
ATOM 2749 O O . ARG A 1 363 ? -11.833 -25.067 31.664 1.00 94.75 363 ARG A O 1
ATOM 2756 N N . ALA A 1 364 ? -10.743 -26.899 30.961 1.00 94.19 364 ALA A N 1
ATOM 2757 C CA . ALA A 1 364 ? -11.766 -27.833 31.437 1.00 94.19 364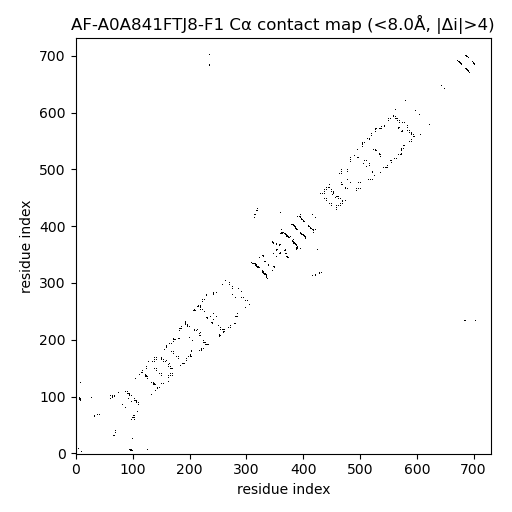 ALA A CA 1
ATOM 2758 C C . ALA A 1 364 ? -11.936 -27.789 32.967 1.00 94.19 364 ALA A C 1
ATOM 2760 O O . ALA A 1 364 ? -13.056 -27.868 33.461 1.00 94.19 364 ALA A O 1
ATOM 2761 N N . GLU A 1 365 ? -10.834 -27.646 33.708 1.00 95.44 365 GLU A N 1
ATOM 2762 C CA . GLU A 1 365 ? -10.868 -27.441 35.156 1.00 95.44 365 GLU A CA 1
ATOM 2763 C C . GLU A 1 365 ? -11.167 -25.961 35.469 1.00 95.44 365 GLU A C 1
ATOM 2765 O O . GLU A 1 365 ? -10.473 -25.086 34.931 1.00 95.44 365 GLU A O 1
ATOM 2770 N N . PRO A 1 366 ? -12.194 -25.663 36.291 1.00 96.88 366 PRO A N 1
ATOM 2771 C CA . PRO A 1 366 ? -12.488 -24.298 36.708 1.00 96.88 366 PRO A CA 1
ATOM 2772 C C . PRO A 1 366 ? -11.312 -23.696 37.470 1.00 96.88 366 PRO A C 1
ATOM 2774 O O . PRO A 1 366 ? -10.756 -24.334 38.362 1.00 96.88 366 PRO A O 1
ATOM 2777 N N . HIS A 1 367 ? -10.958 -22.461 37.139 1.00 95.44 367 HIS A N 1
ATOM 2778 C CA . HIS A 1 367 ? -9.946 -21.704 37.865 1.00 95.44 367 HIS A CA 1
ATOM 2779 C C . HIS A 1 367 ? -10.411 -20.267 38.054 1.00 95.44 367 HIS A C 1
ATOM 2781 O O . HIS A 1 367 ? -11.160 -19.735 37.239 1.00 95.44 367 HIS A O 1
ATOM 2787 N N . GLU A 1 368 ? -9.992 -19.665 39.159 1.00 95.00 368 GLU A N 1
ATOM 2788 C CA . GLU A 1 368 ? -10.295 -18.276 39.475 1.00 95.00 368 GLU A CA 1
ATOM 2789 C C . GLU A 1 368 ? -9.216 -17.366 38.873 1.00 95.00 368 GLU A C 1
ATOM 2791 O O . GLU A 1 368 ? -8.024 -17.608 39.066 1.00 95.00 368 GLU A O 1
ATOM 2796 N N . THR A 1 369 ? -9.643 -16.326 38.160 1.00 94.88 369 THR A N 1
ATOM 2797 C CA . THR A 1 369 ? -8.783 -15.332 37.512 1.00 94.88 369 THR A CA 1
ATOM 2798 C C . THR A 1 369 ? -9.061 -13.958 38.108 1.00 94.88 369 THR A C 1
ATOM 2800 O O . THR A 1 369 ? -10.211 -13.516 38.179 1.00 94.88 369 THR A O 1
ATOM 2803 N N . GLU A 1 370 ? -8.003 -13.264 38.520 1.00 93.00 370 GLU A N 1
ATOM 2804 C CA . GLU A 1 370 ? -8.070 -11.874 38.971 1.00 93.00 370 GLU A CA 1
ATOM 2805 C C . GLU A 1 370 ? -8.198 -10.932 37.763 1.00 93.00 370 GLU A C 1
ATOM 2807 O O . GLU A 1 370 ? -7.301 -10.853 36.928 1.00 93.00 370 GLU A O 1
ATOM 2812 N N . LEU A 1 371 ? -9.322 -10.225 37.642 1.00 91.50 371 LEU A N 1
ATOM 2813 C CA . LEU A 1 371 ? -9.547 -9.251 36.568 1.00 91.50 371 LEU A CA 1
ATOM 2814 C C . LEU A 1 371 ? -9.020 -7.863 36.924 1.00 91.50 371 LEU A C 1
ATOM 2816 O O . LEU A 1 371 ? -8.604 -7.104 36.044 1.00 91.50 371 LEU A O 1
ATOM 2820 N N . ALA A 1 372 ? -9.096 -7.518 38.205 1.00 88.94 372 ALA A N 1
ATOM 2821 C CA . ALA A 1 372 ? -8.623 -6.254 38.729 1.00 88.94 372 ALA A CA 1
ATOM 2822 C C . ALA A 1 372 ? -8.244 -6.369 40.198 1.00 88.94 372 ALA A C 1
ATOM 2824 O O . ALA A 1 372 ? -8.838 -7.149 40.943 1.00 88.94 372 ALA A O 1
ATOM 2825 N N . ASN A 1 373 ? -7.330 -5.507 40.620 1.00 85.50 373 ASN A N 1
ATOM 2826 C CA . ASN A 1 373 ? -6.959 -5.322 42.012 1.00 85.50 373 ASN A CA 1
ATOM 2827 C C . ASN A 1 373 ? -6.722 -3.828 42.266 1.00 85.50 373 ASN A C 1
ATOM 2829 O O . ASN A 1 373 ? -6.372 -3.061 41.366 1.00 85.50 373 ASN A O 1
ATOM 2833 N N . GLY A 1 374 ? -6.978 -3.388 43.491 1.00 78.69 374 GLY A N 1
ATOM 2834 C CA . GLY A 1 374 ? -6.564 -2.075 43.948 1.00 78.69 374 GLY A CA 1
ATOM 2835 C C . GLY A 1 374 ? -5.038 -1.964 44.030 1.00 78.69 374 GLY A C 1
ATOM 2836 O O . GLY A 1 374 ? -4.307 -2.933 43.864 1.00 78.69 374 GLY A O 1
ATOM 2837 N N . ALA A 1 375 ? -4.549 -0.760 44.329 1.00 70.00 375 ALA A N 1
ATOM 2838 C CA . ALA A 1 375 ? -3.114 -0.442 44.332 1.00 70.00 375 ALA A CA 1
ATOM 2839 C C . ALA A 1 375 ? -2.269 -1.227 45.363 1.00 70.00 375 ALA A C 1
ATOM 2841 O O . ALA A 1 375 ? -1.048 -1.079 45.412 1.00 70.00 375 ALA A O 1
ATOM 2842 N N . CYS A 1 376 ? -2.909 -2.008 46.234 1.00 79.88 376 CYS A N 1
ATOM 2843 C CA . CYS A 1 376 ? -2.248 -2.852 47.217 1.00 79.88 376 CYS A CA 1
ATOM 2844 C C . CYS A 1 376 ? -2.560 -4.336 46.959 1.00 79.88 376 CYS A C 1
ATOM 2846 O O . CYS A 1 376 ? -2.504 -4.791 45.819 1.00 79.88 376 CYS A O 1
ATOM 2848 N N . ASP A 1 377 ? -2.818 -5.129 47.994 1.00 81.44 377 ASP A N 1
ATOM 2849 C CA . ASP A 1 377 ? -3.282 -6.502 47.817 1.00 81.44 377 ASP A CA 1
ATOM 2850 C C . ASP A 1 377 ? -4.823 -6.561 47.745 1.00 81.44 377 ASP A C 1
ATOM 2852 O O . ASP A 1 377 ? -5.500 -5.657 48.264 1.00 81.44 377 ASP A O 1
ATOM 2856 N N . PRO A 1 378 ? -5.393 -7.624 47.146 1.00 82.50 378 PRO A N 1
ATOM 2857 C CA . PRO A 1 378 ? -6.837 -7.751 47.013 1.00 82.50 378 PRO A CA 1
ATOM 2858 C C . PRO A 1 378 ? -7.569 -7.751 48.356 1.00 82.50 378 PRO A C 1
ATOM 2860 O O . PRO A 1 378 ? -8.716 -7.318 48.412 1.00 82.50 378 PRO A O 1
ATOM 2863 N N . GLU A 1 379 ? -6.959 -8.215 49.448 1.00 82.56 379 GLU A N 1
ATOM 2864 C CA . GLU A 1 379 ? -7.601 -8.243 50.768 1.00 82.56 379 GLU A CA 1
ATOM 2865 C C . GLU A 1 379 ? -7.696 -6.844 51.393 1.00 82.56 379 GLU A C 1
ATOM 2867 O O . GLU A 1 379 ? -8.623 -6.573 52.157 1.00 82.56 379 GLU A O 1
ATOM 2872 N N . CYS A 1 380 ? -6.776 -5.942 51.048 1.00 84.25 380 CYS A N 1
ATOM 2873 C CA . CYS A 1 380 ? -6.701 -4.596 51.606 1.00 84.25 380 CYS A CA 1
ATOM 2874 C C . CYS A 1 380 ? -7.415 -3.538 50.744 1.00 84.25 380 CYS A C 1
ATOM 2876 O O . CYS A 1 380 ? -8.178 -2.733 51.281 1.00 84.25 380 CYS A O 1
ATOM 2878 N N . CYS A 1 381 ? -7.217 -3.541 49.420 1.00 82.00 381 CYS A N 1
ATOM 2879 C CA . CYS A 1 381 ? -7.778 -2.524 48.513 1.00 82.00 381 CYS A CA 1
ATOM 2880 C C . CYS A 1 381 ? -8.953 -3.032 47.666 1.00 82.00 381 CYS A C 1
ATOM 2882 O O . CYS A 1 381 ? -9.549 -2.255 46.919 1.00 82.00 381 CYS A O 1
ATOM 2884 N N . GLY A 1 382 ? -9.290 -4.317 47.782 1.00 86.50 382 GLY A N 1
ATOM 2885 C CA . GLY A 1 382 ? -10.271 -4.968 46.929 1.00 86.50 382 GLY A CA 1
ATOM 2886 C C . GLY A 1 382 ? -9.686 -5.473 45.622 1.00 86.50 382 GLY A C 1
ATOM 2887 O O . GLY A 1 382 ? -8.853 -4.824 45.004 1.00 86.50 382 GLY A O 1
ATOM 2888 N N . GLY A 1 383 ? -10.185 -6.611 45.175 1.00 89.81 383 GLY A N 1
ATOM 2889 C CA . GLY A 1 383 ? -9.973 -7.152 43.849 1.00 89.81 383 GLY A CA 1
ATOM 2890 C C . GLY A 1 383 ? -11.256 -7.779 43.333 1.00 89.81 383 GLY A C 1
ATOM 2891 O O . GLY A 1 383 ? -12.147 -8.131 44.114 1.00 89.81 383 GLY A O 1
ATOM 2892 N N . LEU A 1 384 ? -11.338 -7.884 42.013 1.00 91.56 384 LEU A N 1
ATOM 2893 C CA . LEU A 1 384 ? -12.413 -8.537 41.289 1.00 91.56 384 LEU A CA 1
ATOM 2894 C C . LEU A 1 384 ? -11.881 -9.828 40.679 1.00 91.56 384 LEU A C 1
ATOM 2896 O O . LEU A 1 384 ? -10.951 -9.809 39.876 1.00 91.56 384 LEU A O 1
ATOM 2900 N N . PHE A 1 385 ? -12.528 -10.931 41.021 1.00 93.12 385 PHE A N 1
ATOM 2901 C CA . PHE A 1 385 ? -12.202 -12.266 40.554 1.00 93.12 385 PHE A CA 1
ATOM 2902 C C . PHE A 1 385 ? -13.393 -12.868 39.812 1.00 93.12 385 PHE A C 1
ATOM 2904 O O . PHE A 1 385 ? -14.551 -12.585 40.137 1.00 93.12 385 PHE A O 1
ATOM 2911 N N . VAL A 1 386 ? -13.106 -13.723 38.836 1.00 95.44 386 VAL A N 1
ATOM 2912 C CA . VAL A 1 386 ? -14.103 -14.519 38.114 1.00 95.44 386 VAL A CA 1
ATOM 2913 C C . VAL A 1 386 ? -13.603 -15.949 37.964 1.00 95.44 386 VAL A C 1
ATOM 2915 O O . VAL A 1 386 ? -12.415 -16.174 37.756 1.00 95.44 386 VAL A O 1
ATOM 2918 N N . THR A 1 387 ? -14.493 -16.930 38.065 1.00 96.44 387 THR A N 1
ATOM 2919 C CA . THR A 1 387 ? -14.163 -18.326 37.773 1.00 96.44 387 THR A CA 1
ATOM 2920 C C . THR A 1 387 ? -14.392 -18.602 36.292 1.00 96.44 387 THR A C 1
ATOM 2922 O O . THR A 1 387 ? -15.492 -18.402 35.779 1.00 96.44 387 THR A O 1
ATOM 2925 N N . ILE A 1 388 ? -13.352 -19.061 35.594 1.00 97.00 388 ILE A N 1
ATOM 2926 C CA . ILE A 1 388 ? -13.374 -19.360 34.161 1.00 97.00 388 ILE A CA 1
ATOM 2927 C C . ILE A 1 388 ? -13.273 -20.871 33.959 1.00 97.00 388 ILE A C 1
ATOM 2929 O O . ILE A 1 388 ? -12.365 -21.537 34.464 1.00 97.00 388 ILE A O 1
ATOM 2933 N N . ARG A 1 389 ? -14.192 -21.429 33.168 1.00 97.00 389 ARG A N 1
ATOM 2934 C CA . ARG A 1 389 ? -14.200 -22.853 32.805 1.00 97.00 389 ARG A CA 1
ATOM 2935 C C . ARG A 1 389 ? -14.687 -23.073 31.380 1.00 97.00 389 ARG A C 1
ATOM 2937 O O . ARG A 1 389 ? -15.494 -22.312 30.858 1.00 97.00 389 ARG A O 1
ATOM 2944 N N . LYS A 1 390 ? -14.202 -24.126 30.735 1.00 97.00 390 LYS A N 1
ATOM 2945 C CA . LYS A 1 390 ? -14.588 -24.542 29.386 1.00 97.00 390 LYS A CA 1
ATOM 2946 C C . LYS A 1 390 ? -15.467 -25.783 29.470 1.00 97.00 390 LYS A C 1
ATOM 2948 O O . LYS A 1 390 ? -14.992 -26.853 29.845 1.00 97.00 390 LYS A O 1
ATOM 2953 N N . GLU A 1 391 ? -16.724 -25.653 29.061 1.00 97.00 391 GLU A N 1
ATOM 2954 C CA . GLU A 1 391 ? -17.689 -26.750 28.997 1.00 97.00 391 GLU A CA 1
ATOM 2955 C C . GLU A 1 391 ? -18.126 -26.997 27.555 1.00 97.00 391 GLU A C 1
ATOM 2957 O O . GLU A 1 391 ? -18.876 -26.226 26.954 1.00 97.00 391 GLU A O 1
ATOM 2962 N N . GLY A 1 392 ? -17.647 -28.099 26.975 1.00 95.38 392 GLY A N 1
ATOM 2963 C CA . GLY A 1 392 ? -17.936 -28.441 25.585 1.00 95.38 392 GLY A CA 1
ATOM 2964 C C . GLY A 1 392 ? -17.474 -27.344 24.620 1.00 95.38 392 GLY A C 1
ATOM 2965 O O . GLY A 1 392 ? -16.284 -27.036 24.540 1.00 95.38 392 GLY A O 1
ATOM 2966 N N . GLY A 1 393 ? -18.422 -26.782 23.869 1.00 95.69 393 GLY A N 1
ATOM 2967 C CA . GLY A 1 393 ? -18.185 -25.687 22.927 1.00 95.69 393 GLY A CA 1
ATOM 2968 C C . GLY A 1 393 ? -18.235 -24.289 23.546 1.00 95.69 393 GLY A C 1
ATOM 2969 O O . GLY A 1 393 ? -18.144 -23.325 22.798 1.00 95.69 393 GLY A O 1
ATOM 2970 N N . GLN A 1 394 ? -18.395 -24.158 24.868 1.00 96.75 394 GLN A N 1
ATOM 2971 C CA . GLN A 1 394 ? -18.567 -22.862 25.524 1.00 96.75 394 GLN A CA 1
ATOM 2972 C C . GLN A 1 394 ? -17.499 -22.572 26.578 1.00 96.75 394 GLN A C 1
ATOM 2974 O O . GLN A 1 394 ? -16.978 -23.476 27.232 1.00 96.75 394 GLN A O 1
ATOM 2979 N N . VAL A 1 395 ? -17.191 -21.289 26.748 1.00 97.19 395 VAL A N 1
ATOM 2980 C CA . VAL A 1 395 ? -16.444 -20.749 27.886 1.00 97.19 395 VAL A CA 1
ATOM 2981 C C . VAL A 1 395 ? -17.436 -20.076 28.816 1.00 97.19 395 VAL A C 1
ATOM 2983 O O . VAL A 1 395 ? -18.247 -19.273 28.369 1.00 97.19 395 VAL A O 1
ATOM 2986 N N . ILE A 1 396 ? -17.386 -20.418 30.094 1.00 96.88 396 ILE A N 1
ATOM 2987 C CA . ILE A 1 396 ? -18.301 -19.943 31.123 1.00 96.88 396 ILE A CA 1
ATOM 2988 C C . ILE A 1 396 ? -17.499 -19.126 32.120 1.00 96.88 396 ILE A C 1
ATOM 2990 O O . ILE A 1 396 ? -16.458 -19.580 32.599 1.00 96.88 396 ILE A O 1
ATOM 2994 N N . TRP A 1 397 ? -17.990 -17.926 32.401 1.00 96.75 397 TRP A N 1
ATOM 2995 C CA . TRP A 1 397 ? -17.520 -17.077 33.485 1.00 96.75 397 TRP A CA 1
ATOM 2996 C C . TRP A 1 397 ? -18.611 -17.027 34.550 1.00 96.75 397 TRP A C 1
ATOM 2998 O O . TRP A 1 397 ? -19.713 -16.538 34.294 1.00 96.75 397 TRP A O 1
ATOM 3008 N N . ASP A 1 398 ? -18.312 -17.554 35.729 1.00 95.44 398 ASP A N 1
ATOM 3009 C CA . ASP A 1 398 ? -19.199 -17.578 36.889 1.00 95.44 398 ASP A CA 1
ATOM 3010 C C . ASP A 1 398 ? -18.417 -17.252 38.171 1.00 95.44 398 ASP A C 1
ATOM 3012 O O . ASP A 1 398 ? -17.294 -16.751 38.120 1.00 95.44 398 ASP A O 1
ATOM 3016 N N . GLY A 1 399 ? -19.034 -17.450 39.340 1.00 93.50 399 GLY A N 1
ATOM 3017 C CA . GLY A 1 399 ? -18.321 -17.349 40.616 1.00 93.50 399 GLY A CA 1
ATOM 3018 C C . GLY A 1 399 ? -17.692 -15.979 40.892 1.00 93.50 399 GLY A C 1
ATOM 3019 O O . GLY A 1 399 ? -16.662 -15.921 41.558 1.00 93.50 399 GLY A O 1
ATOM 3020 N N . TRP A 1 400 ? -18.279 -14.894 40.372 1.00 93.38 400 TRP A N 1
ATOM 3021 C CA . TRP A 1 400 ? -17.780 -13.531 40.563 1.00 93.38 400 TRP A CA 1
ATOM 3022 C C . TRP A 1 400 ? -17.592 -13.215 42.047 1.00 93.38 400 TRP A C 1
ATOM 3024 O O . TRP A 1 400 ? -18.533 -13.313 42.841 1.00 93.38 400 TRP A O 1
ATOM 3034 N N . ARG A 1 401 ? -16.379 -12.808 42.421 1.00 91.00 401 ARG A N 1
ATOM 3035 C CA . ARG A 1 401 ? -16.013 -12.511 43.806 1.00 91.00 401 ARG A CA 1
ATOM 3036 C C . ARG A 1 401 ? -15.311 -11.166 43.876 1.00 91.00 401 ARG A C 1
ATOM 3038 O O . ARG A 1 401 ? -14.325 -10.939 43.186 1.00 91.00 401 ARG A O 1
ATOM 3045 N N . GLN A 1 402 ? -15.803 -10.298 44.752 1.00 89.19 402 GLN A N 1
ATOM 3046 C CA . GLN A 1 402 ? -15.105 -9.083 45.160 1.00 89.19 402 GLN A CA 1
ATOM 3047 C C . GLN A 1 402 ? -14.639 -9.231 46.608 1.00 89.19 402 GLN A C 1
ATOM 3049 O O . GLN A 1 402 ? -15.343 -9.825 47.426 1.00 89.19 402 GLN A O 1
ATOM 3054 N N . THR A 1 403 ? -13.463 -8.714 46.940 1.00 87.00 403 THR A N 1
ATOM 3055 C CA . THR A 1 403 ? -12.918 -8.785 48.312 1.00 87.00 403 THR A CA 1
ATOM 3056 C C . THR A 1 403 ? -13.237 -7.555 49.165 1.00 87.00 403 THR A C 1
ATOM 3058 O O . THR A 1 403 ? -13.159 -7.635 50.388 1.00 87.00 403 THR A O 1
ATOM 3061 N N . MET A 1 404 ? -13.656 -6.438 48.563 1.00 80.81 404 MET A N 1
ATOM 3062 C CA . MET A 1 404 ? -14.160 -5.272 49.300 1.00 80.81 404 MET A CA 1
ATOM 3063 C C . MET A 1 404 ? -15.598 -5.490 49.785 1.00 80.81 404 MET A C 1
ATOM 3065 O O . MET A 1 404 ? -16.419 -6.098 49.099 1.00 80.81 404 MET A O 1
ATOM 3069 N N . ALA A 1 405 ? -15.914 -4.961 50.970 1.00 57.81 405 ALA A N 1
ATOM 3070 C CA . ALA A 1 405 ? -17.253 -5.035 51.546 1.00 57.81 405 ALA A CA 1
ATOM 3071 C C . ALA A 1 405 ? -18.260 -4.235 50.695 1.00 57.81 405 ALA A C 1
ATOM 3073 O O . ALA A 1 405 ? -18.204 -3.007 50.646 1.00 57.81 405 ALA A O 1
ATOM 3074 N N . GLY A 1 406 ? -19.186 -4.938 50.045 1.00 65.00 406 GLY A N 1
ATOM 3075 C CA . GLY A 1 406 ? -20.221 -4.366 49.185 1.00 65.00 406 GLY A CA 1
ATOM 3076 C C . GLY A 1 406 ? -21.178 -5.436 48.657 1.00 65.00 406 GLY A C 1
ATOM 3077 O O . GLY A 1 406 ? -20.938 -6.633 48.839 1.00 65.00 406 GLY A O 1
ATOM 3078 N N . ASP A 1 407 ? -22.261 -5.000 48.013 1.00 63.75 407 ASP A N 1
ATOM 3079 C CA . ASP A 1 407 ? -23.244 -5.879 47.369 1.00 63.75 407 ASP A CA 1
ATOM 3080 C C . ASP A 1 407 ? -22.578 -6.808 46.337 1.00 63.75 407 ASP A C 1
ATOM 3082 O O . ASP A 1 407 ? -21.624 -6.387 45.683 1.00 63.75 407 ASP A O 1
ATOM 3086 N N . PRO A 1 408 ? -23.052 -8.058 46.167 1.00 71.06 408 PRO A N 1
ATOM 3087 C CA . PRO A 1 408 ? -22.499 -9.000 45.193 1.00 71.06 408 PRO A CA 1
ATOM 3088 C C . PRO A 1 408 ? -22.365 -8.373 43.796 1.00 71.06 408 PRO A C 1
ATOM 3090 O O . PRO A 1 408 ? -23.248 -7.635 43.354 1.00 71.06 408 PRO A O 1
ATOM 3093 N N . TRP A 1 409 ? -21.256 -8.675 43.109 1.00 81.44 409 TRP A N 1
ATOM 3094 C CA . TRP A 1 409 ? -20.944 -8.091 41.802 1.00 81.44 409 TRP A CA 1
ATOM 3095 C C . TRP A 1 409 ? -22.093 -8.351 40.810 1.00 81.44 409 TRP A C 1
ATOM 3097 O O . TRP A 1 409 ? -22.600 -9.473 40.748 1.00 81.44 409 TRP A O 1
ATOM 3107 N N . PRO A 1 410 ? -22.530 -7.350 40.025 1.00 75.88 410 PRO A N 1
ATOM 3108 C CA . PRO A 1 410 ? -23.799 -7.416 39.298 1.00 75.88 410 PRO A CA 1
ATOM 3109 C C . PRO A 1 410 ? -23.784 -8.327 38.060 1.00 75.88 410 PRO A C 1
ATOM 3111 O O . PRO A 1 410 ? -24.809 -8.437 37.384 1.00 75.88 410 PRO A O 1
ATOM 3114 N N . PHE A 1 411 ? -22.654 -8.958 37.725 1.00 77.50 411 PHE A N 1
ATOM 3115 C CA . PHE A 1 411 ? -22.578 -9.831 36.557 1.00 77.50 411 PHE A CA 1
ATOM 3116 C C . PHE A 1 411 ? -23.140 -11.227 36.868 1.00 77.50 411 PHE A C 1
ATOM 3118 O O . PHE A 1 411 ? -22.668 -11.892 37.792 1.00 77.50 411 PHE A O 1
ATOM 3125 N N . PRO A 1 412 ? -24.136 -11.703 36.097 1.00 87.12 412 PRO A N 1
ATOM 3126 C CA . PRO A 1 412 ? -24.559 -13.094 36.168 1.00 87.12 412 PRO A CA 1
ATOM 3127 C C . PRO A 1 412 ? -23.482 -14.016 35.573 1.00 87.12 412 PRO A C 1
ATOM 3129 O O . PRO A 1 412 ? -22.460 -13.569 35.048 1.00 87.12 412 PRO A O 1
ATOM 3132 N N . GLU A 1 413 ? -23.734 -15.323 35.618 1.00 93.44 413 GLU A N 1
ATOM 3133 C CA . GLU A 1 413 ? -22.994 -16.267 34.782 1.00 93.44 413 GLU A CA 1
ATOM 3134 C C . GLU A 1 413 ? -23.146 -15.877 33.304 1.00 93.44 413 GLU A C 1
ATOM 3136 O O . GLU A 1 413 ? -24.267 -15.719 32.807 1.00 93.44 413 GLU A O 1
ATOM 3141 N N . VAL A 1 414 ? -22.021 -15.743 32.604 1.00 93.62 414 VAL A N 1
ATOM 3142 C CA . VAL A 1 414 ? -21.975 -15.424 31.172 1.00 93.62 414 VAL A CA 1
ATOM 3143 C C . VAL A 1 414 ? -21.284 -16.547 30.408 1.00 93.62 414 VAL A C 1
ATOM 3145 O O . VAL A 1 414 ? -20.387 -17.214 30.926 1.00 93.62 414 VAL A O 1
ATOM 3148 N N . ARG A 1 415 ? -21.742 -16.792 29.176 1.00 95.81 415 ARG A N 1
ATOM 3149 C CA . ARG A 1 415 ? -21.261 -17.888 28.327 1.00 95.81 415 ARG A CA 1
ATOM 3150 C C . ARG A 1 415 ? -20.861 -17.366 26.956 1.00 95.81 415 ARG A C 1
ATOM 3152 O O . ARG A 1 415 ? -21.613 -16.615 26.343 1.00 95.81 415 ARG A O 1
ATOM 3159 N N . PHE A 1 416 ? -19.721 -17.828 26.463 1.00 95.19 416 PHE A N 1
ATOM 3160 C CA . PHE A 1 416 ? -19.144 -17.457 25.173 1.00 95.19 416 PHE A CA 1
ATOM 3161 C C . PHE A 1 416 ? -18.938 -18.699 24.310 1.00 95.19 416 PHE A C 1
ATOM 3163 O O . PHE A 1 416 ? -18.698 -19.783 24.843 1.00 95.19 416 PHE A O 1
ATOM 3170 N N . ASP A 1 417 ? -18.979 -18.555 22.985 1.00 95.19 417 ASP A N 1
ATOM 3171 C CA . ASP A 1 417 ? -18.468 -19.598 22.093 1.00 95.19 417 ASP A CA 1
ATOM 3172 C C . ASP A 1 417 ? -16.954 -19.761 22.302 1.00 95.19 417 ASP A C 1
ATOM 3174 O O . ASP A 1 417 ? -16.200 -18.788 22.305 1.00 95.19 417 ASP A O 1
ATOM 3178 N N . ALA A 1 418 ? -16.492 -20.995 22.500 1.00 95.00 418 ALA A N 1
ATOM 3179 C CA . ALA A 1 418 ? -15.095 -21.248 22.831 1.00 95.00 418 ALA A CA 1
ATOM 3180 C C . ALA A 1 418 ? -14.127 -20.975 21.669 1.00 95.00 418 ALA A C 1
ATOM 3182 O O . ALA A 1 418 ? -12.947 -20.725 21.916 1.00 95.00 418 ALA A O 1
ATOM 3183 N N . GLY A 1 419 ? -14.590 -21.056 20.419 1.00 92.94 419 GLY A N 1
ATOM 3184 C CA . GLY A 1 419 ? -13.789 -20.733 19.243 1.00 92.94 419 GLY A CA 1
ATOM 3185 C C . GLY A 1 419 ? -13.597 -19.227 19.092 1.00 92.94 419 GLY A C 1
ATOM 3186 O O . GLY A 1 419 ? -12.467 -18.776 18.904 1.00 92.94 419 GLY A O 1
ATOM 3187 N N . GLU A 1 420 ? -14.679 -18.459 19.229 1.00 92.44 420 GLU A N 1
ATOM 3188 C CA . GLU A 1 420 ? -14.651 -16.991 19.185 1.00 92.44 420 GLU A CA 1
ATOM 3189 C C . GLU A 1 420 ? -13.825 -16.407 20.337 1.00 92.44 420 GLU A C 1
ATOM 3191 O O . GLU A 1 420 ? -12.962 -15.558 20.113 1.00 92.44 420 GLU A O 1
ATOM 3196 N N . TYR A 1 421 ? -14.019 -16.931 21.549 1.00 94.94 421 TYR A N 1
ATOM 3197 C CA . TYR A 1 421 ? -13.285 -16.528 22.746 1.00 94.94 421 TYR A CA 1
ATOM 3198 C C . TYR A 1 421 ? -11.764 -16.692 22.586 1.00 94.94 421 TYR A C 1
ATOM 3200 O O . TYR A 1 421 ? -10.988 -15.769 22.830 1.00 94.94 421 TYR A O 1
ATOM 3208 N N . GLU A 1 422 ? -11.321 -17.860 22.112 1.00 93.38 422 GLU A N 1
ATOM 3209 C CA . GLU A 1 422 ? -9.898 -18.158 21.922 1.00 93.38 422 GLU A CA 1
ATOM 3210 C C . GLU A 1 422 ? -9.290 -17.380 20.741 1.00 93.38 422 GLU A C 1
ATOM 3212 O O . GLU A 1 422 ? -8.118 -16.996 20.776 1.00 93.38 422 GLU A O 1
ATOM 3217 N N . ALA A 1 423 ? -10.068 -17.138 19.680 1.00 88.62 423 ALA A N 1
ATOM 3218 C CA . ALA A 1 423 ? -9.633 -16.307 18.560 1.00 88.62 423 ALA A CA 1
ATOM 3219 C C . ALA A 1 423 ? -9.393 -14.856 19.000 1.00 88.62 423 ALA A C 1
ATOM 3221 O O . ALA A 1 423 ? -8.400 -14.243 18.595 1.00 88.62 423 ALA A O 1
ATOM 3222 N N . GLU A 1 424 ? -10.264 -14.335 19.861 1.00 93.94 424 GLU A N 1
ATOM 3223 C CA . GLU A 1 424 ? -10.141 -12.996 20.417 1.00 93.94 424 GLU A CA 1
ATOM 3224 C C . GLU A 1 424 ? -8.941 -12.866 21.360 1.00 93.94 424 GLU A C 1
ATOM 3226 O O . GLU A 1 424 ? -8.156 -11.927 21.208 1.00 93.94 424 GLU A O 1
ATOM 3231 N N . LEU A 1 425 ? -8.720 -13.833 22.261 1.00 92.88 425 LEU A N 1
ATOM 3232 C CA . LEU A 1 425 ? -7.519 -13.841 23.104 1.00 92.88 425 LEU A CA 1
ATOM 3233 C C . LEU A 1 425 ? -6.245 -13.832 22.257 1.00 92.88 425 LEU A C 1
ATOM 3235 O O . LEU A 1 425 ? -5.378 -12.990 22.464 1.00 92.88 425 LEU A O 1
ATOM 3239 N N . LYS A 1 426 ? -6.162 -14.670 21.215 1.00 86.81 426 LYS A N 1
ATOM 3240 C CA . LYS A 1 426 ? -5.007 -14.676 20.298 1.00 86.81 426 LYS A CA 1
ATOM 3241 C C . LYS A 1 426 ? -4.792 -13.338 19.597 1.00 86.81 426 LYS A C 1
ATOM 3243 O O . LYS A 1 426 ? -3.644 -12.944 19.376 1.00 86.81 426 LYS A O 1
ATOM 3248 N N . ARG A 1 427 ? -5.868 -12.647 19.211 1.00 90.25 427 ARG A N 1
ATOM 3249 C CA . ARG A 1 427 ? -5.787 -11.305 18.621 1.00 90.25 427 ARG A CA 1
ATOM 3250 C C . ARG A 1 427 ? -5.232 -10.306 19.638 1.00 90.25 427 ARG A C 1
ATOM 3252 O O . ARG A 1 427 ? -4.299 -9.575 19.303 1.00 90.25 427 ARG A O 1
ATOM 3259 N N . ALA A 1 428 ? -5.777 -10.296 20.853 1.00 86.31 428 ALA A N 1
ATOM 3260 C CA . ALA A 1 428 ? -5.363 -9.398 21.926 1.00 86.31 428 ALA A CA 1
ATOM 3261 C C . ALA A 1 428 ? -3.898 -9.624 22.338 1.00 86.31 428 ALA A C 1
ATOM 3263 O O . ALA A 1 428 ? -3.138 -8.660 22.414 1.00 86.31 428 ALA A O 1
ATOM 3264 N N . THR A 1 429 ? -3.458 -10.880 22.475 1.00 84.50 429 THR A N 1
ATOM 3265 C CA . THR A 1 429 ? -2.058 -11.240 22.759 1.00 84.50 429 THR A CA 1
ATOM 3266 C C . THR A 1 429 ? -1.094 -10.681 21.716 1.00 84.50 429 THR A C 1
ATOM 3268 O O . THR A 1 429 ? -0.067 -10.107 22.077 1.00 84.50 429 THR A O 1
ATOM 3271 N N . ARG A 1 430 ? -1.419 -10.788 20.421 1.00 76.50 430 ARG A N 1
ATOM 3272 C CA . ARG A 1 430 ? -0.571 -10.236 19.348 1.00 76.50 430 ARG A CA 1
ATOM 3273 C C . ARG A 1 430 ? -0.482 -8.714 19.409 1.00 76.50 430 ARG A C 1
ATOM 3275 O O . ARG A 1 430 ? 0.603 -8.167 19.271 1.00 76.50 430 ARG A O 1
ATOM 3282 N N . ALA A 1 431 ? -1.607 -8.034 19.625 1.00 77.25 431 ALA A N 1
ATOM 3283 C CA . ALA A 1 431 ? -1.625 -6.576 19.713 1.00 77.25 431 ALA A CA 1
ATOM 3284 C C . ALA A 1 431 ? -0.807 -6.068 20.913 1.00 77.25 431 ALA A C 1
ATOM 3286 O O . ALA A 1 431 ? -0.005 -5.148 20.767 1.00 77.25 431 ALA A O 1
ATOM 3287 N N . HIS A 1 432 ? -0.969 -6.704 22.076 1.00 78.25 432 HIS A N 1
ATOM 3288 C CA . HIS A 1 432 ? -0.286 -6.302 23.300 1.00 78.25 432 HIS A CA 1
ATOM 3289 C C . HIS A 1 432 ? 1.228 -6.577 23.268 1.00 78.25 432 HIS A C 1
ATOM 3291 O O . HIS A 1 432 ? 2.023 -5.760 23.737 1.00 78.25 432 HIS A O 1
ATOM 3297 N N . THR A 1 433 ? 1.649 -7.697 22.671 1.00 72.12 433 THR A N 1
ATOM 3298 C CA . THR A 1 433 ? 3.076 -8.048 22.569 1.00 72.12 433 THR A CA 1
ATOM 3299 C C . THR A 1 433 ? 3.856 -6.982 21.786 1.00 72.12 433 THR A C 1
ATOM 3301 O O . THR A 1 433 ? 4.918 -6.552 22.237 1.00 72.12 433 THR A O 1
ATOM 3304 N N . ALA A 1 434 ? 3.301 -6.459 20.688 1.00 68.44 434 ALA A N 1
ATOM 3305 C CA . ALA A 1 434 ? 3.946 -5.417 19.891 1.00 68.44 434 ALA A CA 1
ATOM 3306 C C . ALA A 1 434 ? 4.148 -4.093 20.657 1.00 68.44 434 ALA A C 1
ATOM 3308 O O . ALA A 1 434 ? 5.205 -3.468 20.539 1.00 68.44 434 ALA A O 1
ATOM 3309 N N . GLU A 1 435 ? 3.160 -3.670 21.452 1.00 71.50 435 GLU A N 1
ATOM 3310 C CA . GLU A 1 435 ? 3.225 -2.450 22.271 1.00 71.50 435 GLU A CA 1
ATOM 3311 C C . GLU A 1 435 ? 4.277 -2.585 23.379 1.00 71.50 435 GLU A C 1
ATOM 3313 O O . GLU A 1 435 ? 5.151 -1.727 23.525 1.00 71.50 435 GLU A O 1
ATOM 3318 N N . ARG A 1 436 ? 4.306 -3.727 24.072 1.00 69.94 436 ARG A N 1
ATOM 3319 C CA . ARG A 1 436 ? 5.293 -3.965 25.126 1.00 69.94 436 ARG A CA 1
ATOM 3320 C C . ARG A 1 436 ? 6.719 -4.090 24.612 1.00 69.94 436 ARG A C 1
ATOM 3322 O O . ARG A 1 436 ? 7.642 -3.655 25.291 1.00 69.94 436 ARG A O 1
ATOM 3329 N N . VAL A 1 437 ? 6.949 -4.641 23.420 1.00 72.94 437 VAL A N 1
ATOM 3330 C CA . VAL A 1 437 ? 8.303 -4.638 22.836 1.00 72.94 437 VAL A CA 1
ATOM 3331 C C . VAL A 1 437 ? 8.845 -3.206 22.722 1.00 72.94 437 VAL A C 1
ATOM 3333 O O . VAL A 1 437 ? 10.047 -2.988 22.879 1.00 72.94 437 VAL A O 1
ATOM 3336 N N . LEU A 1 438 ? 7.980 -2.217 22.480 1.00 71.25 438 LEU A N 1
ATOM 3337 C CA . LEU A 1 438 ? 8.372 -0.808 22.476 1.00 71.25 438 LEU A CA 1
ATOM 3338 C C . LEU A 1 438 ? 8.630 -0.288 23.895 1.00 71.25 438 LEU A C 1
ATOM 3340 O O . LEU A 1 438 ? 9.655 0.354 24.110 1.00 71.25 438 LEU A O 1
ATOM 3344 N N . GLU A 1 439 ? 7.765 -0.605 24.860 1.00 73.38 439 GLU A N 1
ATOM 3345 C CA . GLU A 1 439 ? 7.939 -0.207 26.265 1.00 73.38 439 GLU A CA 1
ATOM 3346 C C . GLU A 1 439 ? 9.213 -0.794 26.893 1.00 73.38 439 GLU A C 1
ATOM 3348 O O . GLU A 1 439 ? 10.007 -0.058 27.474 1.00 73.38 439 GLU A O 1
ATOM 3353 N N . LEU A 1 440 ? 9.461 -2.098 26.728 1.00 73.19 440 LEU A N 1
ATOM 3354 C CA . LEU A 1 440 ? 10.660 -2.784 27.227 1.00 73.19 440 LEU A CA 1
ATOM 3355 C C . LEU A 1 440 ? 11.931 -2.192 26.623 1.00 73.19 440 LEU A C 1
ATOM 3357 O O . LEU A 1 440 ? 12.940 -2.049 27.310 1.00 73.19 440 LEU A O 1
ATOM 3361 N N . ALA A 1 441 ? 11.880 -1.802 25.348 1.00 69.19 441 ALA A N 1
ATOM 3362 C CA . ALA A 1 441 ? 12.986 -1.111 24.701 1.00 69.19 441 ALA A CA 1
ATOM 3363 C C . ALA A 1 441 ? 13.252 0.262 25.322 1.00 69.19 441 ALA A C 1
ATOM 3365 O O . ALA A 1 441 ? 14.410 0.637 25.490 1.00 69.19 441 ALA A O 1
ATOM 3366 N N . THR A 1 442 ? 12.202 0.999 25.688 1.00 72.88 442 THR A N 1
ATOM 3367 C CA . THR A 1 442 ? 12.326 2.272 26.408 1.00 72.88 442 THR A CA 1
ATOM 3368 C C . THR A 1 442 ? 12.833 2.074 27.837 1.00 72.88 442 THR A C 1
ATOM 3370 O O . THR A 1 442 ? 13.652 2.864 28.301 1.00 72.88 442 THR A O 1
ATOM 3373 N N . ALA A 1 443 ? 12.392 1.016 28.518 1.00 74.75 443 ALA A N 1
ATOM 3374 C CA . ALA A 1 443 ? 12.819 0.673 29.873 1.00 74.75 443 ALA A CA 1
ATOM 3375 C C . ALA A 1 443 ? 14.230 0.056 29.936 1.00 74.75 443 ALA A C 1
ATOM 3377 O O . ALA A 1 443 ? 14.829 0.003 31.008 1.00 74.75 443 ALA A O 1
ATOM 3378 N N . GLY A 1 444 ? 14.768 -0.406 28.803 1.00 79.62 444 GLY A N 1
ATOM 3379 C CA . GLY A 1 444 ? 16.043 -1.119 28.740 1.00 79.62 444 GLY A CA 1
ATOM 3380 C C . GLY A 1 444 ? 15.980 -2.553 29.280 1.00 79.62 444 GLY A C 1
ATOM 3381 O O . GLY A 1 444 ? 17.018 -3.095 29.658 1.00 79.62 444 GLY A O 1
ATOM 3382 N N . ASP A 1 445 ? 14.795 -3.174 29.327 1.00 84.06 445 ASP A N 1
ATOM 3383 C CA . ASP A 1 445 ? 14.625 -4.560 29.783 1.00 84.06 445 ASP A CA 1
ATOM 3384 C C . ASP A 1 445 ? 15.024 -5.553 28.683 1.00 84.06 445 ASP A C 1
ATOM 3386 O O . ASP A 1 445 ? 14.224 -6.074 27.900 1.00 84.06 445 ASP A O 1
ATOM 3390 N N . GLU A 1 446 ? 16.329 -5.777 28.620 1.00 88.12 446 GLU A N 1
ATOM 3391 C CA . GLU A 1 446 ? 16.978 -6.607 27.621 1.00 88.12 446 GLU A CA 1
ATOM 3392 C C . GLU A 1 446 ? 16.559 -8.082 27.687 1.00 88.12 446 GLU A C 1
ATOM 3394 O O . GLU A 1 446 ? 16.347 -8.710 26.649 1.00 88.12 446 GLU A O 1
ATOM 3399 N N . GLN A 1 447 ? 16.417 -8.642 28.891 1.00 86.00 447 GLN A N 1
ATOM 3400 C CA . GLN A 1 447 ? 16.182 -10.075 29.066 1.00 86.00 447 GLN A CA 1
ATOM 3401 C C . GLN A 1 447 ? 14.796 -10.476 28.550 1.00 86.00 447 GLN A C 1
ATOM 3403 O O . GLN A 1 447 ? 14.639 -11.526 27.924 1.00 86.00 447 GLN A O 1
ATOM 3408 N N . THR A 1 448 ? 13.801 -9.613 28.753 1.00 81.00 448 THR A N 1
ATOM 3409 C CA . THR A 1 448 ? 12.449 -9.833 28.234 1.00 81.00 448 THR A CA 1
ATOM 3410 C C . THR A 1 448 ? 12.398 -9.653 26.716 1.00 81.00 448 THR A C 1
ATOM 3412 O O . THR A 1 448 ? 11.739 -10.429 26.025 1.00 81.00 448 THR A O 1
ATOM 3415 N N . LEU A 1 449 ? 13.139 -8.687 26.159 1.00 82.81 449 LEU A N 1
ATOM 3416 C CA . LEU A 1 449 ? 13.265 -8.544 24.705 1.00 82.81 449 LEU A CA 1
ATOM 3417 C C . LEU A 1 449 ? 13.926 -9.765 24.058 1.00 82.81 449 LEU A C 1
ATOM 3419 O O . LEU A 1 449 ? 13.494 -10.176 22.984 1.00 82.81 449 LEU A O 1
ATOM 3423 N N . ILE A 1 450 ? 14.929 -10.358 24.710 1.00 85.44 450 ILE A N 1
ATOM 3424 C CA . ILE A 1 450 ? 15.548 -11.621 24.288 1.00 85.44 450 ILE A CA 1
ATOM 3425 C C . ILE A 1 450 ? 14.505 -12.742 24.239 1.00 85.44 450 ILE A C 1
ATOM 3427 O O . ILE A 1 450 ? 14.376 -13.394 23.207 1.00 85.44 450 ILE A O 1
ATOM 3431 N N . ALA A 1 451 ? 13.704 -12.913 25.293 1.00 82.06 451 ALA A N 1
ATOM 3432 C CA . ALA A 1 451 ? 12.670 -13.949 25.328 1.00 82.06 451 ALA A CA 1
ATOM 3433 C C . ALA A 1 451 ? 11.618 -13.772 24.213 1.00 82.06 451 ALA A C 1
ATOM 3435 O O . ALA A 1 451 ? 11.225 -14.743 23.567 1.00 82.06 451 ALA A O 1
ATOM 3436 N N . ILE A 1 452 ? 11.200 -12.531 23.928 1.00 79.62 452 ILE A N 1
ATOM 3437 C CA . ILE A 1 452 ? 10.272 -12.243 22.818 1.00 79.62 452 ILE A CA 1
ATOM 3438 C C . ILE A 1 452 ? 10.939 -12.502 21.460 1.00 79.62 452 ILE A C 1
ATOM 3440 O O . ILE A 1 452 ? 10.279 -12.937 20.519 1.00 79.62 452 ILE A O 1
ATOM 3444 N N . ALA A 1 453 ? 12.237 -12.234 21.337 1.00 81.81 453 ALA A N 1
ATOM 3445 C CA . ALA A 1 453 ? 12.975 -12.436 20.100 1.00 81.81 453 ALA A CA 1
ATOM 3446 C C . ALA A 1 453 ? 13.251 -13.917 19.776 1.00 81.81 453 ALA A C 1
ATOM 3448 O O . ALA A 1 453 ? 13.484 -14.227 18.609 1.00 81.81 453 ALA A O 1
ATOM 3449 N N . GLU A 1 454 ? 13.233 -14.813 20.770 1.00 81.25 454 GLU A N 1
ATOM 3450 C CA . GLU A 1 454 ? 13.442 -16.255 20.572 1.00 81.25 454 GLU A CA 1
ATOM 3451 C C . GLU A 1 454 ? 12.203 -16.945 19.992 1.00 81.25 454 GLU A C 1
ATOM 3453 O O . GLU A 1 454 ? 12.321 -17.608 18.967 1.00 81.25 454 GLU A O 1
ATOM 3458 N N . ASP A 1 455 ? 11.025 -16.733 20.586 1.00 71.69 455 ASP A N 1
ATOM 3459 C CA . ASP A 1 455 ? 9.815 -17.503 20.242 1.00 71.69 455 ASP A CA 1
ATOM 3460 C C . ASP A 1 455 ? 8.533 -16.648 20.148 1.00 71.69 455 ASP A C 1
ATOM 3462 O O . ASP A 1 455 ? 7.420 -17.165 20.010 1.00 71.69 455 ASP A O 1
ATOM 3466 N N . GLY A 1 456 ? 8.654 -15.321 20.231 1.00 67.38 456 GLY A N 1
ATOM 3467 C CA . GLY A 1 456 ? 7.513 -14.412 20.264 1.00 67.38 456 GLY A CA 1
ATOM 3468 C C . GLY A 1 456 ? 6.940 -14.073 18.878 1.00 67.38 456 GLY A C 1
ATOM 3469 O O . GLY A 1 456 ? 7.672 -13.994 17.888 1.00 67.38 456 GLY A O 1
ATOM 3470 N N . PRO A 1 457 ? 5.629 -13.768 18.786 1.00 58.62 457 PRO A N 1
ATOM 3471 C CA . PRO A 1 457 ? 4.982 -13.343 17.539 1.00 58.62 457 PRO A CA 1
ATOM 3472 C C . PRO A 1 457 ? 5.575 -12.049 16.946 1.00 58.62 457 PRO A C 1
ATOM 3474 O O . PRO A 1 457 ? 5.392 -11.787 15.759 1.00 58.62 457 PRO A O 1
ATOM 3477 N N . ASP A 1 458 ? 6.320 -11.281 17.748 1.00 73.25 458 ASP A N 1
ATOM 3478 C CA . ASP A 1 458 ? 6.943 -10.003 17.388 1.00 73.25 458 ASP A CA 1
ATOM 3479 C C . ASP A 1 458 ? 8.480 -10.060 17.374 1.00 73.25 458 ASP A C 1
ATOM 3481 O O . ASP A 1 458 ? 9.151 -9.041 17.570 1.00 73.25 458 ASP A O 1
ATOM 3485 N N . ALA A 1 459 ? 9.060 -11.238 17.119 1.00 74.19 459 ALA A N 1
ATOM 3486 C CA . ALA A 1 459 ? 10.506 -11.450 17.146 1.00 74.19 459 ALA A CA 1
ATOM 3487 C C . ALA A 1 459 ? 11.300 -10.426 16.307 1.00 74.19 459 ALA A C 1
ATOM 3489 O O . ALA A 1 459 ? 12.299 -9.887 16.773 1.00 74.19 459 ALA A O 1
ATOM 3490 N N . ASP A 1 460 ? 10.829 -10.049 15.112 1.00 72.25 460 ASP A N 1
ATOM 3491 C CA . ASP A 1 460 ? 11.490 -9.028 14.275 1.00 72.25 460 ASP A CA 1
ATOM 3492 C C . ASP A 1 460 ? 11.466 -7.624 14.915 1.00 72.25 460 ASP A C 1
ATOM 3494 O O . ASP A 1 460 ? 12.431 -6.860 14.811 1.00 72.25 460 ASP A O 1
ATOM 3498 N N . LEU A 1 461 ? 10.393 -7.265 15.632 1.00 76.94 461 LEU A N 1
ATOM 3499 C CA . LEU A 1 461 ? 10.348 -6.011 16.384 1.00 76.94 461 LEU A CA 1
ATOM 3500 C C . LEU A 1 461 ? 11.293 -6.061 17.588 1.00 76.94 461 LEU A C 1
ATOM 3502 O O . LEU A 1 461 ? 12.024 -5.093 17.800 1.00 76.94 461 LEU A O 1
ATOM 3506 N N . ALA A 1 462 ? 11.343 -7.178 18.313 1.00 81.06 462 ALA A N 1
ATOM 3507 C CA . ALA A 1 462 ? 12.246 -7.360 19.446 1.00 81.06 462 ALA A CA 1
ATOM 3508 C C . ALA A 1 462 ? 13.722 -7.336 19.011 1.00 81.06 462 ALA A C 1
ATOM 3510 O O . ALA A 1 462 ? 14.511 -6.572 19.566 1.00 81.06 462 ALA A O 1
ATOM 3511 N N . VAL A 1 463 ? 14.079 -8.035 17.926 1.00 81.38 463 VAL A N 1
ATOM 3512 C CA . VAL A 1 463 ? 15.411 -7.987 17.291 1.00 81.38 463 VAL A CA 1
ATOM 3513 C C . VAL A 1 463 ? 15.794 -6.552 16.917 1.00 81.38 463 VAL A C 1
ATOM 3515 O O . VAL A 1 463 ? 16.923 -6.116 17.165 1.00 81.38 463 VAL A O 1
ATOM 3518 N N . ARG A 1 464 ? 14.857 -5.767 16.363 1.00 80.56 464 ARG A N 1
ATOM 3519 C CA . ARG A 1 464 ? 15.104 -4.346 16.068 1.00 80.56 464 ARG A CA 1
ATOM 3520 C C . ARG A 1 464 ? 15.425 -3.538 17.319 1.00 80.56 464 ARG A C 1
ATOM 3522 O O . ARG A 1 464 ? 16.274 -2.651 17.226 1.00 80.56 464 ARG A O 1
ATOM 3529 N N . GLN A 1 465 ? 14.765 -3.793 18.444 1.00 86.12 465 GLN A N 1
ATOM 3530 C CA . GLN A 1 465 ? 15.027 -3.058 19.682 1.00 86.12 465 GLN A CA 1
ATOM 3531 C C . GLN A 1 465 ? 16.318 -3.516 20.362 1.00 86.12 465 GLN A C 1
ATOM 3533 O O . GLN A 1 465 ? 17.129 -2.666 20.718 1.00 86.12 465 GLN A O 1
ATOM 3538 N N . LEU A 1 466 ? 16.590 -4.823 20.415 1.00 86.31 466 LEU A N 1
ATOM 3539 C CA . LEU A 1 466 ? 17.868 -5.367 20.891 1.00 86.31 466 LEU A CA 1
ATOM 3540 C C . LEU A 1 466 ? 19.054 -4.761 20.129 1.00 86.31 466 LEU A C 1
ATOM 3542 O O . LEU A 1 466 ? 20.037 -4.344 20.736 1.00 86.31 466 LEU A O 1
ATOM 3546 N N . SER A 1 467 ? 18.930 -4.601 18.804 1.00 83.69 467 SER A N 1
ATOM 3547 C CA . SER A 1 467 ? 19.975 -3.961 17.986 1.00 83.69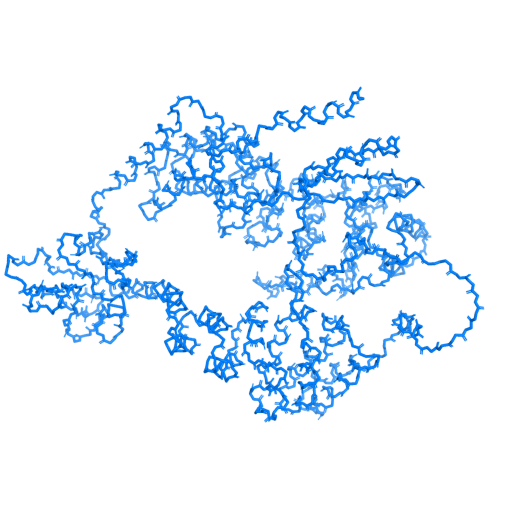 467 SER A CA 1
ATOM 3548 C C . SER A 1 467 ? 20.208 -2.479 18.312 1.00 83.69 467 SER A C 1
ATOM 3550 O O . SER A 1 467 ? 21.259 -1.941 17.982 1.00 83.69 467 SER A O 1
ATOM 3552 N N . ARG A 1 468 ? 19.236 -1.804 18.941 1.00 84.12 468 ARG A N 1
ATOM 3553 C CA . ARG A 1 468 ? 19.348 -0.401 19.369 1.00 84.12 468 ARG A CA 1
ATOM 3554 C C . ARG A 1 468 ? 19.902 -0.257 20.778 1.00 84.12 468 ARG A C 1
ATOM 3556 O O . ARG A 1 468 ? 20.563 0.743 21.033 1.00 84.12 468 ARG A O 1
ATOM 3563 N N . LEU A 1 469 ? 19.626 -1.217 21.663 1.00 85.56 469 LEU A N 1
ATOM 3564 C CA . LEU A 1 469 ? 20.144 -1.200 23.032 1.00 85.56 469 LEU A CA 1
ATOM 3565 C C . LEU A 1 469 ? 21.676 -1.250 23.047 1.00 85.56 469 LEU A C 1
ATOM 3567 O O . LEU A 1 469 ? 22.298 -0.569 23.856 1.00 85.56 469 LEU A O 1
ATOM 3571 N N . GLY A 1 470 ? 22.283 -2.023 22.136 1.00 82.94 470 GLY A N 1
ATOM 3572 C CA . GLY A 1 470 ? 23.739 -2.059 21.956 1.00 82.94 470 GLY A CA 1
ATOM 3573 C C . GLY A 1 470 ? 24.515 -2.580 23.172 1.00 82.94 470 GLY A C 1
ATOM 3574 O O . GLY A 1 470 ? 25.717 -2.345 23.282 1.00 82.94 470 GLY A O 1
ATOM 3575 N N . THR A 1 471 ? 23.846 -3.262 24.102 1.00 87.56 471 THR A N 1
ATOM 3576 C CA . THR A 1 471 ? 24.489 -3.860 25.273 1.00 87.56 471 THR A CA 1
ATOM 3577 C C . THR A 1 471 ? 25.323 -5.082 24.860 1.00 87.56 471 THR A C 1
ATOM 3579 O O . THR A 1 471 ? 25.007 -5.740 23.863 1.00 87.56 471 THR A O 1
ATOM 3582 N N . PRO A 1 472 ? 26.384 -5.442 25.612 1.00 85.69 472 PRO A N 1
ATOM 3583 C CA . PRO A 1 472 ? 27.193 -6.623 25.307 1.00 85.69 472 PRO A CA 1
ATOM 3584 C C . PRO A 1 472 ? 26.385 -7.924 25.257 1.00 85.69 472 PRO A C 1
ATOM 3586 O O . PRO A 1 472 ? 26.664 -8.781 24.424 1.00 85.69 472 PRO A O 1
ATOM 3589 N N . SER A 1 473 ? 25.379 -8.057 26.122 1.00 84.00 473 SER A N 1
ATOM 3590 C CA . SER A 1 473 ? 24.503 -9.228 26.190 1.00 84.00 473 SER A CA 1
ATOM 3591 C C . SER A 1 473 ? 23.533 -9.287 24.998 1.00 84.00 473 SER A C 1
ATOM 3593 O O . SER A 1 473 ? 23.413 -10.345 24.379 1.00 84.00 473 SER A O 1
ATOM 3595 N N . ALA A 1 474 ? 22.969 -8.152 24.560 1.00 85.81 474 ALA A N 1
ATOM 3596 C CA . ALA A 1 474 ? 22.109 -8.095 23.379 1.00 85.81 474 ALA A CA 1
ATOM 3597 C C . ALA A 1 474 ? 22.923 -8.362 22.114 1.00 85.81 474 ALA A C 1
ATOM 3599 O O . ALA A 1 474 ? 22.489 -9.113 21.246 1.00 85.81 474 ALA A O 1
ATOM 3600 N N . ALA A 1 475 ? 24.131 -7.800 22.023 1.00 85.00 475 ALA A N 1
ATOM 3601 C CA . ALA A 1 475 ? 25.075 -8.099 20.954 1.00 85.00 475 ALA A CA 1
ATOM 3602 C C . ALA A 1 475 ? 25.419 -9.595 20.916 1.00 85.00 475 ALA A C 1
ATOM 3604 O O . ALA A 1 475 ? 25.423 -10.207 19.849 1.00 85.00 475 ALA A O 1
ATOM 3605 N N . ASP A 1 476 ? 25.662 -10.210 22.074 1.00 83.00 476 ASP A N 1
ATOM 3606 C CA . ASP A 1 476 ? 25.966 -11.633 22.168 1.00 83.00 476 ASP A CA 1
ATOM 3607 C C . ASP A 1 476 ? 24.785 -12.532 21.782 1.00 83.00 476 ASP A C 1
ATOM 3609 O O . ASP A 1 476 ? 24.962 -13.525 21.072 1.00 83.00 476 ASP A O 1
ATOM 3613 N N . TRP A 1 477 ? 23.569 -12.154 22.175 1.00 88.19 477 TRP A N 1
ATOM 3614 C CA . TRP A 1 477 ? 22.352 -12.837 21.757 1.00 88.19 477 TRP A CA 1
ATOM 3615 C C . TRP A 1 477 ? 22.096 -12.672 20.253 1.00 88.19 477 TRP A C 1
ATOM 3617 O O . TRP A 1 477 ? 21.864 -13.660 19.559 1.00 88.19 477 TRP A O 1
ATOM 3627 N N . LEU A 1 478 ? 22.215 -11.454 19.710 1.00 86.94 478 LEU A N 1
ATOM 3628 C CA . LEU A 1 478 ? 22.061 -11.180 18.276 1.00 86.94 478 LEU A CA 1
ATOM 3629 C C . LEU A 1 478 ? 23.073 -11.985 17.445 1.00 86.94 478 LEU A C 1
ATOM 3631 O O . LEU A 1 478 ? 22.707 -12.518 16.396 1.00 86.94 478 LEU A O 1
ATOM 3635 N N . ARG A 1 479 ? 24.315 -12.138 17.933 1.00 79.88 479 ARG A N 1
ATOM 3636 C CA . ARG A 1 479 ? 25.331 -13.004 17.310 1.00 79.88 479 ARG A CA 1
ATOM 3637 C C . ARG A 1 479 ? 24.902 -14.469 17.266 1.00 79.88 479 ARG A C 1
ATOM 3639 O O . ARG A 1 479 ? 25.096 -15.126 16.251 1.00 79.88 479 ARG A O 1
ATOM 3646 N N . ARG A 1 480 ? 24.316 -14.983 18.348 1.00 77.00 480 ARG A N 1
ATOM 3647 C CA . ARG A 1 480 ? 23.945 -16.402 18.450 1.00 77.00 480 ARG A CA 1
ATOM 3648 C C . ARG A 1 480 ? 22.612 -16.738 17.781 1.00 77.00 480 ARG A C 1
ATOM 3650 O O . ARG A 1 480 ? 22.477 -17.838 17.261 1.00 77.00 480 ARG A O 1
ATOM 3657 N N . ASN A 1 481 ? 21.645 -15.818 17.776 1.00 77.88 481 ASN A N 1
ATOM 3658 C CA . ASN A 1 481 ? 20.240 -16.144 17.499 1.00 77.88 481 ASN A CA 1
ATOM 3659 C C . ASN A 1 481 ? 19.598 -15.326 16.371 1.00 77.88 481 ASN A C 1
ATOM 3661 O O . ASN A 1 481 ? 18.893 -15.903 15.547 1.00 77.88 481 ASN A O 1
ATOM 3665 N N . ALA A 1 482 ? 19.892 -14.029 16.214 1.00 66.00 482 ALA A N 1
ATOM 3666 C CA . ALA A 1 482 ? 19.373 -13.278 15.055 1.00 66.00 482 ALA A CA 1
ATOM 3667 C C . ALA A 1 482 ? 19.944 -13.806 13.723 1.00 66.00 482 ALA A C 1
ATOM 3669 O O . ALA A 1 482 ? 19.318 -13.705 12.672 1.00 66.00 482 ALA A O 1
ATOM 3670 N N . ILE A 1 483 ? 21.116 -14.438 13.797 1.00 59.72 483 ILE A N 1
ATOM 3671 C CA . ILE A 1 483 ? 21.805 -15.169 12.728 1.00 59.72 483 ILE A CA 1
ATOM 3672 C C . ILE A 1 483 ? 21.070 -16.470 12.325 1.00 59.72 483 ILE A C 1
ATOM 3674 O O . ILE A 1 483 ? 21.170 -16.895 11.166 1.00 59.72 483 ILE A O 1
ATOM 3678 N N . ARG A 1 484 ? 20.303 -17.066 13.250 1.00 58.09 484 ARG A N 1
ATOM 3679 C CA . ARG A 1 484 ? 19.518 -18.303 13.071 1.00 58.09 484 ARG A CA 1
ATOM 3680 C C . ARG A 1 484 ? 18.115 -18.070 12.526 1.00 58.09 484 ARG A C 1
ATOM 3682 O O . ARG A 1 484 ? 17.490 -19.010 12.051 1.00 58.09 484 ARG A O 1
ATOM 3689 N N . HIS A 1 485 ? 17.613 -16.841 12.600 1.00 60.53 485 HIS A N 1
ATOM 3690 C CA . HIS A 1 485 ? 16.252 -16.543 12.186 1.00 60.53 485 HIS A CA 1
ATOM 3691 C C . HIS A 1 485 ? 16.128 -16.707 10.660 1.00 60.53 485 HIS A C 1
ATOM 3693 O O . HIS A 1 485 ? 16.604 -15.872 9.893 1.00 60.53 485 HIS A O 1
ATOM 3699 N N . ASP A 1 486 ? 15.445 -17.764 10.207 1.00 56.97 486 ASP A N 1
ATOM 3700 C CA . ASP A 1 486 ? 15.106 -17.993 8.787 1.00 56.97 486 ASP A CA 1
ATOM 3701 C C . ASP A 1 486 ? 14.056 -16.992 8.253 1.00 56.97 486 ASP A C 1
ATOM 3703 O O . ASP A 1 486 ? 13.645 -17.039 7.092 1.00 56.97 486 ASP A O 1
ATOM 3707 N N . GLY A 1 487 ? 13.624 -16.059 9.106 1.00 58.19 487 GLY A N 1
ATOM 3708 C CA . GLY A 1 487 ? 12.699 -14.987 8.769 1.00 58.19 487 GLY A CA 1
ATOM 3709 C C . GLY A 1 487 ? 13.352 -13.908 7.904 1.00 58.19 487 GLY A C 1
ATOM 3710 O O . GLY A 1 487 ? 14.567 -13.705 7.907 1.00 58.19 487 GLY A O 1
ATOM 3711 N N . HIS A 1 488 ? 12.530 -13.177 7.154 1.00 65.69 488 HIS A N 1
ATOM 3712 C CA . HIS A 1 488 ? 12.985 -12.064 6.325 1.00 65.69 488 HIS A CA 1
ATOM 3713 C C . HIS A 1 488 ? 13.512 -10.900 7.184 1.00 65.69 488 HIS A C 1
ATOM 3715 O O . HIS A 1 488 ? 12.760 -10.006 7.563 1.00 65.69 488 HIS A O 1
ATOM 3721 N N . ILE A 1 489 ? 14.822 -10.867 7.449 1.00 75.19 489 ILE A N 1
ATOM 3722 C CA . ILE A 1 489 ? 15.482 -9.699 8.045 1.00 75.19 489 ILE A CA 1
ATOM 3723 C C . ILE A 1 489 ? 15.469 -8.565 7.014 1.00 75.19 489 ILE A C 1
ATOM 3725 O O . ILE A 1 489 ? 16.067 -8.673 5.940 1.00 75.19 489 ILE A O 1
ATOM 3729 N N . SER A 1 490 ? 14.800 -7.455 7.334 1.00 78.12 490 SER A N 1
ATOM 3730 C CA . SER A 1 490 ? 14.836 -6.269 6.470 1.00 78.12 490 SER A CA 1
ATOM 3731 C C . SER A 1 490 ? 16.282 -5.760 6.304 1.00 78.12 490 SER A C 1
ATOM 3733 O O . SER A 1 490 ? 17.057 -5.839 7.263 1.00 78.12 490 SER A O 1
ATOM 3735 N N . PRO A 1 491 ? 16.666 -5.152 5.160 1.00 80.38 491 PRO A N 1
ATOM 3736 C CA . PRO A 1 491 ? 18.015 -4.599 4.978 1.00 80.38 491 PRO A CA 1
ATOM 3737 C C . PRO A 1 491 ? 18.440 -3.660 6.121 1.00 80.38 491 PRO A C 1
ATOM 3739 O O . PRO A 1 491 ? 19.601 -3.630 6.525 1.00 80.38 491 PRO A O 1
ATOM 3742 N N . ARG A 1 492 ? 17.476 -2.919 6.686 1.00 79.44 492 ARG A N 1
ATOM 3743 C CA . ARG A 1 492 ? 17.692 -1.980 7.793 1.00 79.44 492 ARG A CA 1
ATOM 3744 C C . ARG A 1 492 ? 17.966 -2.678 9.119 1.00 79.44 492 ARG A C 1
ATOM 3746 O O . ARG A 1 492 ? 18.853 -2.241 9.848 1.00 79.44 492 ARG A O 1
ATOM 3753 N N . SER A 1 493 ? 17.211 -3.732 9.430 1.00 80.00 493 SER A N 1
ATOM 3754 C CA . SER A 1 493 ? 17.476 -4.574 10.600 1.00 80.00 493 SER A CA 1
ATOM 3755 C C . SER A 1 493 ? 18.857 -5.222 10.460 1.00 80.00 493 SER A C 1
ATOM 3757 O O . SER A 1 493 ? 19.652 -5.149 11.387 1.00 80.00 493 SER A O 1
ATOM 3759 N N . ALA A 1 494 ? 19.186 -5.741 9.272 1.00 87.94 494 ALA A N 1
ATOM 3760 C CA . ALA A 1 494 ? 20.473 -6.371 8.989 1.00 87.94 494 ALA A CA 1
ATOM 3761 C C . ALA A 1 494 ? 21.662 -5.414 9.207 1.00 87.94 494 ALA A C 1
ATOM 3763 O O . ALA A 1 494 ? 22.618 -5.780 9.885 1.00 87.94 494 ALA A O 1
ATOM 3764 N N . GLY A 1 495 ? 21.573 -4.164 8.730 1.00 87.62 495 GLY A N 1
ATOM 3765 C CA . GLY A 1 495 ? 22.603 -3.147 8.978 1.00 87.62 495 GLY A CA 1
ATOM 3766 C C . GLY A 1 495 ? 22.840 -2.882 10.469 1.00 87.62 495 GLY A C 1
ATOM 3767 O O . GLY A 1 495 ? 23.982 -2.905 10.922 1.00 87.62 495 GLY A O 1
ATOM 3768 N N . ARG A 1 496 ? 21.766 -2.723 11.254 1.00 84.75 496 ARG A N 1
ATOM 3769 C CA . ARG A 1 496 ? 21.877 -2.499 12.706 1.00 84.75 496 ARG A CA 1
ATOM 3770 C C . ARG A 1 496 ? 22.409 -3.708 13.458 1.00 84.75 496 ARG A C 1
ATOM 3772 O O . ARG A 1 496 ? 23.195 -3.540 14.379 1.00 84.75 496 ARG A O 1
ATOM 3779 N N . ILE A 1 497 ? 21.999 -4.915 13.071 1.00 87.38 497 ILE A N 1
ATOM 3780 C CA . ILE A 1 497 ? 22.547 -6.144 13.652 1.00 87.38 497 ILE A CA 1
ATOM 3781 C C . ILE A 1 497 ? 24.050 -6.205 13.364 1.00 87.38 497 ILE A C 1
ATOM 3783 O O . ILE A 1 497 ? 24.824 -6.488 14.271 1.00 87.38 497 ILE A O 1
ATOM 3787 N N . ALA A 1 498 ? 24.484 -5.875 12.142 1.00 89.88 498 ALA A N 1
ATOM 3788 C CA . ALA A 1 498 ? 25.904 -5.837 11.806 1.00 89.88 498 ALA A CA 1
ATOM 3789 C C . ALA A 1 498 ? 26.697 -4.825 12.661 1.00 89.88 498 ALA A C 1
ATOM 3791 O O . ALA A 1 498 ? 27.803 -5.152 13.082 1.00 89.88 498 ALA A O 1
ATOM 3792 N N . ASP A 1 499 ? 26.124 -3.649 12.964 1.00 87.88 499 ASP A N 1
ATOM 3793 C CA . ASP A 1 499 ? 26.733 -2.663 13.877 1.00 87.88 499 ASP A CA 1
ATOM 3794 C C . ASP A 1 499 ? 26.805 -3.180 15.312 1.00 87.88 499 ASP A C 1
ATOM 3796 O O . ASP A 1 499 ? 27.871 -3.186 15.921 1.00 87.88 499 ASP A O 1
ATOM 3800 N N . ALA A 1 500 ? 25.671 -3.644 15.844 1.00 86.38 500 ALA A N 1
ATOM 3801 C CA . ALA A 1 500 ? 25.559 -4.083 17.230 1.00 86.38 500 ALA A CA 1
ATOM 3802 C C . ALA A 1 500 ? 26.453 -5.293 17.535 1.00 86.38 500 ALA A C 1
ATOM 3804 O O . ALA A 1 500 ? 26.903 -5.458 18.663 1.00 86.38 500 ALA A O 1
ATOM 3805 N N . THR A 1 501 ? 26.712 -6.141 16.538 1.00 87.88 501 THR A N 1
ATOM 3806 C CA . THR A 1 501 ? 27.490 -7.376 16.702 1.00 87.88 501 THR A CA 1
ATOM 3807 C C . THR A 1 501 ? 28.970 -7.238 16.349 1.00 87.88 501 THR A C 1
ATOM 3809 O O . THR A 1 501 ? 29.700 -8.216 16.514 1.00 87.88 501 THR A O 1
ATOM 3812 N N . ASP A 1 502 ? 29.412 -6.068 15.865 1.00 90.94 502 ASP A N 1
ATOM 3813 C CA . ASP A 1 502 ? 30.731 -5.871 15.244 1.00 90.94 502 ASP A CA 1
ATOM 3814 C C . ASP A 1 502 ? 31.075 -7.055 14.324 1.00 90.94 502 ASP A C 1
ATOM 3816 O O . ASP A 1 502 ? 31.933 -7.906 14.602 1.00 90.94 502 ASP A O 1
ATOM 3820 N N . LEU A 1 503 ? 30.284 -7.176 13.255 1.00 90.75 503 LEU A N 1
ATOM 3821 C CA . LEU A 1 503 ? 30.252 -8.377 12.426 1.00 90.75 503 LEU A CA 1
ATOM 3822 C C . LEU A 1 503 ? 31.630 -8.720 11.835 1.00 90.75 503 LEU A C 1
ATOM 3824 O O . LEU A 1 503 ? 31.961 -9.898 11.688 1.00 90.75 503 LEU A O 1
ATOM 3828 N N . ALA A 1 504 ? 32.448 -7.707 11.525 1.00 92.56 504 ALA A N 1
ATOM 3829 C CA . ALA A 1 504 ? 33.813 -7.894 11.045 1.00 92.56 504 ALA A CA 1
ATOM 3830 C C . ALA A 1 504 ? 34.695 -8.572 12.101 1.00 92.56 504 ALA A C 1
ATOM 3832 O O . ALA A 1 504 ? 35.290 -9.613 11.813 1.00 92.56 504 ALA A O 1
ATOM 3833 N N . THR A 1 505 ? 34.748 -8.027 13.319 1.00 92.44 505 THR A N 1
ATOM 3834 C CA . THR A 1 505 ? 35.538 -8.597 14.419 1.00 92.44 505 THR A CA 1
ATOM 3835 C C . THR A 1 505 ? 35.059 -10.003 14.763 1.00 92.44 505 THR A C 1
ATOM 3837 O O . THR A 1 505 ? 35.879 -10.919 14.861 1.00 92.44 505 THR A O 1
ATOM 3840 N N . THR A 1 506 ? 33.742 -10.209 14.841 1.00 90.00 506 THR A N 1
ATOM 3841 C CA . THR A 1 506 ? 33.133 -11.519 15.117 1.00 90.00 506 THR A CA 1
ATOM 3842 C C . THR A 1 506 ? 33.532 -12.576 14.083 1.00 90.00 506 THR A C 1
ATOM 3844 O O . THR A 1 506 ? 33.802 -13.718 14.440 1.00 90.00 506 THR A O 1
ATOM 3847 N N . LEU A 1 507 ? 33.641 -12.216 12.800 1.00 92.25 507 LEU A N 1
ATOM 3848 C CA . LEU A 1 507 ? 34.099 -13.148 11.765 1.00 92.25 507 LEU A CA 1
ATOM 3849 C C . LEU A 1 507 ? 35.599 -13.482 11.857 1.00 92.25 507 LEU A C 1
ATOM 3851 O O . LEU A 1 507 ? 36.023 -14.533 11.376 1.00 92.25 507 LEU A O 1
ATOM 3855 N N . THR A 1 508 ? 36.413 -12.612 12.461 1.00 91.69 508 THR A N 1
ATOM 3856 C CA . THR A 1 508 ? 37.870 -12.811 12.570 1.00 91.69 508 THR A CA 1
ATOM 3857 C C . THR A 1 508 ? 38.316 -13.611 13.790 1.00 91.69 508 THR A C 1
ATOM 3859 O O . THR A 1 508 ? 39.420 -14.150 13.778 1.00 91.69 508 THR A O 1
ATOM 3862 N N . THR A 1 509 ? 37.475 -13.749 14.818 1.00 90.56 509 THR A N 1
ATOM 3863 C CA . THR A 1 509 ? 37.805 -14.468 16.063 1.00 90.56 509 THR A CA 1
ATOM 3864 C C . THR A 1 509 ? 37.656 -15.991 15.960 1.00 90.56 509 THR A C 1
ATOM 3866 O O . THR A 1 509 ? 37.790 -16.688 16.961 1.00 90.56 509 THR A O 1
ATOM 3869 N N . GLY A 1 510 ? 37.433 -16.519 14.751 1.00 82.31 510 GLY A N 1
ATOM 3870 C CA . GLY A 1 510 ? 37.234 -17.947 14.495 1.00 82.31 510 GLY A CA 1
ATOM 3871 C C . GLY A 1 510 ? 35.858 -18.447 14.948 1.00 82.31 510 GLY A C 1
ATOM 3872 O O . GLY A 1 510 ? 35.801 -19.366 15.764 1.00 82.31 510 GLY A O 1
ATOM 3873 N N . PRO A 1 511 ? 34.759 -17.846 14.458 1.00 85.50 511 PRO A N 1
ATOM 3874 C CA . PRO A 1 511 ? 33.409 -18.211 14.877 1.00 85.50 511 PRO A CA 1
ATOM 3875 C C . PRO A 1 511 ? 33.011 -19.623 14.420 1.00 85.50 511 PRO A C 1
ATOM 3877 O O . PRO A 1 511 ? 33.559 -20.166 13.456 1.00 85.50 511 PRO A O 1
ATOM 3880 N N . ASP A 1 512 ? 32.015 -20.203 15.090 1.00 89.62 512 ASP A N 1
ATOM 3881 C CA . ASP A 1 512 ? 31.390 -21.453 14.656 1.00 89.62 512 ASP A CA 1
ATOM 3882 C C . ASP A 1 512 ? 30.654 -21.309 13.308 1.00 89.62 512 ASP A C 1
ATOM 3884 O O . ASP A 1 512 ? 30.390 -20.210 12.814 1.00 89.62 512 ASP A O 1
ATOM 3888 N N . ALA A 1 513 ? 30.328 -22.446 12.684 1.00 88.75 513 ALA A N 1
ATOM 3889 C CA . ALA A 1 513 ? 29.724 -22.483 11.350 1.00 88.75 513 ALA A CA 1
ATOM 3890 C C . ALA A 1 513 ? 28.395 -21.717 11.257 1.00 88.75 513 ALA A C 1
ATOM 3892 O O . ALA A 1 513 ? 28.068 -21.135 10.221 1.00 88.75 513 ALA A O 1
ATOM 3893 N N . GLU A 1 514 ? 27.644 -21.695 12.350 1.00 85.12 514 GLU A N 1
ATOM 3894 C CA . GLU A 1 514 ? 26.326 -21.091 12.423 1.00 85.12 514 GLU A CA 1
ATOM 3895 C C . GLU A 1 514 ? 26.398 -19.564 12.457 1.00 85.12 514 GLU A C 1
ATOM 3897 O O . GLU A 1 514 ? 25.721 -18.891 11.677 1.00 85.12 514 GLU A O 1
ATOM 3902 N N . THR A 1 515 ? 27.308 -19.024 13.266 1.00 87.62 515 THR A N 1
ATOM 3903 C CA . THR A 1 515 ? 27.635 -17.597 13.306 1.00 87.62 515 THR A CA 1
ATOM 3904 C C . THR A 1 515 ? 28.092 -17.108 11.928 1.00 87.62 515 THR A C 1
ATOM 3906 O O . THR A 1 515 ? 27.654 -16.057 11.453 1.00 87.62 515 THR A O 1
ATOM 3909 N N . VAL A 1 516 ? 28.917 -17.893 11.222 1.00 91.25 516 VAL A N 1
ATOM 3910 C CA . VAL A 1 516 ? 29.328 -17.567 9.846 1.00 91.25 516 VAL A CA 1
ATOM 3911 C C . VAL A 1 516 ? 28.128 -17.560 8.890 1.00 91.25 516 VAL A C 1
ATOM 3913 O O . VAL A 1 516 ? 28.016 -16.659 8.054 1.00 91.25 516 VAL A O 1
ATOM 3916 N N . ALA A 1 517 ? 27.209 -18.523 9.017 1.00 88.94 517 ALA A N 1
ATOM 3917 C CA . ALA A 1 517 ? 26.020 -18.623 8.173 1.00 88.94 517 ALA A CA 1
ATOM 3918 C C . ALA A 1 517 ? 25.089 -17.414 8.310 1.00 88.94 517 ALA A C 1
ATOM 3920 O O . ALA A 1 517 ? 24.703 -16.823 7.299 1.00 88.94 517 ALA A O 1
ATOM 3921 N N . GLY A 1 518 ? 24.757 -16.983 9.525 1.00 87.00 518 GLY A N 1
ATOM 3922 C CA . GLY A 1 518 ? 23.913 -15.797 9.663 1.00 87.00 518 GLY A CA 1
ATOM 3923 C C . GLY A 1 518 ? 24.640 -14.490 9.361 1.00 87.00 518 GLY A C 1
ATOM 3924 O O . GLY A 1 518 ? 24.011 -13.590 8.812 1.00 87.00 518 GLY A O 1
ATOM 3925 N N . ALA A 1 519 ? 25.958 -14.391 9.573 1.00 90.94 519 ALA A N 1
ATOM 3926 C CA . ALA A 1 519 ? 26.732 -13.254 9.070 1.00 90.94 519 ALA A CA 1
ATOM 3927 C C . ALA A 1 519 ? 26.622 -13.126 7.538 1.00 90.94 519 ALA A C 1
ATOM 3929 O O . ALA A 1 519 ? 26.424 -12.028 7.009 1.00 90.94 519 ALA A O 1
ATOM 3930 N N . ALA A 1 520 ? 26.665 -14.253 6.815 1.00 92.06 520 ALA A N 1
ATOM 3931 C CA . ALA A 1 520 ? 26.408 -14.281 5.377 1.00 92.06 520 ALA A CA 1
ATOM 3932 C C . ALA A 1 520 ? 24.976 -13.838 5.025 1.00 92.06 520 ALA A C 1
ATOM 3934 O O . ALA A 1 520 ? 24.797 -13.067 4.080 1.00 92.06 520 ALA A O 1
ATOM 3935 N N . ARG A 1 521 ? 23.955 -14.285 5.775 1.00 89.81 521 ARG A N 1
ATOM 3936 C CA . ARG A 1 521 ? 22.554 -13.869 5.565 1.00 89.81 521 ARG A CA 1
ATOM 3937 C C . ARG A 1 521 ? 22.364 -12.367 5.790 1.00 89.81 521 ARG A C 1
ATOM 3939 O O . ARG A 1 521 ? 21.732 -11.720 4.959 1.00 89.81 521 ARG A O 1
ATOM 3946 N N . ILE A 1 522 ? 22.957 -11.809 6.847 1.00 90.31 522 ILE A N 1
ATOM 3947 C CA . ILE A 1 522 ? 22.936 -10.372 7.157 1.00 90.31 522 ILE A CA 1
ATOM 3948 C C . ILE A 1 522 ? 23.551 -9.571 6.004 1.00 90.31 522 ILE A C 1
ATOM 3950 O O . ILE A 1 522 ? 22.923 -8.641 5.498 1.00 90.31 522 ILE A O 1
ATOM 3954 N N . LEU A 1 523 ? 24.729 -9.972 5.514 1.00 91.44 523 LEU A N 1
ATOM 3955 C CA . LEU A 1 523 ? 25.381 -9.298 4.387 1.00 91.44 523 LEU A CA 1
ATOM 3956 C C . LEU A 1 523 ? 24.562 -9.372 3.094 1.00 91.44 523 LEU A C 1
ATOM 3958 O O . LEU A 1 523 ? 24.455 -8.374 2.382 1.00 91.44 523 LEU A O 1
ATOM 3962 N N . LEU A 1 524 ? 23.949 -10.522 2.797 1.00 89.12 524 LEU A N 1
ATOM 3963 C CA . LEU A 1 524 ? 23.060 -10.670 1.642 1.00 89.12 524 LEU A CA 1
ATOM 3964 C C . LEU A 1 524 ? 21.788 -9.821 1.785 1.00 89.12 524 LEU A C 1
ATOM 3966 O O . LEU A 1 524 ? 21.349 -9.232 0.800 1.00 89.12 524 LEU A O 1
ATOM 3970 N N . ALA A 1 525 ? 21.218 -9.717 2.988 1.00 86.50 525 ALA A N 1
ATOM 3971 C CA . ALA A 1 525 ? 20.061 -8.866 3.261 1.00 86.50 525 ALA A CA 1
ATOM 3972 C C . ALA A 1 525 ? 20.396 -7.376 3.084 1.00 86.50 525 ALA A C 1
ATOM 3974 O O . ALA A 1 525 ? 19.616 -6.639 2.487 1.00 86.50 525 ALA A O 1
ATOM 3975 N N . MET A 1 526 ? 21.576 -6.935 3.529 1.00 89.25 526 MET A N 1
ATOM 3976 C CA . MET A 1 526 ? 22.055 -5.556 3.342 1.00 89.25 526 MET A CA 1
ATOM 3977 C C . MET A 1 526 ? 22.393 -5.219 1.888 1.00 89.25 526 MET A C 1
ATOM 3979 O O . MET A 1 526 ? 22.328 -4.053 1.496 1.00 89.25 526 MET A O 1
ATOM 3983 N N . ALA A 1 527 ? 22.767 -6.227 1.100 1.00 86.94 527 ALA A N 1
ATOM 3984 C CA . ALA A 1 527 ? 23.044 -6.092 -0.323 1.00 86.94 527 ALA A CA 1
ATOM 3985 C C . ALA A 1 527 ? 21.771 -6.048 -1.191 1.00 86.94 527 ALA A C 1
ATOM 3987 O O . ALA A 1 527 ? 21.849 -5.698 -2.370 1.00 86.94 527 ALA A O 1
ATOM 3988 N N . MET A 1 528 ? 20.595 -6.375 -0.634 1.00 79.56 528 MET A N 1
ATOM 3989 C CA . MET A 1 528 ? 19.339 -6.279 -1.377 1.00 79.56 528 MET A CA 1
ATOM 3990 C C . MET A 1 528 ? 18.994 -4.813 -1.696 1.00 79.56 528 MET A C 1
ATOM 3992 O O . MET A 1 528 ? 19.166 -3.943 -0.837 1.00 79.56 528 MET A O 1
ATOM 3996 N N . PRO A 1 529 ? 18.466 -4.520 -2.902 1.00 71.62 529 PRO A N 1
ATOM 3997 C CA . PRO A 1 529 ? 18.023 -3.178 -3.253 1.00 71.62 529 PRO A CA 1
ATOM 3998 C C . PRO A 1 529 ? 16.992 -2.660 -2.248 1.00 71.62 529 PRO A C 1
ATOM 4000 O O . PRO A 1 529 ? 15.991 -3.323 -1.977 1.00 71.62 529 PRO A O 1
ATOM 4003 N N . SER A 1 530 ? 17.224 -1.462 -1.715 1.00 72.19 530 SER A N 1
ATOM 4004 C 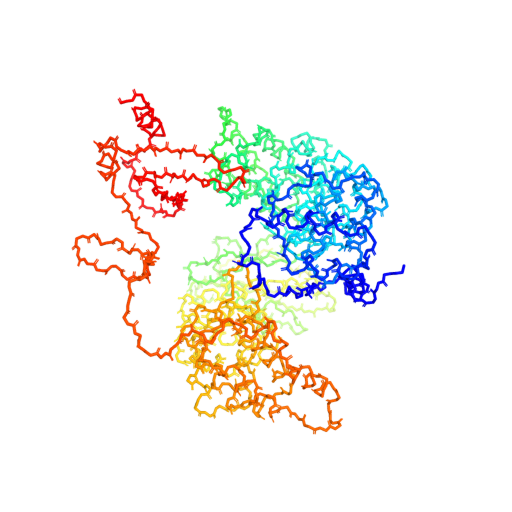CA . SER A 1 530 ? 16.257 -0.748 -0.884 1.00 72.19 530 SER A CA 1
ATOM 4005 C C . SER A 1 530 ? 15.926 0.611 -1.511 1.00 72.19 530 SER A C 1
ATOM 4007 O O . SER A 1 530 ? 16.772 1.172 -2.213 1.00 72.19 530 SER A O 1
ATOM 4009 N N . PRO A 1 531 ? 14.745 1.197 -1.230 1.00 49.41 531 PRO A N 1
ATOM 4010 C CA . PRO A 1 531 ? 14.374 2.529 -1.719 1.00 49.41 531 PRO A CA 1
ATOM 4011 C C . PRO A 1 531 ? 15.342 3.656 -1.320 1.00 49.41 531 PRO A C 1
ATOM 4013 O O . PRO A 1 531 ? 15.259 4.746 -1.871 1.00 49.41 531 PRO A O 1
ATOM 4016 N N . ARG A 1 532 ? 16.232 3.421 -0.344 1.00 51.88 532 ARG A N 1
ATOM 4017 C CA . ARG A 1 532 ? 17.234 4.387 0.136 1.00 51.88 532 ARG A CA 1
ATOM 4018 C C . ARG A 1 532 ? 18.657 4.079 -0.348 1.00 51.88 532 ARG A C 1
ATOM 4020 O O . ARG A 1 532 ? 19.599 4.656 0.173 1.00 51.88 532 ARG A O 1
ATOM 4027 N N . GLY A 1 533 ? 18.814 3.171 -1.312 1.00 58.41 533 GLY A N 1
ATOM 4028 C CA . GLY A 1 533 ? 20.116 2.639 -1.716 1.00 58.41 533 GLY A CA 1
ATOM 4029 C C . GLY A 1 533 ? 20.506 1.384 -0.929 1.00 58.41 533 GLY A C 1
ATOM 4030 O O . GLY A 1 533 ? 19.778 0.925 -0.042 1.00 58.41 533 GLY A O 1
ATOM 4031 N N . ALA A 1 534 ? 21.629 0.773 -1.300 1.00 64.62 534 ALA A N 1
ATOM 4032 C CA . ALA A 1 534 ? 22.158 -0.395 -0.606 1.00 64.62 534 ALA A CA 1
ATOM 4033 C C . ALA A 1 534 ? 22.861 0.051 0.681 1.00 64.62 534 ALA A C 1
ATOM 4035 O O . ALA A 1 534 ? 23.940 0.633 0.622 1.00 64.62 534 ALA A O 1
ATOM 4036 N N . LEU A 1 535 ? 22.277 -0.270 1.842 1.00 75.25 535 LEU A N 1
ATOM 4037 C CA . LEU A 1 535 ? 22.822 0.077 3.168 1.00 75.25 535 LEU A CA 1
ATOM 4038 C C . LEU A 1 535 ? 24.251 -0.434 3.389 1.00 75.25 535 LEU A C 1
ATOM 4040 O O . LEU A 1 535 ? 24.968 0.057 4.252 1.00 75.25 535 LEU A O 1
ATOM 4044 N N . LEU A 1 536 ? 24.661 -1.436 2.613 1.00 81.88 536 LEU A N 1
ATOM 4045 C CA . LEU A 1 536 ? 26.018 -1.950 2.620 1.00 81.88 536 LEU A CA 1
ATOM 4046 C C . LEU A 1 536 ? 27.065 -0.921 2.149 1.00 81.88 536 LEU A C 1
ATOM 4048 O O . LEU A 1 536 ? 28.194 -0.971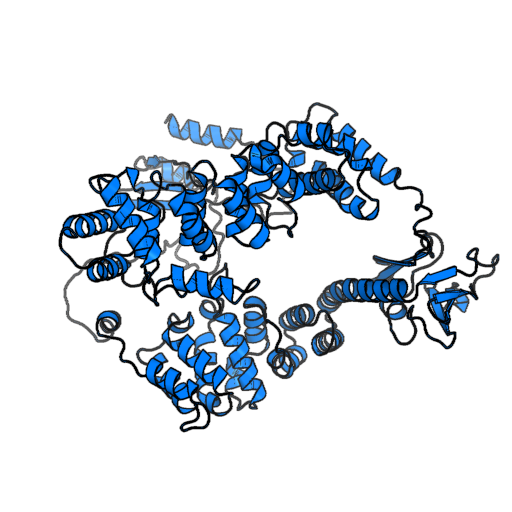 2.628 1.00 81.88 536 LEU A O 1
ATOM 4052 N N . LEU A 1 537 ? 26.723 -0.021 1.219 1.00 79.19 537 LEU A N 1
ATOM 4053 C CA . LEU A 1 537 ? 27.676 0.944 0.651 1.00 79.19 537 LEU A CA 1
ATOM 4054 C C . LEU A 1 537 ? 28.067 2.043 1.646 1.00 79.19 537 LEU A C 1
ATOM 4056 O O . LEU A 1 537 ? 29.189 2.537 1.593 1.00 79.19 537 LEU A O 1
ATOM 4060 N N . ASP A 1 538 ? 27.180 2.361 2.587 1.00 81.00 538 ASP A N 1
ATOM 4061 C CA . ASP A 1 538 ? 27.386 3.423 3.578 1.00 81.00 538 ASP A CA 1
ATOM 4062 C C . ASP A 1 538 ? 28.204 2.960 4.796 1.00 81.00 538 ASP A C 1
ATOM 4064 O O . ASP A 1 538 ? 28.464 3.731 5.721 1.00 81.00 538 ASP A O 1
ATOM 4068 N N . ARG A 1 539 ? 28.618 1.689 4.826 1.00 87.25 539 ARG A N 1
ATOM 4069 C CA . ARG A 1 539 ? 29.310 1.097 5.970 1.00 87.25 539 ARG A CA 1
ATOM 4070 C C . ARG A 1 539 ? 30.817 1.088 5.807 1.00 87.25 539 ARG A C 1
ATOM 4072 O O . ARG A 1 539 ? 31.367 0.413 4.935 1.00 87.25 539 ARG A O 1
ATOM 4079 N N . ALA A 1 540 ? 31.491 1.740 6.750 1.00 85.81 540 ALA A N 1
ATOM 4080 C CA . ALA A 1 540 ? 32.948 1.781 6.814 1.00 85.81 540 ALA A CA 1
ATOM 4081 C C . ALA A 1 540 ? 33.590 0.386 6.973 1.00 85.81 540 ALA A C 1
ATOM 4083 O O . ALA A 1 540 ? 34.689 0.149 6.471 1.00 85.81 540 ALA A O 1
ATOM 4084 N N . ASP A 1 541 ? 32.906 -0.551 7.637 1.00 90.38 541 ASP A N 1
ATOM 4085 C CA . ASP A 1 541 ? 33.403 -1.899 7.937 1.00 90.38 541 ASP A CA 1
ATOM 4086 C C . ASP A 1 541 ? 33.041 -2.954 6.876 1.00 90.38 541 ASP A C 1
ATOM 4088 O O . ASP A 1 541 ? 33.588 -4.057 6.915 1.00 90.38 541 ASP A O 1
ATOM 4092 N N . ALA A 1 542 ? 32.191 -2.638 5.888 1.00 90.69 542 ALA A N 1
ATOM 4093 C CA . ALA A 1 542 ? 31.665 -3.621 4.935 1.00 90.69 542 ALA A CA 1
ATOM 4094 C C . ALA A 1 542 ? 32.776 -4.426 4.238 1.00 90.69 542 ALA A C 1
ATOM 4096 O O . ALA A 1 542 ? 32.699 -5.653 4.137 1.00 90.69 542 ALA A O 1
ATOM 4097 N N . LEU A 1 543 ? 33.853 -3.758 3.807 1.00 94.19 543 LEU A N 1
ATOM 4098 C CA . LEU A 1 543 ? 35.011 -4.418 3.196 1.00 94.19 543 LEU A CA 1
ATOM 4099 C C . LEU A 1 543 ? 35.699 -5.406 4.148 1.00 94.19 543 LEU A C 1
ATOM 4101 O O . LEU A 1 543 ? 36.116 -6.482 3.719 1.00 94.19 543 LEU A O 1
ATOM 4105 N N . ALA A 1 544 ? 35.849 -5.043 5.424 1.00 94.81 544 ALA A N 1
ATOM 4106 C CA . ALA A 1 544 ? 36.460 -5.909 6.429 1.00 94.81 544 ALA A CA 1
ATOM 4107 C C . ALA A 1 544 ? 35.585 -7.143 6.683 1.00 94.81 544 ALA A C 1
ATOM 4109 O O . ALA A 1 544 ? 36.094 -8.265 6.644 1.00 94.81 544 ALA A O 1
ATOM 4110 N N . THR A 1 545 ? 34.271 -6.952 6.811 1.00 94.12 545 THR A N 1
ATOM 4111 C CA . THR A 1 545 ? 33.302 -8.033 7.017 1.00 94.12 545 THR A CA 1
ATOM 4112 C C . THR A 1 545 ? 33.313 -9.037 5.865 1.00 94.12 545 THR A C 1
ATOM 4114 O O . THR A 1 545 ? 33.418 -10.241 6.089 1.00 94.12 545 THR A O 1
ATOM 4117 N N . TRP A 1 546 ? 33.303 -8.570 4.612 1.00 95.00 546 TRP A N 1
ATOM 4118 C CA . TRP A 1 546 ? 33.374 -9.459 3.447 1.00 95.00 546 TRP A CA 1
ATOM 4119 C C . TRP A 1 546 ? 34.707 -10.213 3.334 1.00 95.00 546 TRP A C 1
ATOM 4121 O O . TRP A 1 546 ? 34.721 -11.386 2.948 1.00 95.00 546 TRP A O 1
ATOM 4131 N N . ARG A 1 547 ? 35.835 -9.570 3.671 1.00 95.88 547 ARG A N 1
ATOM 4132 C CA . ARG A 1 547 ? 37.153 -10.231 3.707 1.00 95.88 547 ARG A CA 1
ATOM 4133 C C . ARG A 1 547 ? 37.181 -11.349 4.743 1.00 95.88 547 ARG A C 1
ATOM 4135 O O . ARG A 1 547 ? 37.665 -12.438 4.432 1.00 95.88 547 ARG A O 1
ATOM 4142 N N . ALA A 1 548 ? 36.666 -11.068 5.938 1.00 95.12 548 ALA A N 1
ATOM 4143 C CA . ALA A 1 548 ? 36.589 -12.027 7.028 1.00 95.12 548 ALA A CA 1
ATOM 4144 C C . ALA A 1 548 ? 35.685 -13.206 6.641 1.00 95.12 548 ALA A C 1
ATOM 4146 O O . ALA A 1 548 ? 36.134 -14.350 6.683 1.00 95.12 548 ALA A O 1
ATOM 4147 N N . LEU A 1 549 ? 34.482 -12.937 6.115 1.00 95.00 549 LEU A N 1
ATOM 4148 C CA . LEU A 1 549 ? 33.542 -13.970 5.668 1.00 95.00 549 LEU A CA 1
ATOM 4149 C C . LEU A 1 549 ? 34.155 -14.897 4.611 1.00 95.00 549 LEU A C 1
ATOM 4151 O O . LEU A 1 549 ? 34.052 -16.117 4.706 1.00 95.00 549 LEU A O 1
ATOM 4155 N N . ALA A 1 550 ? 34.840 -14.339 3.611 1.00 95.25 550 ALA A N 1
ATOM 4156 C CA . ALA A 1 550 ? 35.478 -15.135 2.566 1.00 95.25 550 ALA A CA 1
ATOM 4157 C C . ALA A 1 550 ? 36.621 -16.026 3.089 1.00 95.25 550 ALA A C 1
ATOM 4159 O O . ALA A 1 550 ? 36.982 -16.995 2.419 1.00 95.25 550 ALA A O 1
ATOM 4160 N N . HIS A 1 551 ? 37.217 -15.700 4.242 1.00 94.75 551 HIS A N 1
ATOM 4161 C CA . HIS A 1 551 ? 38.241 -16.528 4.881 1.00 94.75 551 HIS A CA 1
ATOM 4162 C C . HIS A 1 551 ? 37.635 -17.754 5.570 1.00 94.75 551 HIS A C 1
ATOM 4164 O O . HIS A 1 551 ? 38.212 -18.836 5.498 1.00 94.75 551 HIS A O 1
ATOM 4170 N N . VAL A 1 552 ? 36.451 -17.595 6.162 1.00 94.62 552 VAL A N 1
ATOM 4171 C CA . VAL A 1 552 ? 35.731 -18.662 6.873 1.00 94.62 552 VAL A CA 1
ATOM 4172 C C . VAL A 1 552 ? 34.686 -19.377 6.010 1.00 94.62 552 VAL A C 1
ATOM 4174 O O . VAL A 1 552 ? 34.066 -20.325 6.465 1.00 94.62 552 VAL A O 1
ATOM 4177 N N . ALA A 1 553 ? 34.516 -19.006 4.738 1.00 93.38 553 ALA A N 1
ATOM 4178 C CA . ALA A 1 553 ? 33.461 -19.529 3.862 1.00 93.38 553 ALA A CA 1
ATOM 4179 C C . ALA A 1 553 ? 33.447 -21.056 3.653 1.00 93.38 553 ALA A C 1
ATOM 4181 O O . ALA A 1 553 ? 32.457 -21.581 3.157 1.00 93.38 553 ALA A O 1
ATOM 4182 N N . GLY A 1 554 ? 34.511 -21.774 4.027 1.00 94.06 554 GLY A N 1
ATOM 4183 C CA . GLY A 1 554 ? 34.550 -23.240 3.992 1.00 94.06 554 GLY A CA 1
ATOM 4184 C C . GLY A 1 554 ? 33.544 -23.926 4.922 1.00 94.06 554 GLY A C 1
ATOM 4185 O O . GLY A 1 554 ? 33.266 -25.102 4.721 1.00 94.06 554 GLY A O 1
ATOM 4186 N N . VAL A 1 555 ? 32.996 -23.209 5.910 1.00 93.81 555 VAL A N 1
ATOM 4187 C CA . VAL A 1 555 ? 31.969 -23.731 6.833 1.00 93.81 555 VAL A CA 1
ATOM 4188 C C . VAL A 1 555 ? 30.538 -23.380 6.410 1.00 93.81 555 VAL A C 1
ATOM 4190 O O . VAL A 1 555 ? 29.588 -23.812 7.054 1.00 93.81 555 VAL A O 1
ATOM 4193 N N . LEU A 1 556 ? 30.374 -22.575 5.355 1.00 92.50 556 LEU A N 1
ATOM 4194 C CA . LEU A 1 556 ? 29.067 -22.146 4.866 1.00 92.50 556 LEU A CA 1
ATOM 4195 C C . LEU A 1 556 ? 28.400 -23.227 4.021 1.00 92.50 556 LEU A C 1
ATOM 4197 O O . LEU A 1 556 ? 29.055 -23.949 3.267 1.00 92.50 556 LEU A O 1
ATOM 4201 N N . GLU A 1 557 ? 27.069 -23.239 4.041 1.00 90.38 557 GLU A N 1
ATOM 4202 C CA . GLU A 1 557 ? 26.309 -24.028 3.082 1.00 90.38 557 GLU A CA 1
ATOM 4203 C C . GLU A 1 557 ? 26.616 -23.599 1.635 1.00 90.38 557 GLU A C 1
ATOM 4205 O O . GLU A 1 557 ? 26.692 -22.394 1.346 1.00 90.38 557 GLU A O 1
ATOM 4210 N N . PRO A 1 558 ? 26.716 -24.552 0.687 1.00 91.06 558 PRO A N 1
ATOM 4211 C CA . PRO A 1 558 ? 27.057 -24.258 -0.703 1.00 91.06 558 PRO A CA 1
ATOM 4212 C C . PRO A 1 558 ? 26.182 -23.171 -1.340 1.00 91.06 558 PRO A C 1
ATOM 4214 O O . PRO A 1 558 ? 26.677 -22.340 -2.104 1.00 91.06 558 PRO A O 1
ATOM 4217 N N . VAL A 1 559 ? 24.885 -23.139 -1.015 1.00 83.62 559 VAL A N 1
ATOM 4218 C CA . VAL A 1 559 ? 23.934 -22.151 -1.550 1.00 83.62 559 VAL A CA 1
ATOM 4219 C C . VAL A 1 559 ? 24.296 -20.729 -1.112 1.00 83.62 559 VAL A C 1
ATOM 4221 O O . VAL A 1 559 ? 24.283 -19.812 -1.938 1.00 83.62 559 VAL A O 1
ATOM 4224 N N . LEU A 1 560 ? 24.674 -20.528 0.154 1.00 88.69 560 LEU A N 1
ATOM 4225 C CA . LEU A 1 560 ? 25.104 -19.219 0.653 1.00 88.69 560 LEU A CA 1
ATOM 4226 C C . LEU A 1 560 ? 26.419 -18.792 -0.001 1.00 88.69 560 LEU A C 1
ATOM 4228 O O . LEU A 1 560 ? 26.515 -17.667 -0.493 1.00 88.69 560 LEU A O 1
ATOM 4232 N N . VAL A 1 561 ? 27.392 -19.702 -0.108 1.00 93.38 561 VAL A N 1
ATOM 4233 C CA . VAL A 1 561 ? 28.666 -19.447 -0.804 1.00 93.38 561 VAL A CA 1
ATOM 4234 C C . VAL A 1 561 ? 28.430 -19.002 -2.251 1.00 93.38 561 VAL A C 1
ATOM 4236 O O . VAL A 1 561 ? 29.029 -18.029 -2.718 1.00 93.38 561 VAL A O 1
ATOM 4239 N N . ALA A 1 562 ? 27.526 -19.680 -2.961 1.00 85.94 562 ALA A N 1
ATOM 4240 C CA . ALA A 1 562 ? 27.165 -19.339 -4.330 1.00 85.94 562 ALA A CA 1
ATOM 4241 C C . ALA A 1 562 ? 26.516 -17.952 -4.431 1.00 85.94 562 ALA A C 1
ATOM 4243 O O . ALA A 1 562 ? 26.916 -17.159 -5.287 1.00 85.94 562 ALA A O 1
ATOM 4244 N N . ARG A 1 563 ? 25.561 -17.629 -3.547 1.00 88.00 563 ARG A N 1
ATOM 4245 C CA . ARG A 1 563 ? 24.907 -16.309 -3.510 1.00 88.00 563 ARG A CA 1
ATOM 4246 C C . ARG A 1 563 ? 25.909 -15.187 -3.252 1.00 88.00 563 ARG A C 1
ATOM 4248 O O . ARG A 1 563 ? 25.920 -14.215 -3.999 1.00 88.00 563 ARG A O 1
ATOM 4255 N N . LEU A 1 564 ? 26.800 -15.354 -2.277 1.00 92.69 564 LEU A N 1
ATOM 4256 C CA . LEU A 1 564 ? 27.872 -14.397 -1.977 1.00 92.69 564 LEU A CA 1
ATOM 4257 C C . LEU A 1 564 ? 28.817 -14.200 -3.177 1.00 92.69 564 LEU A C 1
ATOM 4259 O O . LEU A 1 564 ? 29.233 -13.082 -3.477 1.00 92.69 564 LEU A O 1
ATOM 4263 N N . ALA A 1 565 ? 29.143 -15.276 -3.901 1.00 92.12 565 ALA A N 1
ATOM 4264 C CA . ALA A 1 565 ? 30.003 -15.206 -5.080 1.00 92.12 565 ALA A CA 1
ATOM 4265 C C . ALA A 1 565 ? 29.334 -14.509 -6.281 1.00 92.12 565 ALA A C 1
ATOM 4267 O O . ALA A 1 565 ? 30.027 -13.840 -7.056 1.00 92.12 565 ALA A O 1
ATOM 4268 N N . VAL A 1 566 ? 28.014 -14.665 -6.446 1.00 85.81 566 VAL A N 1
ATOM 4269 C CA . VAL A 1 566 ? 27.218 -13.908 -7.428 1.00 85.81 566 VAL A CA 1
ATOM 4270 C C . VAL A 1 566 ? 27.174 -12.436 -7.035 1.00 85.81 566 VAL A C 1
ATOM 4272 O O . VAL A 1 566 ? 27.461 -11.578 -7.869 1.00 85.81 566 VAL A O 1
ATOM 4275 N N . GLU A 1 567 ? 26.904 -12.154 -5.763 1.00 90.25 567 GLU A N 1
ATOM 4276 C CA . GLU A 1 567 ? 26.818 -10.801 -5.224 1.00 90.25 567 GLU A CA 1
ATOM 4277 C C . GLU A 1 567 ? 28.131 -10.027 -5.454 1.00 90.25 567 GLU A C 1
ATOM 4279 O O . GLU A 1 567 ? 28.097 -8.964 -6.071 1.00 90.25 567 GLU A O 1
ATOM 4284 N N . LEU A 1 568 ? 29.301 -10.614 -5.147 1.00 90.25 568 LEU A N 1
ATOM 4285 C CA . LEU A 1 568 ? 30.6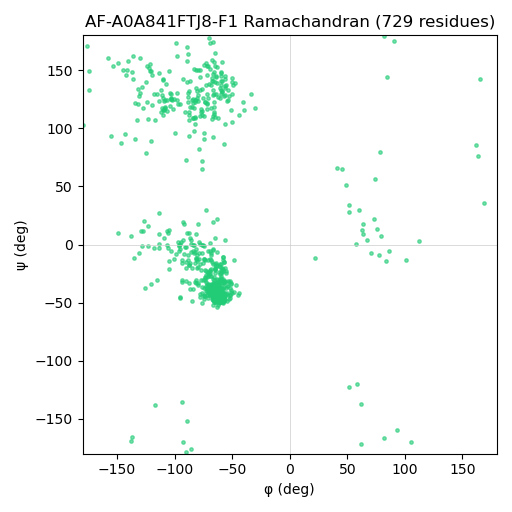27 -10.022 -5.437 1.00 90.25 568 LEU A CA 1
ATOM 4286 C C . LEU A 1 568 ? 30.910 -9.778 -6.925 1.00 90.25 568 LEU A C 1
ATOM 4288 O O . LEU A 1 568 ? 31.857 -9.069 -7.279 1.00 90.25 568 LEU A O 1
ATOM 4292 N N . ARG A 1 569 ? 30.176 -10.437 -7.826 1.00 87.44 569 ARG A N 1
ATOM 4293 C CA . ARG A 1 569 ? 30.383 -10.301 -9.269 1.00 87.44 569 ARG A CA 1
ATOM 4294 C C . ARG A 1 569 ? 29.457 -9.263 -9.884 1.00 87.44 569 ARG A C 1
ATOM 4296 O O . ARG A 1 569 ? 29.916 -8.511 -10.743 1.00 87.44 569 ARG A O 1
ATOM 4303 N N . THR A 1 570 ? 28.178 -9.290 -9.534 1.00 80.12 570 THR A N 1
ATOM 4304 C CA . THR A 1 570 ? 27.124 -8.555 -10.251 1.00 80.12 570 THR A CA 1
ATOM 4305 C C . THR A 1 570 ? 26.206 -7.747 -9.347 1.00 80.12 570 THR A C 1
ATOM 4307 O O . THR A 1 570 ? 25.359 -7.033 -9.869 1.00 80.12 570 THR A O 1
ATOM 4310 N N . GLY A 1 571 ? 26.325 -7.887 -8.030 1.00 83.88 571 GLY A N 1
ATOM 4311 C CA . GLY A 1 571 ? 25.473 -7.193 -7.076 1.00 83.88 571 GLY A CA 1
ATOM 4312 C C . GLY A 1 571 ? 26.053 -5.867 -6.588 1.00 83.88 571 GLY A C 1
ATOM 4313 O O . GLY A 1 571 ? 27.060 -5.374 -7.098 1.00 83.88 571 GLY A O 1
ATOM 4314 N N . GLN A 1 572 ? 25.412 -5.301 -5.569 1.00 83.69 572 GLN A N 1
ATOM 4315 C CA . GLN A 1 572 ? 25.772 -4.025 -4.946 1.00 83.69 572 GLN A CA 1
ATOM 4316 C C . GLN A 1 572 ? 27.165 -4.072 -4.316 1.00 83.69 572 GLN A C 1
ATOM 4318 O O . GLN A 1 572 ? 27.902 -3.090 -4.348 1.00 83.69 572 GLN A O 1
ATOM 4323 N N . THR A 1 573 ? 27.585 -5.236 -3.813 1.00 86.88 573 THR A N 1
ATOM 4324 C CA . THR A 1 573 ? 28.945 -5.390 -3.266 1.00 86.88 573 THR A CA 1
ATOM 4325 C C . THR A 1 573 ? 30.041 -5.145 -4.293 1.00 86.88 573 THR A C 1
ATOM 4327 O O . THR A 1 573 ? 31.150 -4.790 -3.903 1.00 86.88 573 THR A O 1
ATOM 4330 N N . ALA A 1 574 ? 29.768 -5.297 -5.594 1.00 84.19 574 ALA A N 1
ATOM 4331 C CA . ALA A 1 574 ? 30.747 -5.007 -6.635 1.00 84.19 574 ALA A CA 1
ATOM 4332 C C . ALA A 1 574 ? 31.125 -3.514 -6.686 1.00 84.19 574 ALA A C 1
ATOM 4334 O O . ALA A 1 574 ? 32.199 -3.195 -7.191 1.00 84.19 574 ALA A O 1
ATOM 4335 N N . ALA A 1 575 ? 30.275 -2.631 -6.145 1.00 84.56 575 ALA A N 1
ATOM 4336 C CA . ALA A 1 575 ? 30.495 -1.189 -6.063 1.00 84.56 575 ALA A CA 1
ATOM 4337 C C . ALA A 1 575 ? 31.219 -0.737 -4.779 1.00 84.56 575 ALA A C 1
ATOM 4339 O O . ALA A 1 575 ? 31.513 0.447 -4.636 1.00 84.56 575 ALA A O 1
ATOM 4340 N N . LEU A 1 576 ? 31.537 -1.649 -3.848 1.00 88.88 576 LEU A N 1
ATOM 4341 C CA . LEU A 1 576 ? 32.368 -1.302 -2.691 1.00 88.88 576 LEU A CA 1
ATOM 4342 C C . LEU A 1 576 ? 33.784 -0.876 -3.146 1.00 88.88 576 LEU A C 1
ATOM 4344 O O . LEU A 1 576 ? 34.259 -1.346 -4.185 1.00 88.88 576 LEU A O 1
ATOM 4348 N N . PRO A 1 577 ? 34.495 -0.027 -2.378 1.00 92.06 577 PRO A N 1
ATOM 4349 C CA . PRO A 1 577 ? 35.806 0.508 -2.759 1.00 92.06 577 PRO A CA 1
ATOM 4350 C C . PRO A 1 577 ? 36.936 -0.524 -2.577 1.00 92.06 577 PRO A C 1
ATOM 4352 O O . PRO A 1 577 ? 37.829 -0.391 -1.739 1.00 92.06 577 PRO A O 1
ATOM 4355 N N . TRP A 1 578 ? 36.880 -1.605 -3.352 1.00 92.38 578 TRP A N 1
ATOM 4356 C CA . TRP A 1 578 ? 37.839 -2.705 -3.326 1.00 92.38 578 TRP A CA 1
ATOM 4357 C C . TRP A 1 578 ? 39.212 -2.315 -3.869 1.00 92.38 578 TRP A C 1
ATOM 4359 O O . TRP A 1 578 ? 39.326 -1.526 -4.808 1.00 92.38 578 TRP A O 1
ATOM 4369 N N . LYS A 1 579 ? 40.273 -2.970 -3.379 1.00 93.44 579 LYS A N 1
ATOM 4370 C CA . LYS A 1 579 ? 41.568 -2.909 -4.069 1.00 93.44 579 LYS A CA 1
ATOM 4371 C C . LYS A 1 579 ? 41.470 -3.614 -5.434 1.00 93.44 579 LYS A C 1
ATOM 4373 O O . LYS A 1 579 ? 40.762 -4.622 -5.547 1.00 93.44 579 LYS A O 1
ATOM 4378 N N . PRO A 1 580 ? 42.201 -3.163 -6.469 1.00 92.06 580 PRO A N 1
ATOM 4379 C CA . PRO A 1 580 ? 42.233 -3.851 -7.759 1.00 92.06 580 PRO A CA 1
ATOM 4380 C C . PRO A 1 580 ? 42.528 -5.353 -7.612 1.00 92.06 580 PRO A C 1
ATOM 4382 O O . PRO A 1 580 ? 43.456 -5.756 -6.914 1.00 92.06 580 PRO A O 1
ATOM 4385 N N . GLY A 1 581 ? 41.701 -6.199 -8.235 1.00 92.50 581 GLY A N 1
ATOM 4386 C CA . GLY A 1 581 ? 41.824 -7.665 -8.181 1.00 92.50 581 GLY A CA 1
ATOM 4387 C C . GLY A 1 581 ? 41.332 -8.334 -6.886 1.00 92.50 581 GLY A C 1
ATOM 4388 O O . GLY A 1 581 ? 41.189 -9.562 -6.839 1.00 92.50 581 GLY A O 1
ATOM 4389 N N . GLU A 1 582 ? 41.000 -7.564 -5.851 1.00 94.19 582 GLU A N 1
ATOM 4390 C CA . GLU A 1 582 ? 40.520 -8.094 -4.574 1.00 94.19 582 GLU A CA 1
ATOM 4391 C C . GLU A 1 582 ? 39.172 -8.831 -4.686 1.00 94.19 582 GLU A C 1
ATOM 4393 O O . GLU A 1 582 ? 39.106 -9.975 -4.225 1.00 94.19 582 GLU A O 1
ATOM 4398 N N . PRO A 1 583 ? 38.136 -8.318 -5.385 1.00 92.06 583 PRO A N 1
ATOM 4399 C CA . PRO A 1 583 ? 36.862 -9.031 -5.529 1.00 92.06 583 PRO A CA 1
ATOM 4400 C C . PRO A 1 583 ? 37.026 -10.365 -6.249 1.00 92.06 583 PRO A C 1
ATOM 4402 O O . PRO A 1 583 ? 36.388 -11.357 -5.905 1.00 92.06 583 PRO A O 1
ATOM 4405 N N . ALA A 1 584 ? 37.912 -10.414 -7.249 1.00 90.19 584 ALA A N 1
ATOM 4406 C CA . ALA A 1 584 ? 38.224 -11.644 -7.966 1.00 90.19 584 ALA A CA 1
ATOM 4407 C C . ALA A 1 584 ? 38.919 -12.664 -7.052 1.00 90.19 584 ALA A C 1
ATOM 4409 O O . ALA A 1 584 ? 38.615 -13.856 -7.124 1.00 90.19 584 ALA A O 1
ATOM 4410 N N . THR A 1 585 ? 39.800 -12.196 -6.165 1.00 95.06 585 THR A N 1
ATOM 4411 C CA . THR A 1 585 ? 40.484 -13.028 -5.168 1.00 95.06 585 THR A CA 1
ATOM 4412 C C . THR A 1 585 ? 39.503 -13.586 -4.138 1.00 95.06 585 THR A C 1
ATOM 4414 O O . THR A 1 585 ? 39.497 -14.795 -3.904 1.00 95.06 585 THR A O 1
ATOM 4417 N N . LEU A 1 586 ? 38.630 -12.747 -3.571 1.00 95.06 586 LEU A N 1
ATOM 4418 C CA . LEU A 1 586 ? 37.596 -13.179 -2.622 1.00 95.06 586 LEU A CA 1
ATOM 4419 C C . LEU A 1 586 ? 36.602 -14.138 -3.281 1.00 95.06 586 LEU A C 1
ATOM 4421 O O . LEU A 1 586 ? 36.341 -15.215 -2.752 1.00 95.06 586 LEU A O 1
ATOM 4425 N N . ARG A 1 587 ? 36.138 -13.828 -4.497 1.00 94.25 587 ARG A N 1
ATOM 4426 C CA . ARG A 1 587 ? 35.277 -14.725 -5.277 1.00 94.25 587 ARG A CA 1
ATOM 4427 C C . ARG A 1 587 ? 35.949 -16.067 -5.552 1.00 94.25 587 ARG A C 1
ATOM 4429 O O . ARG A 1 587 ? 35.286 -17.090 -5.454 1.00 94.25 587 ARG A O 1
ATOM 4436 N N . LYS A 1 588 ? 37.249 -16.096 -5.874 1.00 93.00 588 LYS A N 1
ATOM 4437 C CA . LYS A 1 588 ? 38.003 -17.348 -6.063 1.00 93.00 588 LYS A CA 1
ATOM 4438 C C . LYS A 1 588 ? 38.053 -18.173 -4.775 1.00 93.00 588 LYS A C 1
ATOM 4440 O O . LYS A 1 588 ? 37.954 -19.393 -4.861 1.00 93.00 588 LYS A O 1
ATOM 4445 N N . ARG A 1 589 ? 38.174 -17.525 -3.609 1.00 95.50 589 ARG A N 1
ATOM 4446 C CA . ARG A 1 589 ? 38.104 -18.190 -2.297 1.00 95.50 589 ARG A CA 1
ATOM 4447 C C . ARG A 1 589 ? 36.716 -18.774 -2.032 1.00 95.50 589 ARG A C 1
ATOM 4449 O O . ARG A 1 589 ? 36.634 -19.964 -1.761 1.00 95.50 589 ARG A O 1
ATOM 4456 N N . LEU A 1 590 ? 35.644 -18.000 -2.228 1.00 93.81 590 LEU A N 1
ATOM 4457 C CA . LEU A 1 590 ? 34.265 -18.501 -2.115 1.00 93.81 590 LEU A CA 1
ATOM 4458 C C . LEU A 1 590 ? 34.022 -19.681 -3.067 1.00 93.81 590 LEU A C 1
ATOM 4460 O O . LEU A 1 590 ? 33.576 -20.744 -2.666 1.00 93.81 590 LEU A O 1
ATOM 4464 N N . VAL A 1 591 ? 34.415 -19.546 -4.332 1.00 92.06 591 VAL A N 1
ATOM 4465 C CA . VAL A 1 591 ? 34.319 -20.615 -5.336 1.00 92.06 591 VAL A CA 1
ATOM 4466 C C . VAL A 1 591 ? 35.097 -21.874 -4.941 1.00 92.06 591 VAL A C 1
ATOM 4468 O O . VAL A 1 591 ? 34.684 -22.975 -5.293 1.00 92.06 591 VAL A O 1
ATOM 4471 N N . ALA A 1 592 ? 36.219 -21.737 -4.233 1.00 93.38 592 ALA A N 1
ATOM 4472 C CA . ALA A 1 592 ? 36.983 -22.880 -3.744 1.00 93.38 592 ALA A CA 1
ATOM 4473 C C . ALA A 1 592 ? 36.299 -23.604 -2.573 1.00 93.38 592 ALA A C 1
ATOM 4475 O O . ALA A 1 592 ? 36.581 -24.784 -2.385 1.00 93.38 592 ALA A O 1
ATOM 4476 N N . ALA A 1 593 ? 35.411 -22.925 -1.840 1.00 93.81 593 ALA A N 1
ATOM 4477 C CA . ALA A 1 593 ? 34.597 -23.506 -0.774 1.00 93.81 593 ALA A CA 1
ATOM 4478 C C . ALA A 1 593 ? 33.355 -24.255 -1.293 1.00 93.81 593 ALA A C 1
ATOM 4480 O O . ALA A 1 593 ? 32.753 -25.020 -0.548 1.00 93.81 593 ALA A O 1
ATOM 4481 N N . LEU A 1 594 ? 32.971 -24.080 -2.566 1.00 91.00 594 LEU A N 1
ATOM 4482 C CA . LEU A 1 594 ? 31.888 -24.867 -3.158 1.00 91.00 594 LEU A CA 1
ATOM 4483 C C . LEU A 1 594 ? 32.308 -26.341 -3.319 1.00 91.00 594 LEU A C 1
ATOM 4485 O O . LEU A 1 594 ? 33.421 -26.605 -3.795 1.00 91.00 594 LEU A O 1
ATOM 4489 N N . PRO A 1 595 ? 31.425 -27.304 -2.990 1.00 85.44 595 PRO A N 1
ATOM 4490 C CA . PRO A 1 595 ? 31.694 -28.721 -3.196 1.00 85.44 595 PRO A CA 1
ATOM 4491 C C . PRO A 1 595 ? 31.944 -29.001 -4.684 1.00 85.44 595 PRO A C 1
ATOM 4493 O O . PRO A 1 595 ? 31.354 -28.370 -5.563 1.00 85.44 595 PRO A O 1
ATOM 4496 N N . ARG A 1 596 ? 32.848 -29.944 -4.973 1.00 81.19 596 ARG A N 1
ATOM 4497 C CA . ARG A 1 596 ? 33.149 -30.409 -6.336 1.00 81.19 596 ARG A CA 1
ATOM 4498 C C . ARG A 1 596 ? 32.627 -31.831 -6.523 1.00 81.19 596 ARG A C 1
ATOM 4500 O O . ARG A 1 596 ? 32.804 -32.652 -5.629 1.00 81.19 596 ARG A O 1
ATOM 4507 N N . GLY A 1 597 ? 32.082 -32.127 -7.703 1.00 72.00 597 GLY A N 1
ATOM 4508 C CA . GLY A 1 597 ? 31.601 -33.462 -8.084 1.00 72.00 597 GLY A CA 1
ATOM 4509 C C . GLY A 1 597 ? 30.075 -33.591 -8.080 1.00 72.00 597 GLY A C 1
ATOM 4510 O O . GLY A 1 597 ? 29.361 -32.599 -7.950 1.00 72.00 597 GLY A O 1
ATOM 4511 N N . ASP A 1 598 ? 29.584 -34.825 -8.212 1.00 64.00 598 ASP A N 1
ATOM 4512 C CA . ASP A 1 598 ? 28.166 -35.150 -8.457 1.00 64.00 598 ASP A CA 1
ATOM 4513 C C . ASP A 1 598 ? 27.207 -34.813 -7.300 1.00 64.00 598 ASP A C 1
ATOM 4515 O O . ASP A 1 598 ? 25.996 -34.965 -7.446 1.00 64.00 598 ASP A O 1
ATOM 4519 N N . ALA A 1 599 ? 27.722 -34.342 -6.159 1.00 65.69 599 ALA A N 1
ATOM 4520 C CA . ALA A 1 599 ? 26.918 -34.029 -4.982 1.00 65.69 599 ALA A CA 1
ATOM 4521 C C . ALA A 1 599 ? 25.895 -32.906 -5.234 1.00 65.69 599 ALA A C 1
ATOM 4523 O O . ALA A 1 599 ? 24.806 -32.957 -4.678 1.00 65.69 599 ALA A O 1
ATOM 4524 N N . GLU A 1 600 ? 26.213 -31.914 -6.079 1.00 75.00 600 GLU A N 1
ATOM 4525 C CA . GLU A 1 600 ? 25.327 -30.770 -6.350 1.00 75.00 600 GLU A CA 1
ATOM 4526 C C . GLU A 1 600 ? 25.450 -30.270 -7.808 1.00 75.00 600 GLU A C 1
ATOM 4528 O O . GLU A 1 600 ? 26.205 -29.335 -8.099 1.00 75.00 600 GLU A O 1
ATOM 4533 N N . PRO A 1 601 ? 24.682 -30.824 -8.769 1.00 75.38 601 PRO A N 1
ATOM 4534 C CA . PRO A 1 601 ? 24.786 -30.476 -10.195 1.00 75.38 601 PRO A CA 1
ATOM 4535 C C . PRO A 1 601 ? 24.548 -28.989 -10.530 1.00 75.38 601 PRO A C 1
ATOM 4537 O O . PRO A 1 601 ? 24.937 -28.496 -11.597 1.00 75.38 601 PRO A O 1
ATOM 4540 N N . TRP A 1 602 ? 23.879 -28.235 -9.650 1.00 77.00 602 TRP A N 1
ATOM 4541 C CA . TRP A 1 602 ? 23.702 -26.789 -9.811 1.00 77.00 602 TRP A CA 1
ATOM 4542 C C . TRP A 1 602 ? 24.978 -26.000 -9.479 1.00 77.00 602 TRP A C 1
ATOM 4544 O O . TRP A 1 602 ? 25.218 -24.973 -10.122 1.00 77.00 602 TRP A O 1
ATOM 4554 N N . ALA A 1 603 ? 25.825 -26.487 -8.565 1.00 71.25 603 ALA A N 1
ATOM 4555 C CA . ALA A 1 603 ? 27.067 -25.820 -8.182 1.00 71.25 603 ALA A CA 1
ATOM 4556 C C . ALA A 1 603 ? 28.005 -25.716 -9.390 1.00 71.25 603 ALA A C 1
ATOM 4558 O O . ALA A 1 603 ? 28.520 -24.641 -9.685 1.00 71.25 603 ALA A O 1
ATOM 4559 N N . ASP A 1 604 ? 28.106 -26.774 -10.197 1.00 73.25 604 ASP A N 1
ATOM 4560 C CA . ASP A 1 604 ? 28.866 -26.765 -11.450 1.00 73.25 604 ASP A CA 1
ATOM 4561 C C . ASP A 1 604 ? 28.338 -25.760 -12.481 1.00 73.25 604 ASP A C 1
ATOM 4563 O O . ASP A 1 604 ? 29.119 -25.149 -13.218 1.00 73.25 604 ASP A O 1
ATOM 4567 N N . ARG A 1 605 ? 27.017 -25.537 -12.541 1.00 76.44 605 ARG A N 1
ATOM 4568 C CA . ARG A 1 605 ? 26.430 -24.497 -13.406 1.00 76.44 605 ARG A CA 1
ATOM 4569 C C . ARG A 1 605 ? 26.842 -23.103 -12.943 1.00 76.44 605 ARG A C 1
ATOM 4571 O O . ARG A 1 605 ? 27.281 -22.302 -13.773 1.00 76.44 605 ARG A O 1
ATOM 4578 N N . VAL A 1 606 ? 26.766 -22.837 -11.640 1.00 69.31 606 VAL A N 1
ATOM 4579 C CA . VAL A 1 606 ? 27.205 -21.569 -11.042 1.00 69.31 606 VAL A CA 1
ATOM 4580 C C . VAL A 1 606 ? 28.711 -21.379 -11.230 1.00 69.31 606 VAL A C 1
ATOM 4582 O O . VAL A 1 606 ? 29.137 -20.322 -11.684 1.00 69.31 606 VAL A O 1
ATOM 4585 N N . LEU A 1 607 ? 29.523 -22.413 -11.005 1.00 78.94 607 LEU A N 1
ATOM 4586 C CA . LEU A 1 607 ? 30.969 -22.402 -11.230 1.00 78.94 607 LEU A CA 1
ATOM 4587 C C . LEU A 1 607 ? 31.322 -22.104 -12.688 1.00 78.94 607 LEU A C 1
ATOM 4589 O O . LEU A 1 607 ? 32.187 -21.265 -12.952 1.00 78.94 607 LEU A O 1
ATOM 4593 N N . ARG A 1 608 ? 30.650 -22.754 -13.648 1.00 83.31 608 ARG A N 1
ATOM 4594 C CA . ARG A 1 608 ? 30.825 -22.464 -15.078 1.00 83.31 608 ARG A CA 1
ATOM 4595 C C . ARG A 1 608 ? 30.468 -21.020 -15.391 1.00 83.31 608 ARG A C 1
ATOM 4597 O O . ARG A 1 608 ? 31.215 -20.376 -16.120 1.00 83.31 608 ARG A O 1
ATOM 4604 N N . TRP A 1 609 ? 29.372 -20.499 -14.838 1.00 82.94 609 TRP A N 1
ATOM 4605 C CA . TRP A 1 609 ? 28.996 -19.099 -15.013 1.00 82.94 609 TRP A CA 1
ATOM 4606 C C . TRP A 1 609 ? 30.054 -18.159 -14.419 1.00 82.94 609 TRP A C 1
ATOM 4608 O O . TRP A 1 609 ? 30.550 -17.297 -15.146 1.00 82.94 609 TRP A O 1
ATOM 4618 N N . LEU A 1 610 ? 30.459 -18.354 -13.156 1.00 75.81 610 LEU A N 1
ATOM 4619 C CA . LEU A 1 610 ? 31.447 -17.544 -12.422 1.00 75.81 610 LEU A CA 1
ATOM 4620 C C . LEU A 1 610 ? 32.836 -17.523 -13.082 1.00 75.81 610 LEU A C 1
ATOM 4622 O O . LEU A 1 610 ? 33.535 -16.517 -12.977 1.00 75.81 610 LEU A O 1
ATOM 4626 N N . LYS A 1 611 ? 33.229 -18.603 -13.774 1.00 80.19 611 LYS A N 1
ATOM 4627 C CA . LYS A 1 611 ? 34.508 -18.723 -14.499 1.00 80.19 611 LYS A CA 1
ATOM 4628 C C . LYS A 1 611 ? 34.519 -18.063 -15.880 1.00 80.19 611 LYS A C 1
ATOM 4630 O O . LYS A 1 611 ? 35.596 -17.932 -16.455 1.00 80.19 611 LYS A O 1
ATOM 4635 N N . ARG A 1 612 ? 33.366 -17.670 -16.439 1.00 78.06 612 ARG A N 1
ATOM 4636 C CA . ARG A 1 612 ? 33.340 -17.010 -17.756 1.00 78.06 612 ARG A CA 1
ATOM 4637 C C . ARG A 1 612 ? 34.147 -15.707 -17.691 1.00 78.06 612 ARG A C 1
ATOM 4639 O O . ARG A 1 612 ? 33.841 -14.893 -16.811 1.00 78.06 612 ARG A O 1
ATOM 4646 N N . PRO A 1 613 ? 35.134 -15.497 -18.586 1.00 66.12 613 PRO A N 1
ATOM 4647 C CA . PRO A 1 613 ? 35.856 -14.234 -18.650 1.00 66.12 613 PRO A CA 1
ATOM 4648 C C . PRO A 1 613 ? 34.850 -13.098 -18.835 1.00 66.12 613 PRO A C 1
ATOM 4650 O O . PRO A 1 613 ? 33.879 -13.232 -19.585 1.00 66.12 613 PRO A O 1
ATOM 4653 N N . ARG A 1 614 ? 35.056 -11.996 -18.110 1.00 59.88 614 ARG A N 1
ATOM 4654 C CA . ARG A 1 614 ? 34.403 -10.734 -18.454 1.00 59.88 614 ARG A CA 1
ATOM 4655 C C . ARG A 1 614 ? 34.978 -10.354 -19.816 1.00 59.88 614 ARG A C 1
ATOM 4657 O O . ARG A 1 614 ? 36.174 -10.133 -19.925 1.00 59.88 614 ARG A O 1
ATOM 4664 N N . THR A 1 615 ? 34.183 -10.433 -20.878 1.00 42.09 615 THR A N 1
ATOM 4665 C CA . THR A 1 615 ? 34.644 -10.085 -22.229 1.00 42.09 615 THR A CA 1
ATOM 4666 C C . THR A 1 615 ? 35.177 -8.654 -22.239 1.00 42.09 615 THR A C 1
ATOM 4668 O O . THR A 1 615 ? 34.586 -7.798 -21.590 1.00 42.09 615 THR A O 1
ATOM 4671 N N . ALA A 1 616 ? 36.248 -8.401 -22.998 1.00 34.62 616 ALA A N 1
ATOM 4672 C CA . ALA A 1 616 ? 37.081 -7.188 -22.993 1.00 34.62 616 ALA A CA 1
ATOM 4673 C C . ALA A 1 616 ? 36.354 -5.821 -23.062 1.00 34.62 616 ALA A C 1
ATOM 4675 O O . ALA A 1 616 ? 36.952 -4.807 -22.718 1.00 34.62 616 ALA A O 1
ATOM 4676 N N . ALA A 1 617 ? 35.060 -5.769 -23.395 1.00 33.28 617 ALA A N 1
ATOM 4677 C CA . ALA A 1 617 ? 34.222 -4.585 -23.172 1.00 33.28 617 ALA A CA 1
ATOM 4678 C C . ALA A 1 617 ? 34.130 -4.169 -21.681 1.00 33.28 617 ALA A C 1
ATOM 4680 O O . ALA A 1 617 ? 33.901 -3.006 -21.383 1.00 33.28 617 ALA A O 1
ATOM 4681 N N . THR A 1 618 ? 34.370 -5.088 -20.732 1.00 39.25 618 THR A N 1
ATOM 4682 C CA . THR A 1 618 ? 34.336 -4.809 -19.279 1.00 39.25 618 THR A CA 1
ATOM 4683 C C . THR A 1 618 ? 35.707 -4.503 -18.651 1.00 39.25 618 THR A C 1
ATOM 4685 O O . THR A 1 618 ? 35.762 -4.252 -17.450 1.00 39.25 618 THR A O 1
ATOM 4688 N N . GLU A 1 619 ? 36.813 -4.537 -19.409 1.00 38.47 619 GLU A N 1
ATOM 4689 C CA . GLU A 1 619 ? 38.185 -4.398 -18.868 1.00 38.47 619 GLU A CA 1
ATOM 4690 C C . GLU A 1 619 ? 38.830 -3.014 -19.098 1.00 38.47 619 GLU A C 1
ATOM 4692 O O . GLU A 1 619 ? 39.889 -2.735 -18.543 1.00 38.47 619 GLU A O 1
ATOM 4697 N N . GLY A 1 620 ? 38.185 -2.101 -19.832 1.00 28.44 620 GLY A N 1
ATOM 4698 C CA . GLY A 1 620 ? 38.773 -0.802 -20.193 1.00 28.44 620 GLY A CA 1
ATOM 4699 C C . GLY A 1 620 ? 38.830 0.281 -19.103 1.00 28.44 620 GLY A C 1
ATOM 4700 O O . GLY A 1 620 ? 39.434 1.317 -19.352 1.00 28.44 620 GLY A O 1
ATOM 4701 N N . PHE A 1 621 ? 38.231 0.100 -17.918 1.00 29.02 621 PHE A N 1
ATOM 4702 C CA . PHE A 1 621 ? 37.921 1.252 -17.045 1.00 29.02 621 PHE A CA 1
ATOM 4703 C C . PHE A 1 621 ? 38.672 1.352 -15.703 1.00 29.02 621 PHE A C 1
ATOM 4705 O O . PHE A 1 621 ? 38.469 2.313 -14.974 1.00 29.02 621 PHE A O 1
ATOM 4712 N N . HIS A 1 622 ? 39.578 0.426 -15.357 1.00 29.09 622 HIS A N 1
ATOM 4713 C CA . HIS A 1 622 ? 40.270 0.477 -14.049 1.00 29.09 622 HIS A CA 1
ATOM 4714 C C . HIS A 1 622 ? 41.805 0.377 -14.085 1.00 29.09 622 HIS A C 1
ATOM 4716 O O . HIS A 1 622 ? 42.425 0.233 -13.034 1.00 29.09 622 HIS A O 1
ATOM 4722 N N . ALA A 1 623 ? 42.443 0.494 -15.255 1.00 27.61 623 ALA A N 1
ATOM 4723 C CA . ALA A 1 623 ? 43.898 0.326 -15.397 1.00 27.61 623 ALA A CA 1
ATOM 4724 C C . ALA A 1 623 ? 44.710 1.622 -15.628 1.00 27.61 623 ALA A C 1
ATOM 4726 O O . ALA A 1 623 ? 45.899 1.539 -15.919 1.00 27.61 623 ALA A O 1
ATOM 4727 N N . LEU A 1 624 ? 44.128 2.815 -15.464 1.00 25.61 624 LEU A N 1
ATOM 4728 C CA . LEU A 1 624 ? 44.876 4.082 -15.504 1.00 25.61 624 LEU A CA 1
ATOM 4729 C C . LEU A 1 624 ? 44.643 4.893 -14.234 1.00 25.61 624 LEU A C 1
ATOM 4731 O O . LEU A 1 624 ? 43.858 5.833 -14.217 1.00 25.61 624 LEU A O 1
ATOM 4735 N N . SER A 1 625 ? 45.332 4.511 -13.163 1.00 28.36 625 SER A N 1
ATOM 4736 C CA . SER A 1 625 ? 45.866 5.429 -12.149 1.00 28.36 625 SER A CA 1
ATOM 4737 C C . SER A 1 625 ? 46.599 4.606 -11.104 1.00 28.36 625 SER A C 1
ATOM 4739 O O . SER A 1 625 ? 45.955 3.947 -10.297 1.00 28.36 625 SER A O 1
ATOM 4741 N N . LEU A 1 626 ? 47.933 4.612 -11.189 1.00 31.11 626 LEU A N 1
ATOM 4742 C CA . LEU A 1 626 ? 48.924 4.587 -10.102 1.00 31.11 626 LEU A CA 1
ATOM 4743 C C . LEU A 1 626 ? 50.280 4.144 -10.687 1.00 31.11 626 LEU A C 1
ATOM 4745 O O . LEU A 1 626 ? 50.592 2.963 -10.666 1.00 31.11 626 LEU A O 1
ATOM 4749 N N . GLU A 1 627 ? 51.054 5.094 -11.229 1.00 25.03 627 GLU A N 1
ATOM 4750 C CA . GLU A 1 627 ? 52.525 5.207 -11.126 1.00 25.03 627 GLU A CA 1
ATOM 4751 C C . GLU A 1 627 ? 52.990 6.537 -11.784 1.00 25.03 627 GLU A C 1
ATOM 4753 O O . GLU A 1 627 ? 52.297 7.101 -12.625 1.00 25.03 627 GLU A O 1
ATOM 4758 N N . ARG A 1 628 ? 54.082 7.126 -11.278 1.00 27.42 628 ARG A N 1
ATOM 4759 C CA . ARG A 1 628 ? 54.413 8.580 -11.235 1.00 27.42 628 ARG A CA 1
ATOM 4760 C C . ARG A 1 628 ? 55.198 9.111 -12.485 1.00 27.42 628 ARG A C 1
ATOM 4762 O O . ARG A 1 628 ? 55.484 8.328 -13.379 1.00 27.42 628 ARG A O 1
ATOM 4769 N N . PRO A 1 629 ? 55.584 10.413 -12.546 1.00 42.06 629 PRO A N 1
ATOM 4770 C CA . PRO A 1 629 ? 55.184 11.434 -13.537 1.00 42.06 629 PRO A CA 1
ATOM 4771 C C . PRO A 1 629 ? 56.070 11.545 -14.809 1.00 42.06 629 PRO A C 1
ATOM 4773 O O . PRO A 1 629 ? 57.209 11.077 -14.816 1.00 42.06 629 PRO A O 1
ATOM 4776 N N . PRO A 1 630 ? 55.624 12.311 -15.830 1.00 28.38 630 PRO A N 1
ATOM 4777 C CA . PRO A 1 630 ? 56.434 13.470 -16.216 1.00 28.38 630 PRO A CA 1
ATOM 4778 C C . PRO A 1 630 ? 55.637 14.762 -16.482 1.00 28.38 630 PRO A C 1
ATOM 4780 O O . PRO A 1 630 ? 54.425 14.796 -16.649 1.00 28.38 630 PRO A O 1
ATOM 4783 N N . THR A 1 631 ? 56.409 15.840 -16.460 1.00 32.66 631 THR A N 1
ATOM 4784 C CA . THR A 1 631 ? 56.116 17.276 -16.498 1.00 32.66 631 THR A CA 1
ATOM 4785 C C . THR A 1 631 ? 55.367 17.781 -17.740 1.00 32.66 631 THR A C 1
ATOM 4787 O O . THR A 1 631 ? 55.843 17.595 -18.857 1.00 32.66 631 THR A O 1
ATOM 4790 N N . GLY A 1 632 ? 54.284 18.539 -17.533 1.00 26.75 632 GLY A N 1
ATOM 4791 C CA . GLY A 1 632 ? 53.627 19.388 -18.540 1.00 26.75 632 GLY A CA 1
ATOM 4792 C C . GLY A 1 632 ? 52.226 19.833 -18.084 1.00 26.75 632 GLY A C 1
ATOM 4793 O O . GLY A 1 632 ? 51.563 19.048 -17.409 1.00 26.75 632 GLY A O 1
ATOM 4794 N N . PRO A 1 633 ? 51.768 21.069 -18.370 1.00 27.55 633 PRO A N 1
ATOM 4795 C CA . PRO A 1 633 ? 50.541 21.596 -17.786 1.00 27.55 633 PRO A CA 1
ATOM 4796 C C . PRO A 1 633 ? 49.317 21.052 -18.530 1.00 27.55 633 PRO A C 1
ATOM 4798 O O . PRO A 1 633 ? 49.178 21.249 -19.735 1.00 27.55 633 PRO A O 1
ATOM 4801 N N . VAL A 1 634 ? 48.412 20.402 -17.801 1.00 25.02 634 VAL A N 1
ATOM 4802 C CA . VAL A 1 634 ? 47.046 20.120 -18.254 1.00 25.02 634 VAL A CA 1
ATOM 4803 C C . VAL A 1 634 ? 46.103 20.703 -17.209 1.00 25.02 634 VAL A C 1
ATOM 4805 O O . VAL A 1 634 ? 46.213 20.397 -16.024 1.00 25.02 634 VAL A O 1
ATOM 4808 N N . ILE A 1 635 ? 45.230 21.598 -17.664 1.00 31.19 635 ILE A N 1
ATOM 4809 C CA . ILE A 1 635 ? 44.165 22.227 -16.884 1.00 31.19 635 ILE A CA 1
ATOM 4810 C C . ILE A 1 635 ? 43.096 21.159 -16.638 1.00 31.19 635 ILE A C 1
ATOM 4812 O O . ILE A 1 635 ? 42.567 20.592 -17.592 1.00 31.19 635 ILE A O 1
ATOM 4816 N N . ALA A 1 636 ? 42.808 20.876 -15.370 1.00 24.84 636 ALA A N 1
ATOM 4817 C CA . ALA A 1 636 ? 41.678 20.064 -14.944 1.00 24.84 636 ALA A CA 1
ATOM 4818 C C . ALA A 1 636 ? 40.947 20.814 -13.825 1.00 24.84 636 ALA A C 1
ATOM 4820 O O . ALA A 1 636 ? 41.551 21.123 -12.795 1.00 24.84 636 ALA A O 1
ATOM 4821 N N . ASP A 1 637 ? 39.667 21.107 -14.052 1.00 25.12 637 ASP A N 1
ATOM 4822 C CA . ASP A 1 637 ? 38.752 21.648 -13.051 1.00 25.12 637 ASP A CA 1
ATOM 4823 C C . ASP A 1 637 ? 38.503 20.601 -11.965 1.00 25.12 637 ASP A C 1
ATOM 4825 O O . ASP A 1 637 ? 37.872 19.565 -12.179 1.00 25.12 637 ASP A O 1
ATOM 4829 N N . VAL A 1 638 ? 39.037 20.880 -10.779 1.00 26.09 638 VAL A N 1
ATOM 4830 C CA . VAL A 1 638 ? 38.743 20.170 -9.537 1.00 26.09 638 VAL A CA 1
ATOM 4831 C C . VAL A 1 638 ? 37.794 21.056 -8.744 1.00 26.09 638 VAL A C 1
ATOM 4833 O O . VAL A 1 638 ? 38.116 22.211 -8.467 1.00 26.09 638 VAL A O 1
ATOM 4836 N N . GLY A 1 639 ? 36.634 20.511 -8.370 1.00 23.64 639 GLY A N 1
ATOM 4837 C CA . GLY A 1 639 ? 35.649 21.191 -7.533 1.00 23.64 639 GLY A CA 1
ATOM 4838 C C . GLY A 1 639 ? 36.287 21.761 -6.265 1.00 23.64 639 GLY A C 1
ATOM 4839 O O . GLY A 1 639 ? 36.801 21.026 -5.420 1.00 23.64 639 GLY A O 1
ATOM 4840 N N . LEU A 1 640 ? 36.267 23.087 -6.152 1.00 26.50 640 LEU A N 1
ATOM 4841 C CA . LEU A 1 640 ? 36.720 23.814 -4.975 1.00 26.50 640 LEU A CA 1
ATOM 4842 C C . LEU A 1 640 ? 35.675 23.695 -3.860 1.00 26.50 640 LEU A C 1
ATOM 4844 O O . LEU A 1 640 ? 34.513 24.056 -4.034 1.00 26.50 640 LEU A O 1
ATOM 4848 N N . VAL A 1 641 ? 36.113 23.241 -2.686 1.00 25.55 641 VAL A N 1
ATOM 4849 C CA . VAL A 1 641 ? 35.395 23.444 -1.421 1.00 25.55 641 VAL A CA 1
ATOM 4850 C C . VAL A 1 641 ? 35.577 24.917 -1.035 1.00 25.55 641 VAL A C 1
ATOM 4852 O O . VAL A 1 641 ? 36.726 25.351 -0.911 1.00 25.55 641 VAL A O 1
ATOM 4855 N N . PRO A 1 642 ? 34.514 25.718 -0.844 1.00 26.95 642 PRO A N 1
ATOM 4856 C CA . PRO A 1 642 ? 34.697 27.085 -0.390 1.00 26.95 642 PRO A CA 1
ATOM 4857 C C . PRO A 1 642 ? 35.117 27.079 1.083 1.00 26.95 642 PRO A C 1
ATOM 4859 O O . PRO A 1 642 ? 34.489 26.445 1.931 1.00 26.95 642 PRO A O 1
ATOM 4862 N N . LEU A 1 643 ? 36.191 27.805 1.381 1.00 28.03 643 LEU A N 1
ATOM 4863 C CA . LEU A 1 643 ? 36.572 28.171 2.739 1.00 28.03 643 LEU A CA 1
ATOM 4864 C C . LEU A 1 643 ? 35.735 29.378 3.172 1.00 28.03 643 LEU A C 1
ATOM 4866 O O . LEU A 1 643 ? 35.678 30.376 2.454 1.00 28.03 643 LEU A O 1
ATOM 4870 N N . VAL A 1 644 ? 35.154 29.310 4.367 1.00 31.53 644 VAL A N 1
ATOM 4871 C CA . VAL A 1 644 ? 34.656 30.483 5.096 1.00 31.53 644 VAL A CA 1
ATOM 4872 C C . VAL A 1 644 ? 35.573 30.653 6.307 1.00 31.53 644 VAL A C 1
ATOM 4874 O O . VAL A 1 644 ? 35.728 29.726 7.097 1.00 31.53 644 VAL A O 1
ATOM 4877 N N . ASP A 1 645 ? 36.273 31.785 6.378 1.00 32.00 645 ASP A N 1
ATOM 4878 C CA . ASP A 1 645 ? 37.203 32.172 7.455 1.00 32.00 645 ASP A CA 1
ATOM 4879 C C . ASP A 1 645 ? 38.289 31.143 7.840 1.00 32.00 645 ASP A C 1
ATOM 4881 O O . ASP A 1 645 ? 38.733 31.064 8.983 1.00 32.00 645 ASP A O 1
ATOM 4885 N N . GLY A 1 646 ? 38.782 30.371 6.866 1.00 32.31 646 GLY A N 1
ATOM 4886 C CA . GLY A 1 646 ? 40.009 29.581 7.024 1.00 32.31 646 GLY A CA 1
ATOM 4887 C C . GLY A 1 646 ? 39.891 28.302 7.864 1.00 32.31 646 GLY A C 1
ATOM 4888 O O . GLY A 1 646 ? 40.923 27.713 8.185 1.00 32.31 646 GLY A O 1
ATOM 4889 N N . VAL A 1 647 ? 38.680 27.830 8.178 1.00 28.84 647 VAL A N 1
ATOM 4890 C CA . VAL A 1 647 ? 38.469 26.542 8.866 1.00 28.84 647 VAL A CA 1
ATOM 4891 C C . VAL A 1 647 ? 37.828 25.522 7.912 1.00 28.84 647 VAL A C 1
ATOM 4893 O O . VAL A 1 647 ? 36.784 25.811 7.327 1.00 28.84 647 VAL A O 1
ATOM 4896 N N . PRO A 1 648 ? 38.410 24.319 7.732 1.00 28.98 648 PRO A N 1
ATOM 4897 C CA . PRO A 1 648 ? 37.796 23.269 6.928 1.00 28.98 648 PRO A CA 1
ATOM 4898 C C . PRO A 1 648 ? 36.604 22.651 7.673 1.00 28.98 648 PRO A C 1
ATOM 4900 O O . PRO A 1 648 ? 36.752 22.126 8.776 1.00 28.98 648 PRO A O 1
ATOM 4903 N N . VAL A 1 649 ? 35.419 22.679 7.062 1.00 29.84 649 VAL A N 1
ATOM 4904 C CA . VAL A 1 649 ? 34.234 21.978 7.577 1.00 29.84 649 VAL A CA 1
ATOM 4905 C C . VAL A 1 649 ? 34.284 20.524 7.092 1.00 29.84 649 VAL A C 1
ATOM 4907 O O . VAL A 1 649 ? 34.410 20.273 5.895 1.00 29.84 649 VAL A O 1
ATOM 4910 N N . SER A 1 650 ? 34.230 19.558 8.014 1.00 26.22 650 SER A N 1
ATOM 4911 C CA . SER A 1 650 ? 34.233 18.125 7.672 1.00 26.22 650 SER A CA 1
ATOM 4912 C C . SER A 1 650 ? 32.962 17.711 6.911 1.00 26.22 650 SER A C 1
ATOM 4914 O O . SER A 1 650 ? 31.887 18.254 7.181 1.00 26.22 650 SER A O 1
ATOM 4916 N N . PRO A 1 651 ? 33.040 16.722 5.999 1.00 27.83 651 PRO A N 1
ATOM 4917 C CA . PRO A 1 651 ? 31.884 16.241 5.256 1.00 27.83 651 PRO A CA 1
ATOM 4918 C C . PRO A 1 651 ? 31.011 15.385 6.178 1.00 27.83 651 PRO A C 1
ATOM 4920 O O . PRO A 1 651 ? 31.280 14.208 6.402 1.00 27.83 651 PRO A O 1
ATOM 4923 N N . GLY A 1 652 ? 29.989 16.005 6.763 1.00 27.92 652 GLY A N 1
ATOM 4924 C CA . GLY A 1 652 ? 29.068 15.312 7.661 1.00 27.92 652 GLY A CA 1
ATOM 4925 C C . GLY A 1 652 ? 28.123 16.219 8.441 1.00 27.92 652 GLY A C 1
ATOM 4926 O O . GLY A 1 652 ? 27.851 15.930 9.597 1.00 27.92 652 GLY A O 1
ATOM 4927 N N . VAL A 1 653 ? 27.641 17.322 7.856 1.00 24.89 653 VAL A N 1
ATOM 4928 C CA . VAL A 1 653 ? 26.537 18.109 8.431 1.00 24.89 653 VAL A CA 1
ATOM 4929 C C . VAL A 1 653 ? 25.649 18.620 7.297 1.00 24.89 653 VAL A C 1
ATOM 4931 O O . VAL A 1 653 ? 25.911 19.650 6.682 1.00 24.89 653 VAL A O 1
ATOM 4934 N N . SER A 1 654 ? 24.577 17.892 6.998 1.00 31.12 654 SER A N 1
ATOM 4935 C CA . SER A 1 654 ? 23.454 18.414 6.220 1.00 31.12 654 SER A CA 1
ATOM 4936 C C . SER A 1 654 ? 22.646 19.352 7.117 1.00 31.12 654 SER A C 1
ATOM 4938 O O . SER A 1 654 ? 21.811 18.879 7.881 1.00 31.12 654 SER A O 1
ATOM 4940 N N . ASN A 1 655 ? 22.999 20.643 7.101 1.00 27.25 655 ASN A N 1
ATOM 4941 C CA . ASN A 1 655 ? 22.171 21.827 7.394 1.00 27.25 655 ASN A CA 1
ATOM 4942 C C . ASN A 1 655 ? 23.099 23.029 7.640 1.00 27.25 655 ASN A C 1
ATOM 4944 O O . ASN A 1 655 ? 23.321 23.444 8.776 1.00 27.25 655 ASN A O 1
ATOM 4948 N N . ALA A 1 656 ? 23.658 23.599 6.572 1.00 28.39 656 ALA A N 1
ATOM 4949 C CA . ALA A 1 656 ? 24.272 24.920 6.660 1.00 28.39 656 ALA A CA 1
ATOM 4950 C C . ALA A 1 656 ? 23.160 25.975 6.549 1.00 28.39 656 ALA A C 1
ATOM 4952 O O . ALA A 1 656 ? 22.552 26.150 5.494 1.00 28.39 656 ALA A O 1
ATOM 4953 N N . ARG A 1 657 ? 22.864 26.649 7.663 1.00 28.70 657 ARG A N 1
ATOM 4954 C CA . ARG A 1 657 ? 21.974 27.814 7.710 1.00 28.70 657 ARG A CA 1
ATOM 4955 C C . ARG A 1 657 ? 22.706 28.991 7.065 1.00 28.70 657 ARG A C 1
ATOM 4957 O O . ARG A 1 657 ? 23.785 29.357 7.518 1.00 28.70 657 ARG A O 1
ATOM 4964 N N . LEU A 1 658 ? 22.125 29.578 6.026 1.00 30.67 658 LEU A N 1
ATOM 4965 C CA . LEU A 1 658 ? 22.595 30.844 5.471 1.00 30.67 658 LEU A CA 1
ATOM 4966 C C . LEU A 1 658 ? 21.956 31.974 6.289 1.00 30.67 658 LEU A C 1
ATOM 4968 O O . LEU A 1 658 ? 20.731 32.065 6.362 1.00 30.67 658 LEU A O 1
ATOM 4972 N N . GLU A 1 659 ? 22.772 32.792 6.955 1.00 33.06 659 GLU A N 1
ATOM 4973 C CA . GLU A 1 659 ? 22.290 34.000 7.631 1.00 33.06 659 GLU A CA 1
ATOM 4974 C C . GLU A 1 659 ? 21.714 34.977 6.593 1.00 33.06 659 GLU A C 1
ATOM 4976 O O . GLU A 1 659 ? 22.268 35.148 5.502 1.00 33.06 659 GLU A O 1
ATOM 4981 N N . ALA A 1 660 ? 20.589 35.614 6.933 1.00 36.41 660 ALA A N 1
ATOM 4982 C CA . ALA A 1 660 ? 19.784 36.452 6.037 1.00 36.41 660 ALA A CA 1
ATOM 4983 C C . ALA A 1 660 ? 20.554 37.628 5.388 1.00 36.41 660 ALA A C 1
ATOM 4985 O O . ALA A 1 660 ? 20.109 38.178 4.380 1.00 36.41 660 ALA A O 1
ATOM 4986 N N . ASP A 1 661 ? 21.738 37.967 5.899 1.00 38.44 661 ASP A N 1
ATOM 4987 C CA . ASP A 1 661 ? 22.527 39.129 5.481 1.00 38.44 661 ASP A CA 1
ATOM 4988 C C . ASP A 1 661 ? 23.480 38.867 4.297 1.00 38.44 661 ASP A C 1
ATOM 4990 O O . ASP A 1 661 ? 24.056 39.806 3.735 1.00 38.44 661 ASP A O 1
ATOM 4994 N N . ALA A 1 662 ? 23.664 37.611 3.874 1.00 43.41 662 ALA A N 1
ATOM 4995 C CA . ALA A 1 662 ? 24.607 37.276 2.801 1.00 43.41 662 ALA A CA 1
ATOM 4996 C C . ALA A 1 662 ? 24.040 37.511 1.387 1.00 43.41 662 ALA A C 1
ATOM 4998 O O . ALA A 1 662 ? 24.781 37.865 0.464 1.00 43.41 662 ALA A O 1
ATOM 4999 N N . LEU A 1 663 ? 22.725 37.357 1.208 1.00 43.34 663 LEU A N 1
ATOM 5000 C CA . LEU A 1 663 ? 22.072 37.461 -0.100 1.00 43.34 663 LEU A CA 1
ATOM 5001 C C . LEU A 1 663 ? 22.077 38.902 -0.664 1.00 43.34 663 LEU A C 1
ATOM 5003 O O . LEU A 1 663 ? 22.448 39.074 -1.828 1.00 43.34 663 LEU A O 1
ATOM 5007 N N . PRO A 1 664 ? 21.799 39.961 0.129 1.00 46.44 664 PRO A N 1
ATOM 5008 C CA . PRO A 1 664 ? 21.898 41.345 -0.347 1.00 46.44 664 PRO A CA 1
ATOM 5009 C C . PRO A 1 664 ? 23.326 41.756 -0.749 1.00 46.44 664 PRO A C 1
ATOM 5011 O O . PRO A 1 664 ? 23.506 42.559 -1.665 1.00 46.44 664 PRO A O 1
ATOM 5014 N N . ARG A 1 665 ? 24.361 41.180 -0.115 1.00 48.75 665 ARG A N 1
ATOM 5015 C CA . ARG A 1 665 ? 25.777 41.441 -0.446 1.00 48.75 665 ARG A CA 1
ATOM 5016 C C . ARG A 1 665 ? 26.227 40.780 -1.750 1.00 48.75 665 ARG A C 1
ATOM 5018 O O . ARG A 1 665 ? 27.092 41.315 -2.434 1.00 48.75 665 ARG A O 1
ATOM 5025 N N . LEU A 1 666 ? 25.647 39.634 -2.107 1.00 47.41 666 LEU A N 1
ATOM 5026 C CA . LEU A 1 666 ? 25.898 38.968 -3.391 1.00 47.41 666 LEU A CA 1
ATOM 5027 C C . LEU A 1 666 ? 25.241 39.719 -4.561 1.00 47.41 666 LEU A C 1
ATOM 5029 O O . LEU A 1 666 ? 25.824 39.810 -5.646 1.00 47.41 666 LEU A O 1
ATOM 5033 N N . LEU A 1 667 ? 24.060 40.297 -4.326 1.00 47.56 667 LEU A N 1
ATOM 5034 C CA . LEU A 1 667 ? 23.289 41.038 -5.327 1.00 47.56 667 LEU A CA 1
ATOM 5035 C C . LEU A 1 667 ? 23.829 42.450 -5.602 1.00 47.56 667 LEU A C 1
ATOM 5037 O O . LEU A 1 667 ? 23.772 42.910 -6.741 1.00 47.56 667 LEU A O 1
ATOM 5041 N N . SER A 1 668 ? 24.446 43.112 -4.618 1.00 48.31 668 SER A N 1
ATOM 5042 C CA . SER A 1 668 ? 24.992 44.472 -4.775 1.00 48.31 668 SER A CA 1
ATOM 5043 C C . SER A 1 668 ? 26.218 44.580 -5.699 1.00 48.31 668 SER A C 1
ATOM 5045 O O . SER A 1 668 ? 26.669 45.683 -6.003 1.00 48.31 668 SER A O 1
ATOM 5047 N N . THR A 1 669 ? 26.755 43.459 -6.192 1.00 52.25 669 THR A N 1
ATOM 5048 C CA . THR A 1 669 ? 27.936 43.434 -7.075 1.00 52.25 669 THR A CA 1
ATOM 5049 C C . THR A 1 669 ? 27.625 43.698 -8.556 1.00 52.25 669 THR A C 1
ATOM 5051 O O . THR A 1 669 ? 28.549 43.822 -9.361 1.00 52.25 669 THR A O 1
ATOM 5054 N N . GLY A 1 670 ? 26.346 43.789 -8.945 1.00 39.44 670 GLY A N 1
ATOM 5055 C CA . GLY A 1 670 ? 25.909 44.181 -10.295 1.00 39.44 670 GLY A CA 1
ATOM 5056 C C . GLY A 1 670 ? 26.242 43.198 -11.431 1.00 39.44 670 GLY A C 1
ATOM 5057 O O . GLY A 1 670 ? 25.971 43.498 -12.591 1.00 39.44 670 GLY A O 1
ATOM 5058 N N . ARG A 1 671 ? 26.826 42.028 -11.131 1.00 43.81 671 ARG A N 1
ATOM 5059 C CA . ARG A 1 671 ? 27.235 41.006 -12.123 1.00 43.81 671 ARG A CA 1
ATOM 5060 C C . ARG A 1 671 ? 26.447 39.698 -12.040 1.00 43.81 671 ARG A C 1
ATOM 5062 O O . ARG A 1 671 ? 26.788 38.737 -12.719 1.00 43.81 671 ARG A O 1
ATOM 5069 N N . THR A 1 672 ? 25.389 39.675 -11.240 1.00 43.72 672 THR A N 1
ATOM 5070 C CA . THR A 1 672 ? 24.641 38.464 -10.899 1.00 43.72 672 THR A CA 1
ATOM 5071 C C . THR A 1 672 ? 23.234 38.561 -11.484 1.00 43.72 672 THR A C 1
ATOM 5073 O O . THR A 1 672 ? 22.517 39.515 -11.195 1.00 43.72 672 THR A O 1
ATOM 5076 N N . ARG A 1 673 ? 22.823 37.587 -12.306 1.00 43.34 673 ARG A N 1
ATOM 5077 C CA . ARG A 1 673 ? 21.425 37.433 -12.751 1.00 43.34 673 ARG A CA 1
ATOM 5078 C C . ARG A 1 673 ? 20.844 36.173 -12.129 1.00 43.34 673 ARG A C 1
ATOM 5080 O O . ARG A 1 673 ? 21.489 35.131 -12.191 1.00 43.34 673 ARG A O 1
ATOM 5087 N N . ILE A 1 674 ? 19.644 36.283 -11.565 1.00 40.97 674 ILE A N 1
ATOM 5088 C CA . ILE A 1 674 ? 18.890 35.150 -11.027 1.00 40.97 674 ILE A CA 1
ATOM 5089 C C . ILE A 1 674 ? 17.834 34.751 -12.054 1.00 40.97 674 ILE A C 1
ATOM 5091 O O . ILE A 1 674 ? 17.011 35.575 -12.454 1.00 40.97 674 ILE A O 1
ATOM 5095 N N . HIS A 1 675 ? 17.842 33.482 -12.450 1.00 36.59 675 HIS A N 1
ATOM 5096 C CA . HIS A 1 675 ? 16.736 32.865 -13.171 1.00 36.59 675 HIS A CA 1
ATOM 5097 C C . HIS A 1 675 ? 15.999 31.924 -12.220 1.00 36.59 675 HIS A C 1
ATOM 5099 O O . HIS A 1 675 ? 16.609 31.036 -11.629 1.00 36.59 675 HIS A O 1
ATOM 5105 N N . SER A 1 676 ? 14.694 32.144 -12.065 1.00 36.94 676 SER A N 1
ATOM 5106 C CA . SER A 1 676 ? 13.791 31.259 -11.328 1.00 36.94 676 SER A CA 1
ATOM 5107 C C . SER A 1 676 ? 12.977 30.437 -12.323 1.00 36.94 676 SER A C 1
ATOM 5109 O O . SER A 1 676 ? 12.324 31.021 -13.191 1.00 36.94 676 SER A O 1
ATOM 5111 N N . GLY A 1 677 ? 12.991 29.113 -12.182 1.00 38.06 677 GLY A N 1
ATOM 5112 C CA . GLY A 1 677 ? 12.128 28.192 -12.921 1.00 38.06 677 GLY A CA 1
ATOM 5113 C C . GLY A 1 677 ? 11.350 27.295 -11.960 1.00 38.06 677 GLY A C 1
ATOM 5114 O O . GLY A 1 677 ? 11.899 26.849 -10.953 1.00 38.06 677 GLY A O 1
ATOM 5115 N N . GLU A 1 678 ? 10.076 27.030 -12.254 1.00 35.25 678 GLU A N 1
ATOM 5116 C CA . GLU A 1 678 ? 9.302 26.006 -11.545 1.00 35.25 678 GLU A CA 1
ATOM 5117 C C . GLU A 1 678 ? 9.604 24.632 -12.150 1.00 35.25 678 GLU A C 1
ATOM 5119 O O . GLU A 1 678 ? 9.424 24.411 -13.351 1.00 35.25 678 GLU A O 1
ATOM 5124 N N . CYS A 1 679 ? 10.040 23.681 -11.322 1.00 36.56 679 CYS A N 1
ATOM 5125 C CA . CYS A 1 679 ? 10.163 22.295 -11.754 1.00 36.56 679 CYS A CA 1
ATOM 5126 C C . CYS A 1 679 ? 8.763 21.730 -12.063 1.00 36.56 679 CYS A C 1
ATOM 5128 O O . CYS A 1 679 ? 7.912 21.650 -11.176 1.00 36.56 679 CYS A O 1
ATOM 5130 N N . HIS A 1 680 ? 8.523 21.325 -13.315 1.00 37.88 680 HIS A N 1
ATOM 5131 C CA . HIS A 1 680 ? 7.227 20.803 -13.778 1.00 37.88 680 HIS A CA 1
ATOM 5132 C C . HIS A 1 680 ? 6.829 19.447 -13.152 1.00 37.88 680 HIS A C 1
ATOM 5134 O O . HIS A 1 680 ? 5.706 18.987 -13.344 1.00 37.88 680 HIS A O 1
ATOM 5140 N N . ASP A 1 681 ? 7.703 18.837 -12.344 1.00 38.84 681 ASP A N 1
ATOM 5141 C CA . ASP A 1 681 ? 7.508 17.506 -11.753 1.00 38.84 681 ASP A CA 1
ATOM 5142 C C . ASP A 1 681 ? 6.750 17.508 -10.412 1.00 38.84 681 ASP A C 1
ATOM 5144 O O . ASP A 1 681 ? 6.707 16.495 -9.712 1.00 38.84 681 ASP A O 1
ATOM 5148 N N . GLY A 1 682 ? 6.170 18.638 -9.995 1.00 40.50 682 GLY A N 1
ATOM 5149 C CA . GLY A 1 682 ? 5.442 18.723 -8.721 1.00 40.50 682 GLY A CA 1
ATOM 5150 C C . GLY A 1 682 ? 6.314 18.470 -7.480 1.00 40.50 682 GLY A C 1
ATOM 5151 O O . GLY A 1 682 ? 5.789 18.304 -6.382 1.00 40.50 682 GLY A O 1
ATOM 5152 N N . CYS A 1 683 ? 7.645 18.454 -7.619 1.00 37.84 683 CYS A N 1
ATOM 5153 C CA . CYS A 1 683 ? 8.583 18.243 -6.514 1.00 37.84 683 CYS A CA 1
ATOM 5154 C C . CYS A 1 683 ? 8.806 19.502 -5.655 1.00 37.84 683 CYS A C 1
ATOM 5156 O O . CYS A 1 683 ? 9.436 19.412 -4.606 1.00 37.84 683 CYS A O 1
ATOM 5158 N N . GLY A 1 684 ? 8.275 20.662 -6.065 1.00 41.91 684 GLY A N 1
ATOM 5159 C CA . GLY A 1 684 ? 8.329 21.912 -5.297 1.00 41.91 684 GLY A CA 1
ATOM 5160 C C . GLY A 1 684 ? 9.737 22.476 -5.074 1.00 41.91 684 GLY A C 1
ATOM 5161 O O . GLY A 1 684 ? 9.887 23.414 -4.298 1.00 41.91 684 GLY A O 1
ATOM 5162 N N . ALA A 1 685 ? 10.767 21.922 -5.721 1.00 39.22 685 ALA A N 1
ATOM 5163 C CA . ALA A 1 685 ? 12.115 22.461 -5.647 1.00 39.22 685 ALA A CA 1
ATOM 5164 C C . ALA A 1 685 ? 12.215 23.697 -6.547 1.00 39.22 685 ALA A C 1
ATOM 5166 O O . ALA A 1 685 ? 12.119 23.598 -7.774 1.00 39.22 685 ALA A O 1
ATOM 5167 N N . THR A 1 686 ? 12.427 24.855 -5.930 1.00 38.19 686 THR A N 1
ATOM 5168 C CA . THR A 1 686 ? 12.874 26.053 -6.639 1.00 38.19 686 THR A CA 1
ATOM 5169 C C . THR A 1 686 ? 14.389 25.965 -6.752 1.00 38.19 686 THR A C 1
ATOM 5171 O O . THR A 1 686 ? 15.082 25.795 -5.745 1.00 38.19 686 THR A O 1
ATOM 5174 N N . TYR A 1 687 ? 14.911 26.064 -7.970 1.00 42.62 687 TYR A N 1
ATOM 5175 C CA . TYR A 1 687 ? 16.342 26.234 -8.183 1.00 42.62 687 TYR A CA 1
ATOM 5176 C C . TYR A 1 687 ? 16.633 27.679 -8.572 1.00 42.62 687 TYR A C 1
ATOM 5178 O O . TYR A 1 687 ? 15.802 28.365 -9.174 1.00 42.62 687 TYR A O 1
ATOM 5186 N N . ALA A 1 688 ? 17.820 28.138 -8.195 1.00 41.84 688 ALA A N 1
ATOM 5187 C CA . ALA A 1 688 ? 18.362 29.405 -8.647 1.00 41.84 688 ALA A CA 1
ATOM 5188 C C . ALA A 1 688 ? 19.671 29.125 -9.377 1.00 41.84 688 ALA A C 1
ATOM 5190 O O . ALA A 1 688 ? 20.616 28.592 -8.790 1.00 41.84 688 ALA A O 1
ATOM 5191 N N . ASP A 1 689 ? 19.713 29.503 -10.651 1.00 39.59 689 ASP A N 1
ATOM 5192 C CA . ASP A 1 689 ? 20.958 29.549 -11.404 1.00 39.59 689 ASP A CA 1
ATOM 5193 C C . ASP A 1 689 ? 21.607 30.906 -11.178 1.00 39.59 689 ASP A C 1
ATOM 5195 O O . ASP A 1 689 ? 21.051 31.949 -11.539 1.00 39.59 689 ASP A O 1
ATOM 5199 N N . ILE A 1 690 ? 22.800 30.887 -10.590 1.00 47.12 690 ILE A N 1
ATOM 5200 C CA . ILE A 1 690 ? 23.640 32.070 -10.478 1.00 47.12 690 ILE A CA 1
ATOM 5201 C C . ILE A 1 690 ? 24.718 31.972 -11.549 1.00 47.12 690 ILE A C 1
ATOM 5203 O O . ILE A 1 690 ? 25.547 31.063 -11.535 1.00 47.12 690 ILE A O 1
ATOM 5207 N N . ARG A 1 691 ? 24.703 32.928 -12.482 1.00 41.81 691 ARG A N 1
ATOM 5208 C CA . ARG A 1 691 ? 25.751 33.081 -13.493 1.00 41.81 691 ARG A CA 1
ATOM 5209 C C . ARG A 1 691 ? 26.744 34.151 -13.075 1.00 41.81 691 ARG A C 1
ATOM 5211 O O . ARG A 1 691 ? 26.350 35.299 -12.875 1.00 41.81 691 ARG A O 1
ATOM 5218 N N . ARG A 1 692 ? 28.024 33.785 -13.011 1.00 43.25 692 ARG A N 1
ATOM 5219 C CA . ARG A 1 692 ? 29.140 34.713 -12.804 1.00 43.25 692 ARG A CA 1
ATOM 5220 C C . ARG A 1 692 ? 30.248 34.383 -13.797 1.00 43.25 692 ARG A C 1
ATOM 5222 O O . ARG A 1 692 ? 30.714 33.255 -13.837 1.00 43.25 692 ARG A O 1
ATOM 5229 N N . ASP A 1 693 ? 30.622 35.360 -14.622 1.00 49.12 693 ASP A N 1
ATOM 5230 C CA . ASP A 1 693 ? 31.733 35.270 -15.586 1.00 49.12 693 ASP A CA 1
ATOM 5231 C C . ASP A 1 693 ? 31.699 34.037 -16.524 1.00 49.12 693 ASP A C 1
ATOM 5233 O O . ASP A 1 693 ? 32.729 33.591 -17.017 1.00 49.12 693 ASP A O 1
ATOM 5237 N N . GLY A 1 694 ? 30.503 33.512 -16.821 1.00 46.03 694 GLY A N 1
ATOM 5238 C CA . GLY A 1 694 ? 30.294 32.384 -17.741 1.00 46.03 694 GLY A CA 1
ATOM 5239 C C . GLY A 1 694 ? 30.075 31.024 -17.070 1.00 46.03 694 GLY A C 1
ATOM 5240 O O . GLY A 1 694 ? 29.569 30.121 -17.732 1.00 46.03 694 GLY A O 1
ATOM 5241 N N . GLU A 1 695 ? 30.347 30.886 -15.771 1.00 36.38 695 GLU A N 1
ATOM 5242 C CA . GLU A 1 695 ? 30.031 29.674 -15.006 1.00 36.38 695 GLU A CA 1
ATOM 5243 C C . GLU A 1 695 ? 28.604 29.717 -14.448 1.00 36.38 695 GLU A C 1
ATOM 5245 O O . GLU A 1 695 ? 28.122 30.765 -14.003 1.00 36.38 695 GLU A O 1
ATOM 5250 N N . VAL A 1 696 ? 27.922 28.570 -14.485 1.00 43.28 696 VAL A N 1
ATOM 5251 C CA . VAL A 1 696 ? 26.589 28.373 -13.903 1.00 43.28 696 VAL A CA 1
ATOM 5252 C C . VAL A 1 696 ? 26.746 27.586 -12.612 1.00 43.28 696 VAL A C 1
ATOM 5254 O O . VAL A 1 696 ? 27.210 26.450 -12.637 1.00 43.28 696 VAL A O 1
ATOM 5257 N N . ILE A 1 697 ? 26.327 28.174 -11.493 1.00 45.41 697 ILE A N 1
ATOM 5258 C CA . ILE A 1 697 ? 26.221 27.465 -10.218 1.00 45.41 697 ILE A CA 1
ATOM 5259 C C . ILE A 1 697 ? 24.734 27.315 -9.898 1.00 45.41 697 ILE A C 1
ATOM 5261 O O . ILE A 1 697 ? 24.051 28.306 -9.624 1.00 45.41 697 ILE A O 1
ATOM 5265 N N . THR A 1 698 ? 24.244 26.078 -9.952 1.00 39.09 698 THR A N 1
ATOM 5266 C CA . THR A 1 698 ? 22.842 25.730 -9.688 1.00 39.09 698 THR A CA 1
ATOM 5267 C C . THR A 1 698 ? 22.680 25.302 -8.236 1.00 39.09 698 THR A C 1
ATOM 5269 O O . THR A 1 698 ? 23.299 24.333 -7.792 1.00 39.09 698 THR A O 1
ATOM 5272 N N . TRP A 1 699 ? 21.828 26.008 -7.494 1.00 39.25 699 TRP A N 1
ATOM 5273 C CA . TRP A 1 699 ? 21.508 25.682 -6.103 1.00 39.25 699 TRP A CA 1
ATOM 5274 C C . TRP A 1 699 ? 20.101 25.102 -5.989 1.00 39.25 699 TRP A C 1
ATOM 5276 O O . TRP A 1 699 ? 19.161 25.624 -6.590 1.00 39.25 699 TRP A O 1
ATOM 5286 N N . TYR A 1 700 ? 19.954 24.061 -5.168 1.00 35.69 700 TYR A N 1
ATOM 5287 C CA . TYR A 1 700 ? 18.669 23.443 -4.842 1.00 35.69 700 TYR A CA 1
ATOM 5288 C C . TYR A 1 700 ? 18.226 23.885 -3.450 1.00 35.69 700 TYR A C 1
ATOM 5290 O O . TYR A 1 700 ? 18.960 23.697 -2.479 1.00 35.69 700 TYR A O 1
ATOM 5298 N N . VAL A 1 701 ? 17.021 24.445 -3.340 1.00 34.78 701 VAL A N 1
ATOM 5299 C CA . VAL A 1 701 ? 16.427 24.803 -2.048 1.00 34.78 701 VAL A CA 1
ATOM 5300 C C . VAL A 1 701 ? 15.227 23.897 -1.790 1.00 34.78 701 VAL A C 1
ATOM 5302 O O . VAL A 1 701 ? 14.218 23.971 -2.487 1.00 34.78 701 VAL A O 1
ATOM 5305 N N . THR A 1 702 ? 15.328 23.042 -0.774 1.00 34.00 702 THR A N 1
ATOM 5306 C CA . THR A 1 702 ? 14.206 22.254 -0.240 1.00 34.00 702 THR A CA 1
ATOM 5307 C C . THR A 1 702 ? 13.796 22.806 1.124 1.00 34.00 702 THR A C 1
ATOM 5309 O O . THR A 1 702 ? 14.648 22.864 2.013 1.00 34.00 702 THR A O 1
ATOM 5312 N N . PRO A 1 703 ? 12.525 23.185 1.347 1.00 32.53 703 PRO A N 1
ATOM 5313 C CA . PRO A 1 703 ? 12.076 23.583 2.675 1.00 32.53 703 PRO A CA 1
ATOM 5314 C C . PRO A 1 703 ? 11.976 22.350 3.589 1.00 32.53 703 PRO A C 1
ATOM 5316 O O . PRO A 1 703 ? 11.175 21.452 3.337 1.00 32.53 703 PRO A O 1
ATOM 5319 N N . SER A 1 704 ? 12.776 22.292 4.659 1.00 30.45 704 SER A N 1
ATOM 5320 C CA . SER A 1 704 ? 12.596 21.305 5.732 1.00 30.45 704 SER A CA 1
ATOM 5321 C C . SER A 1 704 ? 11.626 21.849 6.785 1.00 30.45 704 SER A C 1
ATOM 5323 O O . SER A 1 704 ? 11.950 22.805 7.491 1.00 30.45 704 SER A O 1
ATOM 5325 N N . LEU A 1 705 ? 10.456 21.227 6.928 1.00 36.34 705 LEU A N 1
ATOM 5326 C CA . LEU A 1 705 ? 9.552 21.436 8.062 1.00 36.34 705 LEU A CA 1
ATOM 5327 C C . LEU A 1 705 ? 9.888 20.432 9.173 1.00 36.34 705 LEU A C 1
ATOM 5329 O O . LEU A 1 705 ? 9.145 19.491 9.412 1.00 36.34 705 LEU A O 1
ATOM 5333 N N . GLU A 1 706 ? 11.011 20.635 9.857 1.00 30.95 706 GLU A N 1
ATOM 5334 C CA . GLU A 1 706 ? 11.236 20.053 11.184 1.00 30.95 706 GLU A CA 1
ATOM 5335 C C . GLU A 1 706 ? 11.809 21.135 12.103 1.00 30.95 706 GLU A C 1
ATOM 5337 O O . GLU A 1 706 ? 13.014 21.355 12.185 1.00 30.95 706 GLU A O 1
ATOM 5342 N N . SER A 1 707 ? 10.915 21.842 12.794 1.00 28.91 707 SER A N 1
ATOM 5343 C CA . SER A 1 707 ? 11.236 22.520 14.050 1.00 28.91 707 SER A CA 1
ATOM 5344 C C . SER A 1 707 ? 9.956 22.678 14.867 1.00 28.91 707 SER A C 1
ATOM 5346 O O . SER A 1 707 ? 9.198 23.633 14.692 1.00 28.91 707 SER A O 1
ATOM 5348 N N . HIS A 1 708 ? 9.689 21.722 15.752 1.00 30.06 708 HIS A N 1
ATOM 5349 C CA . HIS A 1 708 ? 8.821 21.964 16.899 1.00 30.06 708 HIS A CA 1
ATOM 5350 C C . HIS A 1 708 ? 9.647 22.661 17.988 1.00 30.06 708 HIS A C 1
ATOM 5352 O O . HIS A 1 708 ? 10.786 22.280 18.240 1.00 30.06 708 HIS A O 1
ATOM 5358 N N . HIS A 1 709 ? 9.052 23.701 18.579 1.00 32.22 709 HIS A N 1
ATOM 5359 C CA . HIS A 1 709 ? 9.621 24.704 19.492 1.00 32.22 709 HIS A CA 1
ATOM 5360 C C . HIS A 1 709 ? 10.449 25.833 18.861 1.00 32.22 709 HIS A C 1
ATOM 5362 O O . HIS A 1 709 ? 11.669 25.892 18.985 1.00 32.22 709 HIS A O 1
ATOM 5368 N N . VAL A 1 710 ? 9.745 26.829 18.311 1.00 27.20 710 VAL A N 1
ATOM 5369 C CA . VAL A 1 710 ? 10.211 28.223 18.327 1.00 27.20 710 VAL A CA 1
ATOM 5370 C C . VAL A 1 710 ? 9.076 29.109 18.842 1.00 27.20 710 VAL A C 1
ATOM 5372 O O . VAL A 1 710 ? 7.928 28.982 18.422 1.00 27.20 710 VAL A O 1
ATOM 5375 N N . ASP A 1 711 ? 9.427 29.955 19.808 1.00 25.47 711 ASP A N 1
ATOM 5376 C CA . ASP A 1 711 ? 8.590 30.927 20.508 1.00 25.47 711 ASP A CA 1
ATOM 5377 C C . ASP A 1 711 ? 7.782 31.826 19.544 1.00 25.47 711 ASP A C 1
ATOM 5379 O O . ASP A 1 711 ? 8.254 32.243 18.485 1.00 25.47 711 ASP A O 1
ATOM 5383 N N . SER A 1 712 ? 6.556 32.143 19.954 1.00 26.44 712 SER A N 1
ATOM 5384 C CA . SER A 1 712 ? 5.448 32.792 19.230 1.00 26.44 712 SER A CA 1
ATOM 5385 C C . SER A 1 712 ? 5.673 34.240 18.741 1.00 26.44 712 SER A C 1
ATOM 5387 O O . SER A 1 712 ? 4.712 34.967 18.494 1.00 26.44 712 SER A O 1
ATOM 5389 N N . ARG A 1 713 ? 6.921 34.696 18.570 1.00 24.17 713 ARG A N 1
ATOM 5390 C CA . ARG A 1 713 ? 7.247 36.104 18.259 1.00 24.17 713 ARG A CA 1
ATOM 5391 C C . ARG A 1 713 ? 7.703 36.409 16.835 1.00 24.17 713 ARG A C 1
ATOM 5393 O O . ARG A 1 713 ? 7.893 37.579 16.522 1.00 24.17 713 ARG A O 1
ATOM 5400 N N . TYR A 1 714 ? 7.797 35.419 15.952 1.00 25.73 714 TYR A N 1
ATOM 5401 C CA . TYR A 1 714 ? 8.122 35.659 14.543 1.00 25.73 714 TYR A CA 1
ATOM 5402 C C . TYR A 1 714 ? 7.006 35.146 13.631 1.00 25.73 714 TYR A C 1
ATOM 5404 O O . TYR A 1 714 ? 7.026 34.006 13.176 1.00 25.73 714 TYR A O 1
ATOM 5412 N N . ARG A 1 715 ? 6.021 36.008 13.348 1.00 25.59 715 ARG A N 1
ATOM 5413 C CA . ARG A 1 715 ? 5.197 35.868 12.140 1.00 25.59 715 ARG A CA 1
ATOM 5414 C C . ARG A 1 715 ? 6.050 36.313 10.956 1.00 25.59 715 ARG A C 1
ATOM 5416 O O . ARG A 1 715 ? 6.344 37.497 10.834 1.00 25.59 715 ARG A O 1
ATOM 5423 N N . PHE A 1 716 ? 6.439 35.378 10.097 1.00 28.55 716 PHE A N 1
ATOM 5424 C CA . PHE A 1 716 ? 6.854 35.711 8.738 1.00 28.55 716 PHE A CA 1
ATOM 5425 C C . PHE A 1 716 ? 5.601 35.723 7.865 1.00 28.55 716 PHE A C 1
ATOM 5427 O O . PHE A 1 716 ? 4.983 34.682 7.651 1.00 28.55 716 PHE A O 1
ATOM 5434 N N . GLU A 1 717 ? 5.200 36.903 7.397 1.00 31.73 717 GLU A N 1
ATOM 5435 C CA . GLU A 1 717 ? 4.178 37.018 6.359 1.00 31.73 717 GLU A CA 1
ATOM 5436 C C . GLU A 1 717 ? 4.825 36.747 4.996 1.00 31.73 717 GLU A C 1
ATOM 5438 O O . GLU A 1 717 ? 5.846 37.345 4.652 1.00 31.73 717 GLU A O 1
ATOM 5443 N N . ALA A 1 718 ? 4.233 35.844 4.210 1.00 32.50 718 ALA A N 1
ATOM 5444 C CA . ALA A 1 718 ? 4.683 35.519 2.854 1.00 32.50 718 ALA A CA 1
ATOM 5445 C C . ALA A 1 718 ? 4.762 36.759 1.934 1.00 32.50 718 ALA A C 1
ATOM 5447 O O . ALA A 1 718 ? 5.590 36.802 1.025 1.00 32.50 718 ALA A O 1
ATOM 5448 N N . SER A 1 719 ? 3.984 37.802 2.239 1.00 36.97 719 SER A N 1
ATOM 5449 C CA . SER A 1 719 ? 4.015 39.110 1.575 1.00 36.97 719 SER A CA 1
ATOM 5450 C C . SER A 1 719 ? 5.391 39.788 1.636 1.00 36.97 719 SER A C 1
ATOM 5452 O O . SER A 1 719 ? 5.822 40.371 0.646 1.00 36.97 719 SER A O 1
ATOM 5454 N N . ALA A 1 720 ? 6.133 39.663 2.743 1.00 37.06 720 ALA A N 1
ATOM 5455 C CA . ALA A 1 720 ? 7.456 40.279 2.892 1.00 37.06 720 ALA A CA 1
ATOM 5456 C C . ALA A 1 720 ? 8.528 39.607 2.010 1.00 37.06 720 ALA A C 1
ATOM 5458 O O . ALA A 1 720 ? 9.507 40.239 1.602 1.00 37.06 720 ALA A O 1
ATOM 5459 N N . TYR A 1 721 ? 8.337 38.324 1.689 1.00 39.84 721 TYR A N 1
ATOM 5460 C CA . TYR A 1 721 ? 9.217 37.569 0.799 1.00 39.84 721 TYR A CA 1
ATOM 5461 C C . TYR A 1 721 ? 8.950 37.915 -0.673 1.00 39.84 721 TYR A C 1
ATOM 5463 O O . TYR A 1 721 ? 9.891 38.163 -1.428 1.00 39.84 721 TYR A O 1
ATOM 5471 N N . GLU A 1 722 ? 7.677 38.032 -1.063 1.00 43.66 722 GLU A N 1
ATOM 5472 C CA . GLU A 1 722 ? 7.278 38.482 -2.403 1.00 43.66 722 GLU A CA 1
ATOM 5473 C C . GLU A 1 722 ? 7.681 39.940 -2.665 1.00 43.66 722 GLU A C 1
ATOM 5475 O O . GLU A 1 722 ? 8.212 40.248 -3.730 1.00 43.66 722 GLU A O 1
ATOM 5480 N N . GLU A 1 723 ? 7.549 40.826 -1.672 1.00 44.47 723 GLU A N 1
ATOM 5481 C CA . GLU A 1 723 ? 7.974 42.225 -1.786 1.00 44.47 723 GLU A CA 1
ATOM 5482 C C . GLU A 1 723 ? 9.499 42.358 -1.954 1.00 44.47 723 GLU A C 1
ATOM 5484 O O . GLU A 1 723 ? 9.982 43.217 -2.694 1.00 44.47 723 GLU A O 1
ATOM 5489 N N . THR A 1 724 ? 10.276 41.475 -1.321 1.00 45.78 724 THR A N 1
ATOM 5490 C CA . THR A 1 724 ? 11.740 41.446 -1.464 1.00 45.78 724 THR A CA 1
ATOM 5491 C C . THR A 1 724 ? 12.165 40.951 -2.851 1.00 45.78 724 THR A C 1
ATOM 5493 O O . THR A 1 724 ? 13.100 41.500 -3.438 1.00 45.78 724 THR A O 1
ATOM 5496 N N . ILE A 1 725 ? 11.460 39.960 -3.409 1.00 45.75 725 ILE A N 1
ATOM 5497 C CA . ILE A 1 725 ? 11.683 39.479 -4.781 1.00 45.75 725 ILE A CA 1
ATOM 5498 C C . ILE A 1 725 ? 11.289 40.547 -5.804 1.00 45.75 725 ILE A C 1
ATOM 5500 O O . ILE A 1 725 ? 12.018 40.756 -6.775 1.00 45.75 725 ILE A O 1
ATOM 5504 N N . GLU A 1 726 ? 10.183 41.256 -5.584 1.00 46.69 726 GLU A N 1
ATOM 5505 C CA . GLU A 1 726 ? 9.712 42.258 -6.536 1.00 46.69 726 GLU A CA 1
ATOM 5506 C C . GLU A 1 726 ? 10.582 43.520 -6.523 1.00 46.69 726 GLU A C 1
ATOM 5508 O O . GLU A 1 726 ? 10.942 44.013 -7.590 1.00 46.69 726 GLU A O 1
ATOM 5513 N N . ARG A 1 727 ? 11.071 43.961 -5.351 1.00 48.84 727 ARG A N 1
ATOM 5514 C CA . ARG A 1 727 ? 12.098 45.020 -5.273 1.00 48.84 727 ARG A CA 1
ATOM 5515 C C . ARG A 1 727 ? 13.384 44.630 -6.004 1.00 48.84 727 ARG A C 1
ATOM 5517 O O . ARG A 1 727 ? 13.953 45.459 -6.702 1.00 48.84 727 ARG A O 1
ATOM 5524 N N . ALA A 1 728 ? 13.816 43.371 -5.896 1.00 44.53 728 ALA A N 1
ATOM 5525 C CA . ALA A 1 728 ? 14.990 42.874 -6.615 1.00 44.53 728 ALA A CA 1
ATOM 5526 C C . ALA A 1 728 ? 14.768 42.757 -8.139 1.00 44.53 728 ALA A C 1
ATOM 5528 O O . ALA A 1 728 ? 15.732 42.804 -8.903 1.00 44.53 728 ALA A O 1
ATOM 5529 N N . ARG A 1 729 ? 13.517 42.615 -8.600 1.00 43.00 729 ARG A N 1
ATOM 5530 C CA . ARG A 1 729 ? 13.160 42.612 -10.029 1.00 43.00 729 ARG A CA 1
ATOM 5531 C C . ARG A 1 729 ? 13.079 44.011 -10.629 1.00 43.00 729 ARG A C 1
ATOM 5533 O O . ARG A 1 729 ? 13.419 44.171 -11.800 1.00 43.00 729 ARG A O 1
ATOM 5540 N N . THR A 1 730 ? 12.633 45.006 -9.864 1.00 55.53 730 THR A N 1
ATOM 5541 C CA . THR A 1 730 ? 12.428 46.373 -10.371 1.00 55.53 730 THR A CA 1
ATOM 5542 C C . THR A 1 730 ? 13.674 47.261 -10.347 1.00 55.53 730 THR A C 1
ATOM 5544 O O . THR A 1 730 ? 13.629 48.347 -10.925 1.00 55.53 730 THR A O 1
ATOM 5547 N N . GLY A 1 731 ? 14.782 46.789 -9.762 1.00 43.25 731 GLY A N 1
ATOM 5548 C CA . GLY A 1 731 ? 16.073 47.486 -9.730 1.00 43.25 731 GLY A CA 1
ATOM 5549 C C . GLY A 1 731 ? 16.458 47.961 -8.343 1.00 43.25 731 GLY A C 1
ATOM 5550 O O . GLY A 1 731 ? 15.779 48.883 -7.838 1.00 43.25 731 GLY A O 1
#

Solvent-accessible surface area (backbone atoms only — not comparable to full-atom values): 42240 Å² total; per-residue (Å²): 135,73,54,102,66,9,50,46,55,50,48,54,52,45,57,74,74,40,93,84,70,86,77,85,77,82,74,77,80,73,81,67,35,83,82,52,58,64,80,54,38,55,57,52,51,51,51,53,60,67,64,39,82,88,57,61,70,68,60,54,46,54,51,37,49,57,57,43,63,53,60,92,82,60,57,47,89,83,51,91,78,66,60,66,71,60,38,42,53,50,13,53,47,27,44,45,52,21,71,50,69,27,30,26,45,52,13,50,40,49,26,45,102,61,58,51,79,88,42,45,66,62,28,54,60,41,22,68,42,71,69,66,56,6,53,49,23,44,56,45,43,57,67,45,84,84,35,61,68,53,36,52,50,46,30,68,70,43,55,84,39,75,54,11,58,54,24,49,58,48,40,38,78,36,79,89,37,32,76,52,48,51,63,53,70,65,82,54,82,85,76,60,19,79,41,22,40,51,44,39,60,48,46,40,44,34,59,42,35,70,77,42,29,86,39,51,58,38,47,53,34,49,48,51,33,64,67,22,10,58,59,36,85,42,76,31,67,66,73,19,42,78,55,35,87,59,46,69,52,30,53,48,32,43,48,72,33,53,76,59,52,57,80,94,49,46,70,51,53,52,50,54,46,50,34,51,71,76,42,61,60,51,72,50,93,65,60,92,62,50,62,60,50,40,42,50,45,41,50,48,45,66,65,59,48,48,84,54,46,83,42,70,83,38,69,46,66,42,82,67,47,70,39,100,85,73,44,52,24,47,42,46,18,56,32,52,35,54,76,67,54,95,87,76,56,48,49,35,50,44,61,54,41,64,27,79,87,65,25,68,59,64,34,73,66,72,43,75,23,69,57,21,32,24,100,63,50,39,84,79,54,16,24,38,32,34,27,34,22,33,59,91,68,28,29,37,40,35,77,64,42,64,57,49,95,69,82,79,66,89,70,69,74,44,75,35,52,40,67,60,47,52,52,41,51,55,52,38,48,57,58,50,52,54,54,45,48,53,50,34,53,73,72,62,44,56,71,61,37,49,56,33,38,73,79,37,99,46,20,71,59,19,48,50,39,41,35,67,68,56,41,73,66,42,20,51,46,44,46,68,44,64,32,64,51,90,61,88,62,48,39,68,52,24,50,37,44,38,62,38,42,42,46,35,62,50,44,63,74,69,58,56,48,62,47,52,43,15,52,52,51,34,53,53,30,13,44,40,89,44,100,86,49,44,64,46,72,80,40,90,55,45,67,53,29,53,55,27,45,40,71,57,34,71,56,38,57,55,68,58,37,50,50,53,36,47,30,48,68,75,37,60,61,50,74,46,95,66,61,92,67,43,54,61,52,44,34,51,41,25,60,66,40,40,82,82,65,87,89,46,74,63,52,59,53,52,49,57,57,72,66,53,75,78,58,71,91,73,63,79,83,81,84,87,84,91,83,86,88,87,91,77,96,74,94,71,94,70,89,78,79,84,72,65,94,83,52,87,79,73,98,83,70,98,76,84,81,79,66,86,72,54,60,64,63,59,58,72,68,80,62,67,53,81,51,81,54,81,52,91,78,56,59,57,44,48,40,43,42,43,41,53,98,86,47,77,49,76,45,82,50,75,90,79,92,80,75,89,88,74,78,96,80,74,84,80,58,70,64,62,56,52,50,52,53,50,49,67,71,76,106

pLDDT: mean 75.65, std 21.72, range [23.64, 98.06]

Organism: NCBI:txid714109

Secondary structure (DSSP, 8-state):
---TT-HHHHHHHHHHH-SSS-----PPP-TTGGGS-HHHHHHHHHHHHHTTTTS-HHHHHHHHHHH----TT--GGGS--SSHHHHHHHHHHHHHH-SSHHHHHHHHHHHTTT--GGGHHHHHHHTTSSSHHHHHHHHHHTSSTTTHHHHHHHHHHHTTSHHHHHHHHHHTT-GGGHHHHHHHTT-SSSGGGGTHHHHHHHTTHHHHHHHHTT-HHHHHHHHHHHHHGGG--SS-GGGSGGG-TTHHHHHHHHHHHGGGS-GGGHHHHHHHHHHHHHSGGGGS-PPTTHHHHHHHHHHHHHHHS-TT---SS-EEEEEEEE-TTSSEEEEEEETTEESS-TTT-EEPBHHHHH-TTTSS---SS-EEEEEEE-SS-HHHH-EEEEEEEEETTEEEEEEEEE-SSSSPPS---EEEEHHHHHHHHHHHHHHHHHHHHHHHHHHT-HHHHHHHHHH-TTHHHHHHHHHHH--HHHHHHIIIIITT--S---HHHHHHHHHHTTHHHHHHS---HHHHHHHHHHHHHHHS--TT--TTTT-TTHHHHHHHHHHHGGGS-HHHHHHHHHHHHHSGGGGS-PPTTHHHHHHHHHHHHS--STT-HHHHHHHHHHTS---GGGSTTSSS--S------------PPPPBTTBPPPS-----PPPTTHHHHHHTTS--EEEEEE-TTS---EEEEEEETTEEEEEEE----------TT----HHHHHHHHHHHHH-

Mean predicted aligned error: 18.31 Å

Sequence (731 aa):
MTGPHSVYAHVVAQLAEHRDGPFAFQQPAEQHADTVPFEERGDLILAEIRRFSGRTHRSLHTRLAEIGFPGRRWHADEHDFGPEESVAALARWLIRDASASPPLLIGLTMLRGRAGPEDADVLRHLAFLPNEPGAAAIGILAEPPGSTGHLLWIAGICGERGPARLAVAALCGRPEAVPWLLRHSMTGPDDWTGNAPRVARAVDLPRALREHGDEVVVVRNAAHILLSAPRVRTGSLRGGLTGYADAVDAYAAFAEVCDRLPVAEHGLIERVRDDLYLHVPALLDWPPGTREEIAARLTAVLGRSPAPATPSAGFRVETAGIGAEGKTALSVLVDGRPVLTAEFFATSDAWYLLDSANGLHARAEPHETELANGACDPECCGGLFVTIRKEGGQVIWDGWRQTMAGDPWPFPEVRFDAGEYEAELKRATRAHTAERVLELATAGDEQTLIAIAEDGPDADLAVRQLSRLGTPSAADWLRRNAIRHDGHISPRSAGRIADATDLATTLTTGPDAETVAGAARILLAMAMPSPRGALLLDRADALATWRALAHVAGVLEPVLVARLAVELRTGQTAALPWKPGEPATLRKRLVAALPRGDAEPWADRVLRWLKRPRTAATEGFHALSLERPPTGPVIADVGLVPLVDGVPVSPGVSNARLEADALPRLLSTGRTRIHSGECHDGCGATYADIRRDGEVITWYVTPSLESHHVDSRYRFEASAYEETIERARTG

Foldseek 3Di:
DEDCQAPLVLLVVCVVVDLDDADDDAAFPPVLQVVDPLVCLLVQLLVLLVVCVPDDPVVNLVSQQNNFASPPPDALVVDPSDDLVVLLVCLVCLCRHHNHDRSNLSSLRSCAVPDDPVCLVSLLSQLSDPDDSVLSSLVRLLPDPPSLVSLLVQLVRQALDPSNLSSVLSCLVPLVCLVVLLQPVQPHPQNNLQCLLSSCVSNVQLVCLVVPLLDLRNLLVLLSSLLSQQVNVFPPSCSGLQVNPCSLSNLVSSLVRVLNHDPVCLVSLVSSLVCCPPTCVVVHPDDPCSNVVSSVSSVVSVVVCPVPPLAPQAWAWDFPQQDPVRATAIQIQGSHHGLDDPPAFTFPHLCQQLPCPAHQNAEQDKDKHWGGDHPDGCLPRKTWIWIWHDDDQKIKTAPIDINDPDDGRPDHIGIDGNVRSVVNSVVSQLVVLLVVLVVCLVVVVLVVLLVCLQDNPCVLSSLQSLLVSLDPVSLVSLLVGVLVPPDQNALVSLLSNCVSNVLLVCLQVDDDLSSLNSLLVSLLNLQDQDPVGRNLQVDPCSVSNLVSSLVVLLSYDLVSLLSSLVCLPRTPVVVHPDDVCRSVVSSVSSLVSHDDDDPDPVNVVSNVVSPDDPPPVPVPDPPPDDDDDDDDDDDDDDDDDDDDPPDDDDPDDPDDDDDPPVVVVVLVPVQWDWDWDDDPPSSRWIWTWTDHPHDTDIDTDDDDPDDDDDDPPDDDDVVVVVVVVVVSVVD

=== Feature glossary ===
Key to the feature types in this record:

— What the protein is —

Primary structure: the covalent order of the twenty standard amino acids along the backbone. Two proteins with the same sequence will (almost always) fold to the same structure; two with 30% identity often share a fold but not the details.

Database cross-references. InterPro integrates a dozen domain/family signature databases into unified entries with residue-range hits. GO terms attach function/process/location labels with evidence codes. CATH codes position the fold in a four-level structural taxonomy. Organism is the NCBI-taxonomy species name.

— Where its atoms are —

The mmCIF block holds the 3D Cartesian coordinates of each backbone atom (N, Cα, C, O) in ångströms. mmCI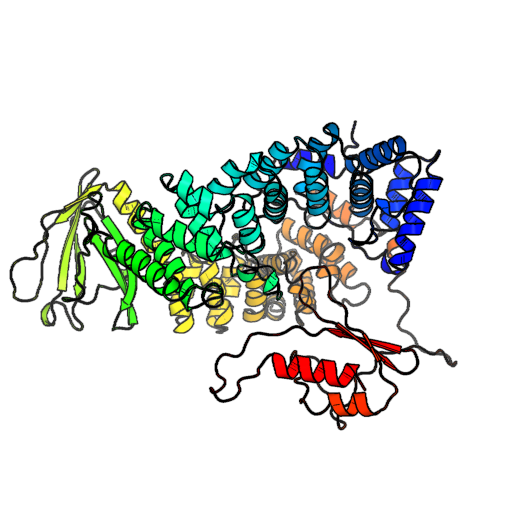F is the PDB's canonical archive format — a tagged-loop text representation of the atomic model.

Six rendered views show the 3D structure from the faces of a cube — i.e. along ±x, ±y, ±z. Rendering representation is drawn randomly per protein from cartoon (secondary-structure ribbons), sticks (backbone bonds), or molecular surface; coloring is either N→C rainbow (blue at the N-terminus through red at the C-terminus) or one color per chain.

— Local backbone conformation —

DSSP 8-state secondary structure assigns each residue one of H (α-helix), G (3₁₀-helix), I (π-helix), E (extended β-strand), B (isolated β-bridge), T (hydrogen-bonded turn), S (bend), or '-' (coil). The assignment is computed from backbone hydrogen-bond geometry via the Kabsch–Sander algorithm.

P-SEA three-state annotation labels each residue as helix, strand, or coil based purely on the geometry of the Cα trace. It serves as a fallback when the full backbone (and thus DSSP) is unavailable.

The φ/ψ torsion pair specifies the backbone conformation at each residue. φ rotates about the N–Cα bond, ψ about the Cα–C bond. Steric clashes forbid most of the (φ, ψ) plane — the allowed regions (α-helix basin, β-sheet basin, left-handed helix) are the Ramachandran-allowed regions.

— Global shape and packing —

The geometric summary reports three shape descriptors. Rg (radius of gyration) measures how spread out the Cα atoms are about their centre of mass; compact globular proteins have small Rg, elongated or unfolded ones large. Cα contacts (<8 Å, |i−j|>4) count long-range residue pairs in spatial proximity — high for tightly packed folds, near zero for rods or random coil. The bounding-box extents give the protein's footprint along x, y, z in Å.

Accessible surface area quantifies burial. A residue with SASA near zero is packed into the hydrophobic core; one with SASA >100 Å² sits on the surface. Computed here via the Shrake–Rupley numerical algorithm with a 1.4 Å probe.

Plot images: a contact map (which residues are close in 3D, as an N×N binary image), a Ramachandran scatter (backbone torsion angles, revealing secondary-structure composition at a glance), and — for AlphaFold structures — a PAE heatmap (pairwise prediction confidence).

— Structural neighborhood —

The Foldseek 3Di string encodes local tertiary geometry as a 20-letter alphabet — one character per residue — derived from the relative positions of nearby Cα atoms. Unlike the amino-acid sequence, 3Di is a direct function of the 3D structure, so two proteins with the same fold have similar 3Di strings even at low sequence identity.

Nearest PDB neighbors are the top structural matches found by Foldseek when searching this structure against the entire Protein Data Bank. Each hit reports a TM-score (0 to 1; >0.5 almost always implies the same fold) and an E-value. These are *structural* homologs — they may share no detectable sequence similarity.

— Confidence and disorder —

For AlphaFold models, the B-factor field carries pLDDT — the model's own estimate of local accuracy on a 0–100 scale. Regions with pLDDT<50 should be treated as essentially unmodeled; they often correspond to intrinsically disordered segments.

B-factor (Debye–Waller factor) reflects atomic displacement in the crystal lattice. It is an experimental observable (units Å²), not a prediction; low values mean the atom is pinned down, high values mean it moves or is heterogeneous across the crystal.

Predicted aligned error is AlphaFold's pairwise confidence. Unlike pLDDT (per-residue), PAE is per-residue-pair and captures whether two parts of the structure are correctly placed relative to each other. Units are ångströms of expected positional error.